Protein AF-A0A349BWM5-F1 (afdb_monomer_lite)

Foldseek 3Di:
DDDDDEDLPADDLADDQAEDDQDPVLAAYAQDDPVPASDDPPPVVVVCVQVVQWQVVQLVVCVVVVHDNVVSSVRRQVPGPPHPVVVVVCVVSDPPDARHYDYDLSYAEQEACSCALPQDDLEAEAELNHQYYYANSCQNQQHQAYAYDPNRPFWGGDQRFIDGNQLQETRAAHQHNPPPVGGQKDKDFAPDFPDDPDDDPDDPGDTDIEIENERDANHQEYEASHAEANDDPRLPFYEYDDYQNYAEYEHCSHQLGQHQYYDDHLRHAEFYANVQANYAHQEDDDHLNHAYYDHNRNEAHQNAQEAEDHQNYAELDACSPAYDDDPDPPDDRREYAEYEAHLRHQYYDQHSHPHHQYNAYHYDPNHQQWDGDPRFIAGNVLQEGPADRLNDAEEDERDPNHQEQDACNNPNVQRYAEYEYDLNHQYYDLRSNPNHNHPNFHEYEDDPPGNSVVVCVVSVGHYDD

Secondary structure (DSSP, 8-state):
------B----------EEPPPPTT-PPEEE---SS-SS----HHHHHHHHS-S-HHHHHHHHHTT--HHHHHHHHHHT-TTHHHHHHHHHHTTTTS---EE--TTEEEE-TTTTTT----SEEEEPTT--EE-TTTTTT--SSEEEE-TT-SSEEEETTEEEETTS-EEEE--S-TTSSS-SSEEEEEEEEE---TT--TT--PPEEEEEEEEPPTT--EEPTTTTTT---TTSS-EEEE--TT--EE-TTTTTT--EEEEE--TT--EE-TTTTTT---S-----TT--EE-TTTTTT----SEEE--TT--EE-TTTTPPPPPSSTTS----EEEEEE-TT--EE-TTTTTT--EEEEEE-TT--SEEEETTEEEETTS-EEEE--TT-EEEEEPPTT--EE-TTTTTT-TEEEEEE--TT--EE-TTTTTT---TT--EEE--TTSHHHHHHHHHT-EEE-

pLDDT: mean 78.89, std 20.86, range [21.66, 98.81]

Radius of gyration: 27.6 Å; chains: 1; bounding box: 56×59×82 Å

Structure (mmCIF, N/CA/C/O backbone):
data_AF-A0A349BWM5-F1
#
_entry.id   AF-A0A349BWM5-F1
#
loop_
_atom_site.group_PDB
_atom_site.id
_atom_site.type_symbol
_atom_site.label_atom_id
_atom_site.label_alt_id
_atom_site.label_comp_id
_atom_site.label_asym_id
_atom_site.label_entity_id
_atom_site.label_seq_id
_atom_site.pdbx_PDB_ins_code
_atom_site.Cartn_x
_atom_site.Cartn_y
_atom_site.Cartn_z
_atom_site.occupancy
_atom_site.B_iso_or_equiv
_atom_site.auth_seq_id
_atom_site.auth_comp_id
_atom_site.auth_asym_id
_atom_site.auth_atom_id
_atom_site.pdbx_PDB_model_num
ATOM 1 N N . LEU A 1 1 ? -20.158 36.167 21.286 1.00 24.02 1 LEU A N 1
ATOM 2 C CA . LEU A 1 1 ? -20.819 35.453 20.172 1.00 24.02 1 LEU A CA 1
ATOM 3 C C . LEU A 1 1 ? -20.002 34.186 19.933 1.00 24.02 1 LEU A C 1
ATOM 5 O O . LEU A 1 1 ? -18.982 34.292 19.279 1.00 24.02 1 LEU A O 1
ATOM 9 N N . TYR A 1 2 ? -20.264 33.015 20.492 1.00 21.66 2 TYR A N 1
ATOM 10 C CA . TYR A 1 2 ? -21.303 32.482 21.372 1.00 21.66 2 TYR A CA 1
ATOM 11 C C . TYR A 1 2 ? -20.668 31.282 22.104 1.00 21.66 2 TYR A C 1
ATOM 13 O O . TYR A 1 2 ? -19.678 30.738 21.623 1.00 21.66 2 TYR A O 1
ATOM 21 N N . ASP A 1 3 ? -21.225 30.924 23.254 1.00 28.19 3 ASP A N 1
ATOM 22 C CA . ASP A 1 3 ? -20.868 29.784 24.101 1.00 28.19 3 ASP A CA 1
ATOM 23 C C . ASP A 1 3 ? -20.466 28.505 23.347 1.00 28.19 3 ASP A C 1
ATOM 25 O O . ASP A 1 3 ? -21.243 27.961 22.564 1.00 28.19 3 ASP A O 1
ATOM 29 N N . SER A 1 4 ? -19.296 27.957 23.671 1.00 26.48 4 SER A N 1
ATOM 30 C CA . SER A 1 4 ? -18.982 26.550 23.416 1.00 26.48 4 SER A CA 1
ATOM 31 C C . SER A 1 4 ? -18.067 26.039 24.524 1.00 26.48 4 SER A C 1
ATOM 33 O O . SER A 1 4 ? -16.846 26.182 24.472 1.00 26.48 4 SER A O 1
ATOM 35 N N . TYR A 1 5 ? -18.692 25.477 25.556 1.00 31.41 5 TYR A N 1
ATOM 36 C CA . TYR A 1 5 ? -18.048 24.595 26.519 1.00 31.41 5 TYR A CA 1
ATOM 37 C C . TYR A 1 5 ? -17.523 23.374 25.753 1.00 31.41 5 TYR A C 1
ATOM 39 O O . TYR A 1 5 ? -18.309 22.560 25.278 1.00 31.41 5 TYR A O 1
ATOM 47 N N . ALA A 1 6 ? -16.208 23.267 25.591 1.00 32.06 6 ALA A N 1
ATOM 48 C CA . ALA A 1 6 ? -15.556 22.091 25.035 1.00 32.06 6 ALA A CA 1
ATOM 49 C C . ALA A 1 6 ? -14.298 21.827 25.862 1.00 32.06 6 ALA A C 1
ATOM 51 O O . ALA A 1 6 ? -13.418 22.684 25.959 1.00 32.06 6 ALA A O 1
ATOM 52 N N . ALA A 1 7 ? -14.260 20.679 26.534 1.00 37.34 7 ALA A N 1
ATOM 53 C CA . ALA A 1 7 ? -13.138 20.314 27.379 1.00 37.34 7 ALA A CA 1
ATOM 54 C C . ALA A 1 7 ? -11.927 19.997 26.487 1.00 37.34 7 ALA A C 1
ATOM 56 O O . ALA A 1 7 ? -11.923 19.002 25.763 1.00 37.34 7 ALA A O 1
ATOM 57 N N . LEU A 1 8 ? -10.902 20.853 26.544 1.00 39.34 8 LEU A N 1
ATOM 58 C CA . LEU A 1 8 ? -9.531 20.437 26.269 1.00 39.34 8 LEU A CA 1
ATOM 59 C C . LEU A 1 8 ? -9.090 19.549 27.436 1.00 39.34 8 LEU A C 1
ATOM 61 O O . LEU A 1 8 ? -9.047 20.017 28.576 1.00 39.34 8 LEU A O 1
ATOM 65 N N . LEU A 1 9 ? -8.719 18.299 27.166 1.00 42.56 9 LEU A N 1
ATOM 66 C CA . LEU A 1 9 ? -7.903 17.531 28.103 1.00 42.56 9 LEU A CA 1
ATOM 67 C C . LEU A 1 9 ? -6.488 18.127 28.071 1.00 42.56 9 LEU A C 1
ATOM 69 O O . LEU A 1 9 ? -5.722 17.924 27.132 1.00 42.56 9 LEU A O 1
ATOM 73 N N . LEU A 1 10 ? -6.183 18.959 29.068 1.00 34.50 10 LEU A N 1
ATOM 74 C CA . LEU A 1 10 ? -4.867 19.558 29.261 1.00 34.50 10 LEU A CA 1
ATOM 75 C C . LEU A 1 10 ? -3.970 18.605 30.052 1.00 34.50 10 LEU A C 1
ATOM 77 O O . LEU A 1 10 ? -4.272 18.189 31.166 1.00 34.50 10 LEU A O 1
ATOM 81 N N . TYR A 1 11 ? -2.829 18.336 29.447 1.00 29.12 11 TYR A N 1
ATOM 82 C CA . TYR A 1 11 ? -1.702 17.571 29.944 1.00 29.12 11 TYR A CA 1
ATOM 83 C C . TYR A 1 11 ? -0.788 18.343 30.884 1.00 29.12 11 TYR A C 1
ATOM 85 O O . TYR A 1 11 ? -0.508 19.524 30.666 1.00 29.12 11 TYR A O 1
ATOM 93 N N . LYS A 1 12 ? -0.218 17.608 31.842 1.00 27.41 12 LYS A N 1
ATOM 94 C CA . LYS A 1 12 ? 1.184 17.668 32.288 1.00 27.41 12 LYS A CA 1
ATOM 95 C C . LYS A 1 12 ? 1.406 16.529 33.274 1.00 27.41 12 LYS A C 1
ATOM 97 O O . LYS A 1 12 ? 0.575 16.352 34.155 1.00 27.41 12 LYS A O 1
ATOM 102 N N . GLY A 1 13 ? 2.511 15.797 33.110 1.00 34.00 13 GLY A N 1
ATOM 103 C CA . GLY A 1 13 ? 2.913 14.622 33.891 1.00 34.00 13 GLY A CA 1
ATOM 104 C C . GLY A 1 13 ? 2.896 14.819 35.407 1.00 34.00 13 GLY A C 1
ATOM 105 O O . GLY A 1 13 ? 3.926 15.033 36.038 1.00 34.00 13 GLY A O 1
ATOM 106 N N . ILE A 1 14 ? 1.708 14.721 35.985 1.00 32.25 14 ILE A N 1
ATOM 107 C CA . ILE A 1 14 ? 1.458 14.635 37.410 1.00 32.25 14 ILE A CA 1
ATOM 108 C C . ILE A 1 14 ? 0.543 13.430 37.564 1.00 32.25 14 ILE A C 1
ATOM 110 O O . ILE A 1 14 ? -0.557 13.416 37.019 1.00 32.25 14 ILE A O 1
ATOM 114 N N . GLU A 1 15 ? 1.008 12.428 38.297 1.00 38.62 15 GLU A N 1
ATOM 115 C CA . GLU A 1 15 ? 0.186 11.321 38.766 1.00 38.62 15 GLU A CA 1
ATOM 116 C C . GLU A 1 15 ? -1.066 11.815 39.492 1.00 38.62 15 GLU A C 1
ATOM 118 O O . GLU A 1 15 ? -1.009 12.129 40.685 1.00 38.62 15 GLU A O 1
ATOM 123 N N . ARG A 1 16 ? -2.206 11.880 38.809 1.00 45.69 16 ARG A N 1
ATOM 124 C CA . ARG A 1 16 ? -3.521 11.992 39.446 1.00 45.69 16 ARG A CA 1
ATOM 125 C C . ARG A 1 16 ? -4.574 11.326 38.576 1.00 45.69 16 ARG A C 1
ATOM 127 O O . ARG A 1 16 ? -4.432 11.248 37.363 1.00 45.69 16 ARG A O 1
ATOM 134 N N . GLU A 1 17 ? -5.634 10.880 39.234 1.00 51.59 17 GLU A N 1
ATOM 135 C CA . GLU A 1 17 ? -6.933 10.612 38.624 1.00 51.59 17 GLU A CA 1
ATOM 136 C C . GLU A 1 17 ? -7.353 11.841 37.799 1.00 51.59 17 GLU A C 1
ATOM 138 O O . GLU A 1 17 ? -7.436 12.954 38.329 1.00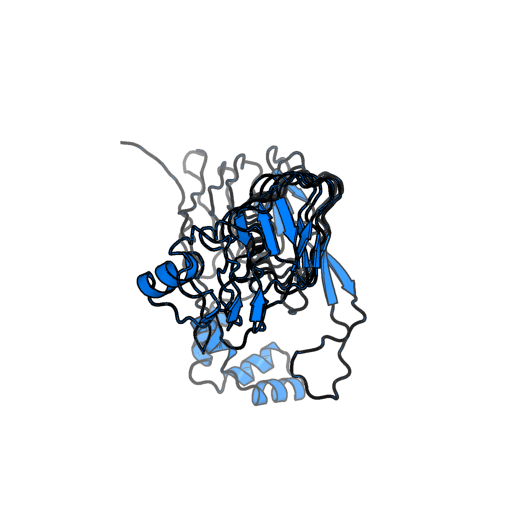 51.59 17 GLU A O 1
ATOM 143 N N . VAL A 1 18 ? -7.529 11.661 36.487 1.00 54.94 18 VAL A N 1
ATOM 144 C CA . VAL A 1 18 ? -7.964 12.728 35.579 1.00 54.94 18 VAL A CA 1
ATOM 145 C C . VAL A 1 18 ? -9.456 12.545 35.359 1.00 54.94 18 VAL A C 1
ATOM 147 O O . VAL A 1 18 ? -9.893 11.624 34.672 1.00 54.94 18 VAL A O 1
ATOM 150 N N . THR A 1 19 ? -10.251 13.429 35.950 1.00 60.72 19 THR A N 1
ATOM 151 C CA . THR A 1 19 ? -11.700 13.470 35.739 1.00 60.72 19 THR A CA 1
ATOM 152 C C . THR A 1 19 ? -12.022 14.596 34.769 1.00 60.72 19 THR A C 1
ATOM 154 O O . THR A 1 19 ? -11.674 15.753 35.022 1.00 60.72 19 THR A O 1
ATOM 157 N N . VAL A 1 20 ? -12.706 14.286 33.666 1.00 65.06 20 VAL A N 1
ATOM 158 C CA . VAL A 1 20 ? -13.337 15.330 32.851 1.00 65.06 20 VAL A CA 1
ATOM 159 C C . VAL A 1 20 ? -14.545 15.839 33.644 1.00 65.06 20 VAL A C 1
ATOM 161 O O . VAL A 1 20 ? -15.424 15.040 33.963 1.00 65.06 20 VAL A O 1
ATOM 164 N N . PRO A 1 21 ? -14.594 17.125 34.032 1.00 58.22 21 PRO A N 1
ATOM 165 C CA . PRO A 1 21 ? -15.672 17.620 34.873 1.00 58.22 21 PRO A CA 1
ATOM 166 C C . PRO A 1 21 ? -17.001 17.570 34.121 1.00 58.22 21 PRO A C 1
ATOM 168 O O . PRO A 1 21 ? -17.082 17.976 32.958 1.00 58.22 21 PRO A O 1
ATOM 171 N N . ASP A 1 22 ? -18.048 17.136 34.819 1.00 62.31 22 ASP A N 1
ATOM 172 C CA . ASP A 1 22 ? -19.414 17.308 34.346 1.00 62.31 22 ASP A CA 1
ATOM 173 C C . ASP A 1 22 ? -19.722 18.786 34.112 1.00 62.31 22 ASP A C 1
ATOM 175 O O . ASP A 1 22 ? -19.270 19.679 34.841 1.00 62.31 22 ASP A O 1
ATOM 179 N N . THR A 1 23 ? -20.540 19.063 33.099 1.00 58.91 23 THR A N 1
ATOM 180 C CA . THR A 1 23 ? -21.093 20.407 32.968 1.00 58.91 23 THR A CA 1
ATOM 181 C C . THR A 1 23 ? -22.071 20.652 34.113 1.00 58.91 23 THR A C 1
ATOM 183 O O . THR A 1 23 ? -22.885 19.800 34.459 1.00 58.91 23 THR A O 1
ATOM 186 N N . VAL A 1 24 ? -22.031 21.863 34.673 1.00 55.31 24 VAL A N 1
ATOM 187 C CA . VAL A 1 24 ? -22.863 22.289 35.818 1.00 55.31 24 VAL A CA 1
ATOM 188 C C . VAL A 1 24 ? -24.376 22.139 35.552 1.00 55.31 24 VAL A C 1
ATOM 190 O O . VAL A 1 24 ? -25.173 22.160 36.484 1.00 55.31 24 VAL A O 1
ATOM 193 N N . GLU A 1 25 ? -24.783 21.947 34.293 1.00 60.97 25 GLU A N 1
ATOM 194 C CA . GLU A 1 25 ? -26.180 21.828 33.862 1.00 60.97 25 GLU A CA 1
ATOM 195 C C . GLU A 1 25 ? -26.516 20.501 33.147 1.00 60.97 25 GLU A C 1
ATOM 197 O O . GLU A 1 25 ? -27.585 20.397 32.548 1.00 60.97 25 GLU A O 1
ATOM 202 N N . GLY A 1 26 ? -25.629 19.496 33.148 1.00 61.50 26 GLY A N 1
ATOM 203 C CA . GLY A 1 26 ? -25.879 18.219 32.453 1.00 61.50 26 GLY A CA 1
ATOM 204 C C . GLY A 1 26 ? -25.958 18.337 30.923 1.00 61.50 26 GLY A C 1
ATOM 205 O O . GLY A 1 26 ? -26.559 17.501 30.251 1.00 61.50 26 GLY A O 1
ATOM 206 N N . ARG A 1 27 ? -25.377 19.398 30.353 1.00 67.06 27 ARG A N 1
ATOM 207 C CA . ARG A 1 27 ? -25.259 19.590 28.904 1.00 67.06 27 ARG A CA 1
ATOM 208 C C . ARG A 1 27 ? -24.248 18.599 28.309 1.00 67.06 27 ARG A C 1
ATOM 210 O O . ARG A 1 27 ? -23.228 18.336 28.952 1.00 67.06 27 ARG A O 1
ATOM 217 N N . PRO A 1 28 ? -24.476 18.135 27.067 1.00 66.44 28 PRO A N 1
ATOM 218 C CA . PRO A 1 28 ? -23.540 17.270 26.362 1.00 66.44 28 PRO A CA 1
ATOM 219 C C . PRO A 1 28 ? -22.129 17.862 26.279 1.00 66.44 28 PRO A C 1
ATOM 221 O O . PRO A 1 28 ? -21.954 19.023 25.903 1.00 66.44 28 PRO A O 1
ATOM 224 N N . VAL A 1 29 ? -21.124 17.042 26.577 1.00 70.56 29 VAL A N 1
ATOM 225 C CA . VAL A 1 29 ? -19.699 17.346 26.429 1.00 70.56 29 VAL A CA 1
ATOM 226 C C . VAL A 1 29 ? -19.184 16.712 25.141 1.00 70.56 29 VAL A C 1
ATOM 228 O O . VAL A 1 29 ? -19.505 15.573 24.804 1.00 70.56 29 VAL A O 1
ATOM 231 N N . THR A 1 30 ? -18.364 17.459 24.410 1.00 65.06 30 THR A N 1
ATOM 232 C CA . THR A 1 30 ? -17.579 16.951 23.282 1.00 65.06 30 THR A CA 1
ATOM 233 C C . THR A 1 30 ? -16.104 17.052 23.638 1.00 65.06 30 THR A C 1
ATOM 235 O O . THR A 1 30 ? -15.649 18.117 24.063 1.00 65.06 30 THR A O 1
ATOM 238 N N . ILE A 1 31 ? -15.361 15.964 23.437 1.00 67.69 31 ILE A N 1
ATOM 239 C CA . ILE A 1 31 ? -13.909 15.937 23.623 1.00 67.69 31 ILE A CA 1
ATOM 240 C C . ILE A 1 31 ? -13.261 16.297 22.293 1.00 67.69 31 ILE A C 1
ATOM 242 O O . ILE A 1 31 ? -13.422 15.582 21.305 1.00 67.69 31 ILE A O 1
ATOM 246 N N . LEU A 1 32 ? -12.563 17.429 22.258 1.00 61.59 32 LEU A N 1
ATOM 247 C CA . LEU A 1 32 ? -11.871 17.899 21.061 1.00 61.59 32 LEU A CA 1
ATOM 248 C C . LEU A 1 32 ? -10.475 17.274 20.968 1.00 61.59 32 LEU A C 1
ATOM 250 O O . LEU A 1 32 ? -9.792 17.143 21.979 1.00 61.59 32 LEU A O 1
ATOM 254 N N . GLY A 1 33 ? -10.036 16.964 19.748 1.00 58.00 33 GLY A N 1
ATOM 255 C CA . GLY A 1 33 ? -8.624 16.770 19.428 1.00 58.00 33 GLY A CA 1
ATOM 256 C C . GLY A 1 33 ? -8.152 17.894 18.507 1.00 58.00 33 GLY A C 1
ATOM 257 O O . GLY A 1 33 ? -8.884 18.336 17.622 1.00 58.00 33 GLY A O 1
ATOM 258 N N . ASP A 1 34 ? -6.943 18.402 18.722 1.00 54.16 34 ASP A N 1
ATOM 259 C CA . ASP A 1 34 ? -6.398 19.564 18.002 1.00 54.16 34 ASP A CA 1
ATOM 260 C C . ASP A 1 34 ? -5.629 19.194 16.718 1.00 54.16 34 ASP A C 1
ATOM 262 O O . ASP A 1 34 ? -4.993 20.036 16.080 1.00 54.16 34 ASP A O 1
ATOM 266 N N . GLY A 1 35 ? -5.675 17.922 16.313 1.00 44.41 35 GLY A N 1
ATOM 267 C CA . GLY A 1 35 ? -4.981 17.416 15.129 1.00 44.41 35 GLY A CA 1
ATOM 268 C C . GLY A 1 35 ? -3.449 17.400 15.238 1.00 44.41 35 GLY A C 1
ATOM 269 O O . GLY A 1 35 ? -2.804 16.855 14.335 1.00 44.41 35 GLY A O 1
ATOM 270 N N . ARG A 1 36 ? -2.876 17.934 16.325 1.00 41.97 36 ARG A N 1
ATOM 271 C CA . ARG A 1 36 ? -1.448 17.973 16.645 1.00 41.97 36 ARG A CA 1
ATOM 272 C C . ARG A 1 36 ? -1.260 17.457 18.064 1.00 41.97 36 ARG A C 1
ATOM 274 O O . ARG A 1 36 ? -0.986 18.263 18.931 1.00 41.97 36 ARG A O 1
ATOM 281 N N . ASN A 1 37 ? -1.361 16.140 18.257 1.00 39.59 37 ASN A N 1
ATOM 282 C CA . ASN A 1 37 ? -1.054 15.457 19.514 1.00 39.59 37 ASN A CA 1
ATOM 283 C C . ASN A 1 37 ? -1.571 16.238 20.732 1.00 39.59 37 ASN A C 1
ATOM 285 O O . ASN A 1 37 ? -0.847 17.085 21.258 1.00 39.59 37 ASN A O 1
ATOM 289 N N . CYS A 1 38 ? -2.771 15.918 21.231 1.00 38.22 38 CYS A N 1
ATOM 290 C CA . CYS A 1 38 ? -3.197 16.338 22.569 1.00 38.22 38 CYS A CA 1
ATOM 291 C C . CYS A 1 38 ? -2.343 15.602 23.623 1.00 38.22 38 CYS A C 1
ATOM 293 O O . CYS A 1 38 ? -2.801 14.755 24.369 1.00 38.22 38 CYS A O 1
ATOM 295 N N . PHE A 1 39 ? -1.067 15.971 23.615 1.00 34.22 39 PHE A N 1
ATOM 296 C CA . PHE A 1 39 ? 0.040 15.726 24.500 1.00 34.22 39 PHE A CA 1
ATOM 297 C C . PHE A 1 39 ? 0.413 14.271 24.865 1.00 34.22 39 PHE A C 1
ATOM 299 O O . PHE A 1 39 ? -0.237 13.618 25.670 1.00 34.22 39 PHE A O 1
ATOM 306 N N . LEU A 1 40 ? 1.583 13.848 24.379 1.00 33.84 40 LEU A N 1
ATOM 307 C CA . LEU A 1 40 ? 2.631 13.048 25.047 1.00 33.84 40 LEU A CA 1
ATOM 308 C C . LEU A 1 40 ? 3.722 12.850 23.985 1.00 33.84 40 LEU A C 1
ATOM 310 O O . LEU A 1 40 ? 3.858 11.786 23.397 1.00 33.84 40 LEU A O 1
ATOM 314 N N . GLN A 1 41 ? 4.512 13.896 23.704 1.00 31.67 41 GLN A N 1
ATOM 315 C CA . GLN A 1 41 ? 5.873 13.618 23.255 1.00 31.67 41 GLN A CA 1
ATOM 316 C C . GLN A 1 41 ? 6.587 13.146 24.515 1.00 31.67 41 GLN A C 1
ATOM 318 O O . GLN A 1 41 ? 7.033 13.953 25.332 1.00 31.67 41 GLN A O 1
ATOM 323 N N . TYR A 1 42 ? 6.568 11.826 24.709 1.00 39.06 42 TYR A N 1
ATOM 324 C CA . TYR A 1 42 ? 7.607 11.153 25.465 1.00 39.06 42 TYR A CA 1
ATOM 325 C C . TYR A 1 42 ? 8.920 11.755 24.976 1.00 39.06 42 TYR A C 1
ATOM 327 O O . TYR A 1 42 ? 9.183 11.793 23.769 1.00 39.06 42 TYR A O 1
ATOM 335 N N . ASP A 1 43 ? 9.677 12.330 25.899 1.00 33.94 43 ASP A N 1
ATOM 336 C CA . ASP A 1 43 ? 11.010 12.818 25.613 1.00 33.94 43 ASP A CA 1
ATOM 337 C C . ASP A 1 43 ? 11.868 11.568 25.383 1.00 33.94 43 ASP A C 1
ATOM 339 O O . ASP A 1 43 ? 12.466 11.015 26.301 1.00 33.94 43 ASP A O 1
ATOM 343 N N . MET A 1 44 ? 11.797 11.025 24.165 1.00 33.56 44 MET A N 1
ATOM 344 C CA . MET A 1 44 ? 12.578 9.872 23.714 1.00 33.56 44 MET A CA 1
ATOM 345 C C . MET A 1 44 ? 14.076 10.133 23.888 1.00 33.56 44 MET A C 1
ATOM 347 O O . MET A 1 44 ? 14.846 9.183 24.015 1.00 33.56 44 MET A O 1
ATOM 351 N N . ASP A 1 45 ? 14.487 11.403 23.930 1.00 36.16 45 ASP A N 1
ATOM 352 C CA . ASP A 1 45 ? 15.858 11.794 24.233 1.00 36.16 45 ASP A CA 1
ATOM 353 C C . ASP A 1 45 ? 16.155 11.614 25.733 1.00 36.16 45 ASP A C 1
ATOM 355 O O . ASP A 1 45 ? 17.211 11.089 26.081 1.00 36.16 45 ASP A O 1
ATOM 359 N N . LEU A 1 46 ? 15.187 11.889 26.616 1.00 35.69 46 LEU A N 1
ATOM 360 C CA . LEU A 1 46 ? 15.286 11.598 28.051 1.00 35.69 46 LEU A CA 1
ATOM 361 C C . LEU A 1 46 ? 15.236 10.087 28.349 1.00 35.69 46 LEU A C 1
ATOM 363 O O . LEU A 1 46 ? 15.964 9.615 29.215 1.00 35.69 46 LEU A O 1
ATOM 367 N N . GLU A 1 47 ? 14.423 9.295 27.641 1.00 35.44 47 GLU A N 1
ATOM 368 C CA . GLU A 1 47 ? 14.440 7.828 27.786 1.00 35.44 47 GLU A CA 1
ATOM 369 C C . GLU A 1 47 ? 15.738 7.205 27.262 1.00 35.44 47 GLU A C 1
ATOM 371 O O . GLU A 1 47 ? 16.287 6.320 27.917 1.00 35.44 47 GLU A O 1
ATOM 376 N N . LYS A 1 48 ? 16.282 7.699 26.143 1.00 36.66 48 LYS A N 1
ATOM 377 C CA . LYS A 1 48 ? 17.607 7.284 25.656 1.00 36.66 48 LYS A CA 1
ATOM 378 C C . LYS A 1 48 ? 18.727 7.679 26.622 1.00 36.66 48 LYS A C 1
ATOM 380 O O . LYS A 1 48 ? 19.644 6.883 26.818 1.00 36.66 48 LYS A O 1
ATOM 385 N N . GLU A 1 49 ? 18.642 8.841 27.273 1.00 37.91 49 GLU A N 1
ATOM 386 C CA . GLU A 1 49 ? 19.584 9.238 28.331 1.00 37.91 49 GLU A CA 1
ATOM 387 C C . GLU A 1 49 ? 19.426 8.410 29.622 1.00 37.91 49 GLU A C 1
ATOM 389 O O . GLU A 1 49 ? 20.424 8.097 30.271 1.00 37.91 49 GLU A O 1
ATOM 394 N N . ILE A 1 50 ? 18.205 8.005 29.997 1.00 39.75 50 ILE A N 1
ATOM 395 C CA . ILE A 1 50 ? 17.922 7.269 31.247 1.00 39.75 50 ILE A CA 1
ATOM 396 C C . ILE A 1 50 ? 18.182 5.757 31.119 1.00 39.75 50 ILE A C 1
ATOM 398 O O . ILE A 1 50 ? 18.679 5.137 32.065 1.00 39.75 50 ILE A O 1
ATOM 402 N N . PHE A 1 51 ? 17.855 5.146 29.977 1.00 41.44 51 PHE A N 1
ATOM 403 C CA . PHE A 1 51 ? 18.094 3.718 29.728 1.00 41.44 51 PHE A CA 1
ATOM 404 C C . PHE A 1 51 ? 19.503 3.428 29.197 1.00 41.44 51 PHE A C 1
ATOM 406 O O . PHE A 1 51 ? 19.956 2.289 29.279 1.00 41.44 51 PHE A O 1
ATOM 413 N N . GLY A 1 52 ? 20.229 4.445 28.722 1.00 45.06 52 GLY A N 1
ATOM 414 C CA . GLY A 1 52 ? 21.621 4.316 28.283 1.00 45.06 52 GLY A CA 1
ATOM 415 C C . GLY A 1 52 ? 22.674 4.388 29.397 1.00 45.06 52 GLY A C 1
ATOM 416 O O . GLY A 1 52 ? 23.846 4.137 29.126 1.00 45.06 52 GLY A O 1
ATOM 417 N N . ALA A 1 53 ? 22.299 4.737 30.634 1.00 48.66 53 ALA A N 1
ATOM 418 C CA . ALA A 1 53 ? 23.258 5.038 31.701 1.00 48.66 53 ALA A CA 1
ATOM 419 C C . ALA A 1 53 ? 22.831 4.498 33.080 1.00 48.66 53 ALA A C 1
ATOM 421 O O . ALA A 1 53 ? 22.754 5.250 34.053 1.00 48.66 53 ALA A O 1
ATOM 422 N N . TYR A 1 54 ? 22.563 3.196 33.193 1.00 53.25 54 TYR A N 1
ATOM 423 C CA . TYR A 1 54 ? 22.558 2.517 34.494 1.00 53.25 54 TYR A CA 1
ATOM 424 C C . TYR A 1 54 ? 23.749 1.569 34.597 1.00 53.25 54 TYR A C 1
ATOM 426 O O . TYR A 1 54 ? 24.236 1.049 33.598 1.00 53.25 54 TYR A O 1
ATOM 434 N N . ASP A 1 55 ? 24.257 1.388 35.811 1.00 63.19 55 ASP A N 1
ATOM 435 C CA . ASP A 1 55 ? 25.399 0.522 36.078 1.00 63.19 55 ASP A CA 1
ATOM 436 C C . ASP A 1 55 ? 24.963 -0.949 35.957 1.00 63.19 55 ASP A C 1
ATOM 438 O O . ASP A 1 55 ? 24.446 -1.553 36.901 1.00 63.19 55 ASP A O 1
ATOM 442 N N . THR A 1 56 ? 25.105 -1.515 34.755 1.00 62.81 56 THR A N 1
ATOM 443 C CA . THR A 1 56 ? 24.700 -2.892 34.433 1.00 62.81 56 THR A CA 1
ATOM 444 C C . THR A 1 56 ? 25.449 -3.923 35.277 1.00 62.81 56 THR A C 1
ATOM 446 O O . THR A 1 56 ? 24.917 -4.994 35.566 1.00 62.81 56 THR A O 1
ATOM 449 N N . GLU A 1 57 ? 26.672 -3.605 35.706 1.00 71.25 57 GLU A N 1
ATOM 450 C CA . GLU A 1 57 ? 27.473 -4.458 36.582 1.00 71.25 57 GLU A CA 1
ATOM 451 C C . GLU A 1 57 ? 26.859 -4.502 37.986 1.00 71.25 57 GLU A C 1
ATOM 453 O O . GLU A 1 57 ? 26.633 -5.586 38.528 1.00 71.25 57 GLU A O 1
ATOM 458 N N . ALA A 1 58 ? 26.470 -3.346 38.531 1.00 67.88 58 ALA A N 1
ATOM 459 C CA . ALA A 1 58 ? 25.748 -3.266 39.799 1.00 67.88 58 ALA A CA 1
ATOM 460 C C . ALA A 1 58 ? 24.350 -3.909 39.736 1.00 67.88 58 ALA A C 1
ATOM 462 O O . ALA A 1 58 ? 23.939 -4.550 40.707 1.00 67.88 58 ALA A O 1
ATOM 463 N N . TYR A 1 59 ? 23.642 -3.799 38.603 1.00 69.56 59 TYR A N 1
ATOM 464 C CA . TYR A 1 59 ? 22.366 -4.494 38.385 1.00 69.56 59 TYR A CA 1
ATOM 465 C C . TYR A 1 59 ? 22.545 -6.015 38.446 1.00 69.56 59 TYR A C 1
ATOM 467 O O . TYR A 1 59 ? 21.914 -6.698 39.253 1.00 69.56 59 TYR A O 1
ATOM 475 N N . ASN A 1 60 ? 23.450 -6.549 37.624 1.00 67.31 60 ASN A N 1
ATOM 476 C CA . ASN A 1 60 ? 23.682 -7.986 37.528 1.00 67.31 60 ASN A CA 1
ATOM 477 C C . ASN A 1 60 ? 24.220 -8.564 38.843 1.00 67.31 60 ASN A C 1
ATOM 479 O O . ASN A 1 60 ? 23.814 -9.656 39.237 1.00 67.31 60 ASN A O 1
ATOM 483 N N . GLN A 1 61 ? 25.074 -7.823 39.556 1.00 70.81 61 GLN A N 1
ATOM 484 C CA . GLN A 1 61 ? 25.563 -8.229 40.871 1.00 70.81 61 GLN A CA 1
ATOM 485 C C . GLN A 1 61 ? 24.434 -8.266 41.909 1.00 70.81 61 GLN A C 1
ATOM 487 O O . GLN A 1 61 ? 24.348 -9.211 42.684 1.00 70.81 61 GLN A O 1
ATOM 492 N N . ALA A 1 62 ? 23.526 -7.288 41.905 1.00 71.06 62 ALA A N 1
ATOM 493 C CA . ALA A 1 62 ? 22.385 -7.280 42.814 1.00 71.06 62 ALA A CA 1
ATOM 494 C C . ALA A 1 62 ? 21.414 -8.446 42.553 1.00 71.06 62 ALA A C 1
ATOM 496 O O . ALA A 1 62 ? 20.945 -9.066 43.509 1.00 71.06 62 ALA A O 1
ATOM 497 N N . ILE A 1 63 ? 21.165 -8.790 41.285 1.00 70.62 63 ILE A N 1
ATOM 498 C CA . ILE A 1 63 ? 20.405 -9.996 40.917 1.00 70.62 63 ILE A CA 1
ATOM 499 C C . ILE A 1 63 ? 21.134 -11.264 41.384 1.00 70.62 63 ILE A C 1
ATOM 501 O O . ILE A 1 63 ? 20.510 -12.154 41.963 1.00 70.62 63 ILE A O 1
ATOM 505 N N . ALA A 1 64 ? 22.454 -11.343 41.186 1.00 70.12 64 ALA A N 1
ATOM 506 C CA . ALA A 1 64 ? 23.269 -12.472 41.640 1.00 70.12 64 ALA A CA 1
ATOM 507 C C . ALA A 1 64 ? 23.269 -12.623 43.174 1.00 70.12 64 ALA A C 1
ATOM 509 O O . ALA A 1 64 ? 23.311 -13.744 43.683 1.00 70.12 64 ALA A O 1
ATOM 510 N N . ASP A 1 65 ? 23.139 -11.513 43.903 1.00 82.44 65 ASP A N 1
ATOM 511 C CA . ASP A 1 65 ? 23.004 -11.473 45.362 1.00 82.44 65 ASP A CA 1
ATOM 512 C C . ASP A 1 65 ? 21.578 -11.827 45.849 1.00 82.44 65 ASP A C 1
ATOM 514 O O . ASP A 1 65 ? 21.295 -11.772 47.049 1.00 82.44 65 ASP A O 1
ATOM 518 N N . GLY A 1 66 ? 20.67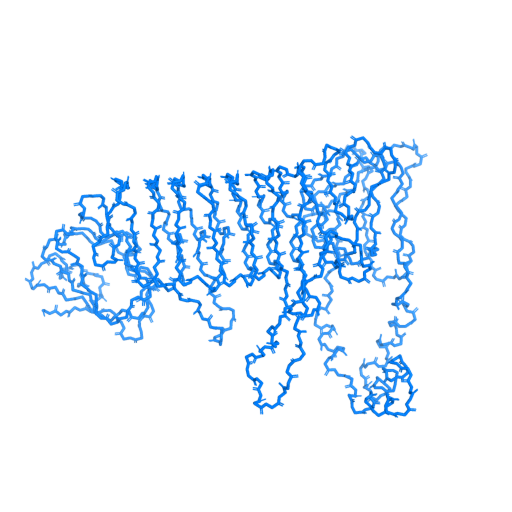1 -12.203 44.940 1.00 71.69 66 GLY A N 1
ATOM 519 C CA . GLY A 1 66 ? 19.310 -12.647 45.249 1.00 71.69 66 GLY A CA 1
ATOM 520 C C . GLY A 1 66 ? 18.314 -11.517 45.508 1.00 71.69 66 GLY A C 1
ATOM 521 O O . GLY A 1 66 ? 17.253 -11.766 46.083 1.00 71.69 66 GLY A O 1
ATOM 522 N N . LYS A 1 67 ? 18.642 -10.284 45.112 1.00 69.44 67 LYS A N 1
ATOM 523 C CA . LYS A 1 67 ? 17.731 -9.142 45.224 1.00 69.44 67 LYS A CA 1
ATOM 524 C C . LYS A 1 67 ? 16.670 -9.179 44.129 1.00 69.44 67 LYS A C 1
ATOM 526 O O . LYS A 1 67 ? 16.882 -9.726 43.046 1.00 69.44 67 LYS A O 1
ATOM 531 N N . SER A 1 68 ? 15.518 -8.580 44.409 1.00 63.59 68 SER A N 1
ATOM 532 C CA . SER A 1 68 ? 14.476 -8.378 43.401 1.00 63.59 68 SER A CA 1
ATOM 533 C C . SER A 1 68 ? 14.982 -7.500 42.250 1.00 63.59 68 SER A C 1
ATOM 535 O O . SER A 1 68 ? 15.912 -6.708 42.413 1.00 63.59 68 SER A O 1
ATOM 537 N N . ALA A 1 69 ? 14.342 -7.602 41.082 1.00 55.03 69 ALA A N 1
ATOM 538 C CA . ALA A 1 69 ? 14.661 -6.746 39.938 1.00 55.03 69 ALA A CA 1
ATOM 539 C C . ALA A 1 69 ? 14.594 -5.249 40.291 1.00 55.03 69 ALA A C 1
ATOM 541 O O . ALA A 1 69 ? 15.400 -4.464 39.799 1.00 55.03 69 ALA A O 1
ATOM 542 N N . GLU A 1 70 ? 13.683 -4.881 41.193 1.00 54.56 70 GLU A N 1
ATOM 543 C CA . GLU A 1 70 ? 13.505 -3.520 41.699 1.00 54.56 70 GLU A CA 1
ATOM 544 C C . GLU A 1 70 ? 14.694 -3.067 42.565 1.00 54.56 70 GLU A C 1
ATOM 546 O O . GLU A 1 70 ? 15.287 -2.020 42.324 1.00 54.56 70 GLU A O 1
ATOM 551 N N . GLU A 1 71 ? 15.133 -3.899 43.510 1.00 64.19 71 GLU A N 1
ATOM 552 C CA . GLU A 1 71 ? 16.311 -3.626 44.346 1.00 64.19 71 GLU A CA 1
ATOM 553 C C . GLU A 1 71 ? 17.627 -3.625 43.547 1.00 64.19 71 GLU A C 1
ATOM 555 O O . GLU A 1 71 ? 18.594 -2.954 43.922 1.00 64.19 71 GLU A O 1
ATOM 560 N N . ALA A 1 72 ? 17.682 -4.380 42.449 1.00 64.31 72 ALA A N 1
ATOM 561 C CA . ALA A 1 72 ? 18.812 -4.384 41.532 1.00 64.31 72 ALA A CA 1
ATOM 562 C C . ALA A 1 72 ? 18.875 -3.115 40.673 1.00 64.31 72 ALA A C 1
ATOM 564 O O . ALA A 1 72 ? 19.958 -2.560 40.484 1.00 64.31 72 ALA A O 1
ATOM 565 N N . LEU A 1 73 ? 17.727 -2.610 40.213 1.00 61.78 73 LEU A N 1
ATOM 566 C CA . LEU A 1 73 ? 17.616 -1.305 39.551 1.00 61.78 73 LEU A CA 1
ATOM 567 C C . LEU A 1 73 ? 18.016 -0.168 40.501 1.00 61.78 73 LEU A C 1
ATOM 569 O O . LEU A 1 73 ? 18.799 0.701 40.118 1.00 61.78 73 LEU A O 1
ATOM 573 N N . ASP A 1 74 ? 17.572 -0.217 41.760 1.00 63.81 74 ASP A N 1
ATOM 574 C CA . ASP A 1 74 ? 17.973 0.744 42.796 1.00 63.81 74 ASP A CA 1
ATOM 575 C C . ASP A 1 74 ? 19.499 0.785 42.980 1.00 63.81 74 ASP A C 1
ATOM 577 O O . ASP A 1 74 ? 20.091 1.865 43.078 1.00 63.81 74 ASP A O 1
ATOM 581 N N . ALA A 1 75 ? 20.150 -0.383 43.004 1.00 66.50 75 ALA A N 1
ATOM 582 C CA . ALA A 1 75 ? 21.603 -0.488 43.103 1.00 66.50 75 ALA A CA 1
ATOM 583 C C . ALA A 1 75 ? 22.310 0.069 41.856 1.00 66.50 75 ALA A C 1
ATOM 585 O O . ALA A 1 75 ? 23.295 0.796 41.982 1.00 66.50 75 ALA A O 1
ATOM 586 N N . ALA A 1 76 ? 21.774 -0.214 40.669 1.00 65.25 76 ALA A N 1
ATOM 587 C CA . ALA A 1 76 ? 22.333 0.223 39.394 1.00 65.25 76 ALA A CA 1
ATOM 588 C C . ALA A 1 76 ? 22.244 1.740 39.171 1.00 65.25 76 ALA A C 1
ATOM 590 O O . ALA A 1 76 ? 23.150 2.353 38.603 1.00 65.25 76 ALA A O 1
ATOM 591 N N . TYR A 1 77 ? 21.172 2.372 39.650 1.00 63.62 77 TYR A N 1
ATOM 592 C CA . TYR A 1 77 ? 20.981 3.819 39.541 1.00 63.62 77 TYR A CA 1
ATOM 593 C C . TYR A 1 77 ? 21.609 4.610 40.695 1.00 63.62 77 TYR A C 1
ATOM 595 O O . TYR A 1 77 ? 21.822 5.818 40.559 1.00 63.62 77 TYR A O 1
ATOM 603 N N . ALA A 1 78 ? 21.964 3.964 41.814 1.00 64.81 78 ALA A N 1
ATOM 604 C CA . ALA A 1 78 ? 22.629 4.620 42.942 1.00 64.81 78 ALA A CA 1
ATOM 605 C C . ALA A 1 78 ? 23.999 5.223 42.579 1.00 64.81 78 ALA A C 1
ATOM 607 O O . ALA A 1 78 ? 24.408 6.198 43.214 1.00 64.81 78 ALA A O 1
ATOM 608 N N . ASN A 1 79 ? 24.664 4.676 41.556 1.00 60.34 79 ASN A N 1
ATOM 609 C CA . ASN A 1 79 ? 25.988 5.095 41.094 1.00 60.34 79 ASN A CA 1
ATOM 610 C C . ASN A 1 79 ? 25.951 6.122 39.941 1.00 60.34 79 ASN A C 1
ATOM 612 O O . ASN A 1 79 ? 27.002 6.628 39.548 1.00 60.34 79 ASN A O 1
ATOM 616 N N . CYS A 1 80 ? 24.772 6.462 39.401 1.00 55.62 80 CYS A N 1
ATOM 617 C CA . CYS A 1 80 ? 24.647 7.343 38.238 1.00 55.62 80 CYS A CA 1
ATOM 618 C C . CYS A 1 80 ? 24.411 8.822 38.644 1.00 55.62 80 CYS A C 1
ATOM 620 O O . CYS A 1 80 ? 23.405 9.111 39.303 1.00 55.62 80 CYS A O 1
ATOM 622 N N . PRO A 1 81 ? 25.271 9.785 38.231 1.00 50.28 81 PRO A N 1
ATOM 623 C CA . PRO A 1 81 ? 25.150 11.204 38.599 1.00 50.28 81 PRO A CA 1
ATOM 624 C C . PRO A 1 81 ? 23.847 11.879 38.143 1.00 50.28 81 PRO A C 1
ATOM 626 O O . PRO A 1 81 ? 23.365 12.778 38.825 1.00 50.28 81 PRO A O 1
ATOM 629 N N . TYR A 1 82 ? 23.272 11.438 37.016 1.00 45.00 82 TYR A N 1
ATOM 630 C CA . TYR A 1 82 ? 22.033 11.983 36.432 1.00 45.00 82 TYR A CA 1
ATOM 631 C C . TYR A 1 82 ? 20.797 11.095 36.681 1.00 45.00 82 TYR A C 1
ATOM 633 O O . TYR A 1 82 ? 19.659 11.546 36.540 1.00 45.00 82 TYR A O 1
ATOM 641 N N . GLY A 1 83 ? 21.005 9.836 37.086 1.00 51.44 83 GLY A N 1
ATOM 642 C CA . GLY A 1 83 ? 19.941 8.844 37.255 1.00 51.44 83 GLY A CA 1
ATOM 643 C C . GLY A 1 83 ? 19.199 8.947 38.587 1.00 51.44 83 GLY A C 1
ATOM 644 O O . GLY A 1 83 ? 17.996 8.717 38.629 1.00 51.44 83 GLY A O 1
ATOM 645 N N . ARG A 1 84 ? 19.874 9.334 39.679 1.00 53.12 84 ARG A N 1
ATOM 646 C CA . ARG A 1 84 ? 19.312 9.217 41.037 1.00 53.12 84 ARG A CA 1
ATOM 647 C C . ARG A 1 84 ? 18.121 10.144 41.306 1.00 53.12 84 ARG A C 1
ATOM 649 O O . ARG A 1 84 ? 17.110 9.669 41.807 1.00 53.12 84 ARG A O 1
ATOM 656 N N . GLU A 1 85 ? 18.205 11.429 40.949 1.00 50.78 85 GLU A N 1
ATOM 657 C CA . GLU A 1 85 ? 17.095 12.386 41.136 1.00 50.78 85 GLU A CA 1
ATOM 658 C C . GLU A 1 85 ? 15.919 12.107 40.193 1.00 50.78 85 GLU A C 1
ATOM 660 O O . GLU A 1 85 ? 14.764 12.244 40.589 1.00 50.78 85 GLU A O 1
ATOM 665 N N . THR A 1 86 ? 16.197 11.687 38.958 1.00 49.03 86 THR A N 1
ATOM 666 C CA . THR A 1 86 ? 15.178 11.397 37.940 1.00 49.03 86 THR A CA 1
ATOM 667 C C . THR A 1 86 ? 14.454 10.083 38.233 1.00 49.03 86 THR A C 1
ATOM 669 O O . THR A 1 86 ? 13.231 10.029 38.147 1.00 49.03 86 THR A O 1
ATOM 672 N N . TYR A 1 87 ? 15.178 9.048 38.668 1.00 49.34 87 TYR A N 1
ATOM 673 C CA . TYR A 1 87 ? 14.623 7.770 39.122 1.00 49.34 87 TYR A CA 1
ATOM 674 C C . TYR A 1 87 ? 13.866 7.911 40.454 1.00 49.34 87 TYR A C 1
ATOM 676 O O . TYR A 1 87 ? 12.757 7.397 40.583 1.00 49.34 87 TYR A O 1
ATOM 684 N N . GLN A 1 88 ? 14.385 8.688 41.416 1.00 51.28 88 GLN A N 1
ATOM 685 C CA . GLN A 1 88 ? 13.646 9.023 42.642 1.00 51.28 88 GLN A CA 1
ATOM 686 C C . GLN A 1 88 ? 12.386 9.839 42.340 1.00 51.28 88 GLN A C 1
ATOM 688 O O . GLN A 1 88 ? 11.333 9.491 42.859 1.00 51.28 88 GLN A O 1
ATOM 693 N N . LYS A 1 89 ? 12.431 10.824 41.427 1.00 47.59 89 LYS A N 1
ATOM 694 C CA . LYS A 1 89 ? 11.223 11.508 40.932 1.00 47.59 89 LYS A CA 1
ATOM 695 C C . LYS A 1 89 ? 10.258 10.555 40.240 1.00 47.59 89 LYS A C 1
ATOM 697 O O . LYS A 1 89 ? 9.070 10.685 40.463 1.00 47.59 89 LYS A O 1
ATOM 702 N N . LYS A 1 90 ? 10.727 9.596 39.437 1.00 48.62 90 LYS A N 1
ATOM 703 C CA . LYS A 1 90 ? 9.893 8.574 38.770 1.00 48.62 90 LYS A CA 1
ATOM 704 C C . LYS A 1 90 ? 9.198 7.644 39.783 1.00 48.62 90 LYS A C 1
ATOM 706 O O . LYS A 1 90 ? 8.076 7.209 39.545 1.00 48.62 90 LYS A O 1
ATOM 711 N N . ARG A 1 91 ? 9.842 7.392 40.931 1.00 47.69 91 ARG A N 1
ATOM 712 C CA . ARG A 1 91 ? 9.319 6.611 42.066 1.00 47.69 91 ARG A CA 1
ATOM 713 C C . ARG A 1 91 ? 8.386 7.420 42.981 1.00 47.69 91 ARG A C 1
ATOM 715 O O . ARG A 1 91 ? 7.393 6.889 43.464 1.00 47.69 91 ARG A O 1
ATOM 722 N N . GLU A 1 92 ? 8.681 8.702 43.200 1.00 46.28 92 GLU A N 1
ATOM 723 C CA . GLU A 1 92 ? 7.822 9.663 43.914 1.00 46.28 92 GLU A CA 1
ATOM 724 C C . GLU A 1 92 ? 6.584 10.056 43.094 1.00 46.28 92 GLU A C 1
ATOM 726 O O . GLU A 1 92 ? 5.530 10.290 43.676 1.00 46.28 92 GLU A O 1
ATOM 731 N N . LEU A 1 93 ? 6.727 10.075 41.761 1.00 43.56 93 LEU A N 1
ATOM 732 C CA . LEU A 1 93 ? 5.688 10.162 40.731 1.00 43.56 93 LEU A CA 1
ATOM 733 C C . LEU A 1 93 ? 5.204 8.759 40.296 1.00 43.56 93 LEU A C 1
ATOM 735 O O . LEU A 1 93 ? 4.766 8.607 39.157 1.00 43.56 93 LEU A O 1
ATOM 739 N N . GLY A 1 94 ? 5.301 7.755 41.179 1.00 41.31 94 GLY A N 1
ATOM 740 C CA . GLY A 1 94 ? 4.647 6.436 41.116 1.00 41.31 94 GLY A CA 1
ATOM 741 C C . GLY A 1 94 ? 4.295 5.878 39.730 1.00 41.31 94 GLY A C 1
ATOM 742 O O . GLY A 1 94 ? 3.151 5.527 39.423 1.00 41.31 94 GLY A O 1
ATOM 743 N N . VAL A 1 95 ? 5.326 5.646 38.921 1.00 41.50 95 VAL A N 1
ATOM 744 C CA . VAL A 1 95 ? 5.226 4.688 37.815 1.00 41.50 95 VAL A CA 1
ATOM 745 C C . VAL A 1 95 ? 4.785 3.335 38.390 1.00 41.50 95 VAL A C 1
ATOM 747 O O . VAL A 1 95 ? 5.518 2.713 39.152 1.00 41.50 95 VAL A O 1
ATOM 750 N N . GLY A 1 96 ? 3.551 2.926 38.073 1.00 41.19 96 GLY A N 1
ATOM 751 C CA . GLY A 1 96 ? 2.928 1.690 38.564 1.00 41.19 96 GLY A CA 1
ATOM 752 C C . GLY A 1 96 ? 1.572 1.858 39.263 1.00 41.19 96 GLY A C 1
ATOM 753 O O . GLY A 1 96 ? 0.922 0.853 39.547 1.00 41.19 96 GLY A O 1
ATOM 754 N N . LYS A 1 97 ? 1.092 3.084 39.524 1.00 39.50 97 LYS A N 1
ATOM 755 C CA . LYS A 1 97 ? -0.314 3.286 39.922 1.00 39.50 97 LYS A CA 1
ATOM 756 C C . LYS A 1 97 ? -1.206 3.422 38.682 1.00 39.50 97 LYS A C 1
ATOM 758 O O . LYS A 1 97 ? -0.833 4.165 37.774 1.00 39.50 97 LYS A O 1
ATOM 763 N N . PRO A 1 98 ? -2.378 2.757 38.629 1.00 48.16 98 PRO A N 1
ATOM 764 C CA . PRO A 1 98 ? -3.310 2.936 37.523 1.00 48.16 98 PRO A CA 1
ATOM 765 C C . PRO A 1 98 ? -3.736 4.404 37.477 1.00 48.16 98 PRO A C 1
ATOM 767 O O . PRO A 1 98 ? -4.392 4.900 38.394 1.00 48.16 98 PRO A O 1
ATOM 770 N N . GLN A 1 99 ? -3.337 5.117 36.425 1.00 56.53 99 GLN A N 1
ATOM 771 C CA . GLN A 1 99 ? -3.947 6.404 36.125 1.00 56.53 99 GLN A CA 1
ATOM 772 C C . GLN A 1 99 ? -5.327 6.099 35.568 1.00 56.53 99 GLN A C 1
ATOM 774 O O . GLN A 1 99 ? -5.436 5.402 34.565 1.00 56.53 99 GLN A O 1
ATOM 779 N N . VAL A 1 100 ? -6.374 6.571 36.235 1.00 59.34 100 VAL A N 1
ATOM 780 C CA . VAL A 1 100 ? -7.748 6.376 35.775 1.00 59.34 100 VAL A CA 1
ATOM 781 C C . VAL A 1 100 ? -8.206 7.658 35.092 1.00 59.34 100 VAL A C 1
ATOM 783 O O . VAL A 1 100 ? -8.132 8.742 35.676 1.00 59.34 100 VAL A O 1
ATOM 786 N N . LEU A 1 101 ? -8.641 7.529 33.839 1.00 72.88 101 LEU A N 1
ATOM 787 C CA . LEU A 1 101 ? -9.339 8.581 33.113 1.00 72.88 101 LEU A CA 1
ATOM 788 C C . LEU A 1 101 ? -10.837 8.315 33.238 1.00 72.88 101 LEU A C 1
ATOM 790 O O . LEU A 1 101 ? -11.346 7.350 32.671 1.00 72.88 101 LEU A O 1
ATOM 794 N N . HIS A 1 102 ? -11.536 9.177 33.970 1.00 70.81 102 HIS A N 1
ATOM 795 C CA . HIS A 1 102 ? -12.989 9.119 34.076 1.00 70.81 102 HIS A CA 1
ATOM 796 C C . HIS A 1 102 ? -13.613 10.092 33.077 1.00 70.81 102 HIS A C 1
ATOM 798 O O . HIS A 1 102 ? -13.443 11.313 33.187 1.00 70.81 102 HIS A O 1
ATOM 804 N N . LEU A 1 103 ? -14.332 9.538 32.101 1.00 78.38 103 LEU A N 1
ATOM 805 C CA . LEU A 1 103 ? -15.208 10.298 31.221 1.00 78.38 103 LEU A CA 1
ATOM 806 C C . LEU A 1 103 ? -16.623 10.301 31.814 1.00 78.38 103 LEU A C 1
ATOM 808 O O . LEU A 1 103 ? -17.130 9.221 32.105 1.00 78.38 103 LEU A O 1
ATOM 812 N N . PRO A 1 104 ? -17.260 11.467 32.004 1.00 74.69 104 PRO A N 1
ATOM 813 C CA . PRO A 1 104 ? -18.620 11.513 32.511 1.00 74.69 104 PRO A CA 1
ATOM 814 C C . PRO A 1 104 ? -19.637 11.061 31.457 1.00 74.69 104 PRO A C 1
ATOM 816 O O . PRO A 1 104 ? -19.422 11.246 30.256 1.00 74.69 104 PRO A O 1
ATOM 819 N N . ASP A 1 105 ? -20.806 10.612 31.912 1.00 81.38 105 ASP A N 1
ATOM 820 C CA . ASP A 1 105 ? -21.951 10.211 31.071 1.00 81.38 105 ASP A CA 1
ATOM 821 C C . ASP A 1 105 ? -22.534 11.377 30.249 1.00 81.38 105 ASP A C 1
ATOM 823 O O . ASP A 1 105 ? -23.413 11.208 29.403 1.00 81.38 105 ASP A O 1
ATOM 827 N N . THR A 1 106 ? -22.065 12.603 30.490 1.00 81.38 106 THR A N 1
ATOM 828 C CA . THR A 1 106 ? -22.389 13.763 29.658 1.00 81.38 106 THR A CA 1
ATOM 829 C C . THR A 1 106 ? -21.582 13.796 28.357 1.00 81.38 106 THR A C 1
ATOM 831 O O . THR A 1 106 ? -21.949 14.536 27.442 1.00 81.38 106 THR A O 1
ATOM 834 N N . VAL A 1 107 ? -20.508 13.008 28.210 1.00 83.88 107 VAL A N 1
ATOM 835 C CA . VAL A 1 107 ? -19.714 12.956 26.972 1.00 83.88 107 VAL A CA 1
ATOM 836 C C . VAL A 1 107 ? -20.503 12.267 25.866 1.00 83.88 107 VAL A C 1
ATOM 838 O O . VAL A 1 107 ? -20.895 11.115 25.989 1.00 83.88 107 VAL A O 1
ATOM 841 N N . THR A 1 108 ? -20.692 12.960 24.745 1.00 86.56 108 THR A N 1
ATOM 842 C CA . THR A 1 108 ? -21.482 12.459 23.604 1.00 86.56 108 THR A CA 1
ATOM 843 C C . THR A 1 108 ? -20.667 12.245 22.337 1.00 86.56 108 THR A C 1
ATOM 845 O O . THR A 1 108 ? -21.107 11.508 21.454 1.00 86.56 108 THR A O 1
ATOM 848 N N . ALA A 1 109 ? -19.480 12.849 22.243 1.00 84.38 109 ALA A N 1
ATOM 849 C CA . ALA A 1 109 ? -18.622 12.748 21.069 1.00 84.38 109 ALA A CA 1
ATOM 850 C C . ALA A 1 109 ? -17.130 12.840 21.421 1.00 84.38 109 ALA A C 1
ATOM 852 O O . ALA A 1 109 ? -16.724 13.672 22.240 1.00 84.38 109 ALA A O 1
ATOM 853 N N . ILE A 1 110 ? -16.323 12.027 20.738 1.00 86.62 110 ILE A N 1
ATOM 854 C CA . ILE A 1 110 ? -14.858 12.011 20.794 1.00 86.62 110 ILE A CA 1
ATOM 855 C C . ILE A 1 110 ? -14.328 12.384 19.406 1.00 86.62 110 ILE A C 1
ATOM 857 O O . ILE A 1 110 ? -14.506 11.650 18.433 1.00 86.62 110 ILE A O 1
ATOM 861 N N . ARG A 1 111 ? -13.692 13.550 19.297 1.00 82.50 111 ARG A N 1
ATOM 862 C CA . ARG A 1 111 ? -13.217 14.085 18.016 1.00 82.50 111 ARG A CA 1
ATOM 863 C C . ARG A 1 111 ? -11.879 13.488 17.594 1.00 82.50 111 ARG A C 1
ATOM 865 O O . ARG A 1 111 ? -11.195 12.788 18.345 1.00 82.50 111 ARG A O 1
ATOM 872 N N . ARG A 1 112 ? -11.504 13.794 16.355 1.00 80.50 112 ARG A N 1
ATOM 873 C CA . ARG A 1 112 ? -10.307 13.299 15.686 1.00 80.50 112 ARG A CA 1
ATOM 874 C C . ARG A 1 112 ? -9.075 13.501 16.556 1.00 80.50 112 ARG A C 1
ATOM 876 O O . ARG A 1 112 ? -8.752 14.629 16.918 1.00 80.50 112 ARG A O 1
ATOM 883 N N . ARG A 1 113 ? -8.345 12.411 16.810 1.00 75.88 113 ARG A N 1
ATOM 884 C CA . ARG A 1 113 ? -7.091 12.389 17.588 1.00 75.88 113 ARG A 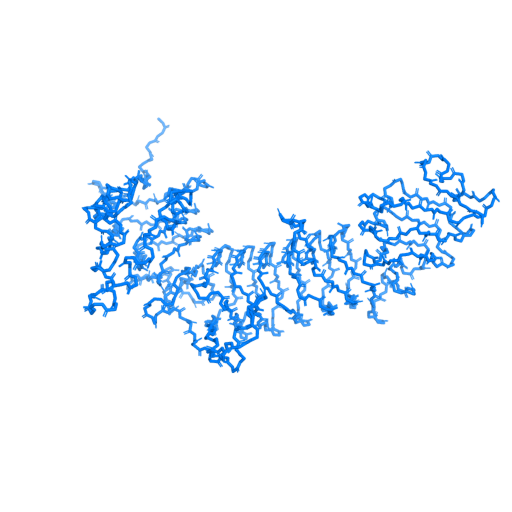CA 1
ATOM 885 C C . ARG A 1 113 ? -7.201 12.884 19.035 1.00 75.88 113 ARG A C 1
ATOM 887 O O . ARG A 1 113 ? -6.180 13.249 19.609 1.00 75.88 113 ARG A O 1
ATOM 894 N N . ALA A 1 114 ? -8.396 12.874 19.630 1.00 75.88 114 ALA A N 1
ATOM 895 C CA . ALA A 1 114 ? -8.608 13.289 21.020 1.00 75.88 114 ALA A CA 1
ATOM 896 C C . ALA A 1 114 ? -7.726 12.535 22.036 1.00 75.88 114 ALA A C 1
ATOM 898 O O . ALA A 1 114 ? -7.257 13.136 22.996 1.00 75.88 114 ALA A O 1
ATOM 899 N N . PHE A 1 115 ? -7.465 11.248 21.796 1.00 79.50 115 PHE A N 1
ATOM 900 C CA . PHE A 1 115 ? -6.633 10.371 22.626 1.00 79.50 115 PHE A CA 1
ATOM 901 C C . PHE A 1 115 ? -5.439 9.809 21.847 1.00 79.50 115 PHE A C 1
ATOM 903 O O . PHE A 1 115 ? -4.983 8.695 22.107 1.00 79.50 115 PHE A O 1
ATOM 910 N N . SER A 1 116 ? -4.947 10.553 20.851 1.00 75.62 116 SER A N 1
ATOM 911 C CA . SER A 1 116 ? -3.816 10.075 20.062 1.00 75.62 116 SER A CA 1
ATOM 912 C C . SER A 1 116 ? -2.527 10.084 20.885 1.00 75.62 116 SER A C 1
ATOM 914 O O . SER A 1 116 ? -2.206 11.106 21.490 1.00 75.62 116 SER A O 1
ATOM 916 N N . GLY A 1 117 ? -1.787 8.974 20.884 1.00 70.75 117 GLY A N 1
ATOM 917 C CA . GLY A 1 117 ? -0.549 8.828 21.654 1.00 70.75 117 GLY A CA 1
ATOM 918 C C . GLY A 1 117 ? -0.788 8.747 23.160 1.00 70.75 117 GLY A C 1
ATOM 919 O O . GLY A 1 117 ? 0.088 9.104 23.941 1.00 70.75 117 GLY A O 1
ATOM 920 N N . LEU A 1 118 ? -1.989 8.355 23.595 1.00 75.31 118 LEU A N 1
ATOM 921 C CA . LEU A 1 118 ? -2.304 8.215 25.012 1.00 75.31 118 LEU A CA 1
ATOM 922 C C . LEU A 1 118 ? -1.642 6.938 25.565 1.00 75.31 118 LEU A C 1
ATOM 924 O O . LEU A 1 118 ? -1.897 5.847 25.070 1.00 75.31 118 LEU A O 1
ATOM 928 N N . TYR A 1 119 ? -0.802 7.060 26.598 1.00 70.75 119 TYR A N 1
ATOM 929 C CA . TYR A 1 119 ? -0.060 5.922 27.181 1.00 70.75 119 TYR A CA 1
ATOM 930 C C . TYR A 1 119 ? -0.737 5.286 28.394 1.00 70.75 119 TYR A C 1
ATOM 932 O O . TYR A 1 119 ? -0.408 4.169 28.784 1.00 70.75 119 TYR A O 1
ATOM 940 N N . GLN A 1 120 ? -1.639 6.025 29.029 1.00 68.69 120 GLN A N 1
ATOM 941 C CA . GLN A 1 120 ? -2.412 5.586 30.180 1.00 68.69 120 GLN A CA 1
ATOM 942 C C . GLN A 1 120 ? -3.812 6.206 30.109 1.00 68.69 120 GLN A C 1
ATOM 944 O O . GLN A 1 120 ? -3.938 7.321 29.603 1.00 68.69 120 GLN A O 1
ATOM 949 N N . PRO A 1 121 ? -4.862 5.547 30.621 1.00 72.81 121 PRO A N 1
ATOM 950 C CA . PRO A 1 121 ? -4.860 4.254 31.320 1.00 72.81 121 PRO A CA 1
ATOM 951 C C . PRO A 1 121 ? -4.436 3.080 30.426 1.00 72.81 121 PRO A C 1
ATOM 953 O O . PRO A 1 121 ? -4.513 3.197 29.206 1.00 72.81 121 PRO A O 1
ATOM 956 N N . SER A 1 122 ? -4.061 1.935 31.008 1.00 78.56 122 SER A N 1
ATOM 957 C CA . SER A 1 122 ? -3.857 0.688 30.244 1.00 78.56 122 SER A CA 1
ATOM 958 C C . SER A 1 122 ? -5.150 0.160 29.610 1.00 78.56 122 SER A C 1
ATOM 960 O O . SER A 1 122 ? -5.099 -0.450 28.553 1.00 78.56 122 SER A O 1
ATOM 962 N N . ARG A 1 123 ? -6.318 0.408 30.212 1.00 83.62 123 ARG A N 1
ATOM 963 C CA . ARG A 1 123 ? -7.624 0.102 29.607 1.00 83.62 123 ARG A CA 1
ATOM 964 C C . ARG A 1 123 ? -8.464 1.364 29.544 1.00 83.62 123 ARG A C 1
ATOM 966 O O . ARG A 1 123 ? -8.614 2.043 30.558 1.00 83.62 123 ARG A O 1
ATOM 973 N N . PHE A 1 124 ? -9.028 1.664 28.385 1.00 87.31 124 PHE A N 1
ATOM 974 C CA . PHE A 1 124 ? -9.872 2.835 28.181 1.00 87.31 124 PHE A CA 1
ATOM 975 C C . PHE A 1 124 ? -11.331 2.405 28.068 1.00 87.31 124 PHE A C 1
ATOM 977 O O . PHE A 1 124 ? -11.639 1.610 27.193 1.00 87.31 124 PHE A O 1
ATOM 984 N N . THR A 1 125 ? -12.237 2.954 28.877 1.00 91.00 125 THR A N 1
ATOM 985 C CA . THR A 1 125 ? -13.679 2.685 28.736 1.00 91.00 125 THR A CA 1
ATOM 986 C C . THR A 1 125 ? -14.377 3.863 28.068 1.00 91.00 125 THR A C 1
ATOM 988 O O . THR A 1 125 ? -14.354 4.980 28.581 1.00 91.00 125 THR A O 1
ATOM 991 N N . VAL A 1 126 ? -15.018 3.614 26.927 1.00 92.81 126 VAL A N 1
ATOM 992 C CA . VAL A 1 126 ? -15.901 4.564 26.243 1.00 92.81 126 VAL A CA 1
ATOM 993 C C . VAL A 1 126 ? -17.278 4.549 26.927 1.00 92.81 126 VAL A C 1
ATOM 995 O O . VAL A 1 126 ? -17.904 3.486 26.943 1.00 92.81 126 VAL A O 1
ATOM 998 N N . PRO A 1 127 ? -17.779 5.686 27.455 1.00 92.62 127 PRO A N 1
ATOM 999 C CA . PRO A 1 127 ? -19.108 5.754 28.066 1.00 92.62 127 PRO A CA 1
ATOM 1000 C C . PRO A 1 127 ? -20.240 5.417 27.094 1.00 92.62 127 PRO A C 1
ATOM 1002 O O . PRO A 1 127 ? -20.160 5.725 25.899 1.00 92.62 127 PRO A O 1
ATOM 1005 N N . ALA A 1 128 ? -21.343 4.870 27.608 1.00 94.62 128 ALA A N 1
ATOM 1006 C CA . ALA A 1 128 ? -22.505 4.495 26.796 1.00 94.62 128 ALA A CA 1
ATOM 1007 C C . ALA A 1 128 ? -23.186 5.702 26.119 1.00 94.62 128 ALA A C 1
ATOM 1009 O O . ALA A 1 128 ? -23.859 5.551 25.097 1.00 94.62 128 ALA A O 1
ATOM 1010 N N . SER A 1 129 ? -22.978 6.904 26.663 1.00 92.38 129 SER A N 1
ATOM 1011 C CA . SER A 1 129 ? -23.458 8.183 26.132 1.00 92.38 129 SER A CA 1
ATOM 1012 C C . SER A 1 129 ? -22.742 8.645 24.859 1.00 92.38 129 SER A C 1
ATOM 1014 O O . SER A 1 129 ? -23.253 9.521 24.154 1.00 92.38 129 SER A O 1
ATOM 1016 N N . VAL A 1 130 ? -21.570 8.083 24.540 1.00 94.62 130 VAL A N 1
ATOM 1017 C CA . VAL A 1 130 ? -20.802 8.454 23.349 1.00 94.62 130 VAL A CA 1
ATOM 1018 C C . VAL A 1 130 ? -21.481 7.900 22.102 1.00 94.62 130 VAL A C 1
ATOM 1020 O O . VAL A 1 130 ? -21.619 6.693 21.921 1.00 94.62 130 VAL A O 1
ATOM 1023 N N . THR A 1 131 ? -21.864 8.803 21.204 1.00 95.44 131 THR A N 1
ATOM 1024 C CA . THR A 1 131 ? -22.566 8.478 19.955 1.00 95.44 131 THR A CA 1
ATOM 1025 C C . THR A 1 131 ? -21.719 8.697 18.705 1.00 95.44 131 THR A C 1
ATOM 1027 O O . THR A 1 131 ? -22.060 8.180 17.643 1.00 95.44 131 THR A O 1
ATOM 1030 N N . GLU A 1 132 ? -20.600 9.415 18.830 1.00 93.38 132 GLU A N 1
ATOM 1031 C CA . GLU A 1 132 ? -19.718 9.779 17.722 1.00 93.38 132 GLU A CA 1
ATOM 1032 C C . GLU A 1 132 ? -18.242 9.637 18.128 1.00 93.38 132 GLU A C 1
ATOM 1034 O O . GLU A 1 132 ? -17.810 10.196 19.136 1.00 93.38 132 GLU A O 1
ATOM 1039 N N . ILE A 1 133 ? -17.465 8.906 17.324 1.00 93.94 133 ILE A N 1
ATOM 1040 C CA . ILE A 1 133 ? -16.007 8.779 17.445 1.00 93.94 133 ILE A CA 1
ATOM 1041 C C . ILE A 1 133 ? -15.419 9.031 16.058 1.00 93.94 133 ILE A C 1
ATOM 1043 O O . ILE A 1 133 ? -15.719 8.308 15.108 1.00 93.94 133 ILE A O 1
ATOM 1047 N N . GLU A 1 134 ? -14.614 10.079 15.926 1.00 89.06 134 GLU A N 1
ATOM 1048 C CA . GLU A 1 134 ? -13.994 10.450 14.652 1.00 89.06 134 GLU A CA 1
ATOM 1049 C C . GLU A 1 134 ? -12.695 9.668 14.369 1.00 89.06 134 GLU A C 1
ATOM 1051 O O . GLU A 1 134 ? -12.078 9.079 15.259 1.00 89.06 134 GLU A O 1
ATOM 1056 N N . GLU A 1 135 ? -12.257 9.700 13.103 1.00 86.31 135 GLU A N 1
ATOM 1057 C CA . GLU A 1 135 ? -11.036 9.044 12.609 1.00 86.31 135 GLU A CA 1
ATOM 1058 C C . GLU A 1 135 ? -9.827 9.291 13.523 1.00 86.31 135 GLU A C 1
ATOM 1060 O O . GLU A 1 135 ? -9.518 10.431 13.880 1.00 86.31 135 GLU A O 1
ATOM 1065 N N . GLY A 1 136 ? -9.113 8.219 13.872 1.00 83.31 136 GLY A N 1
ATOM 1066 C CA . GLY A 1 136 ? -7.873 8.305 14.638 1.00 83.31 136 GLY A CA 1
ATOM 1067 C C . GLY A 1 136 ? -8.038 8.864 16.053 1.00 83.31 136 GLY A C 1
ATOM 1068 O O . GLY A 1 136 ? -7.041 9.278 16.639 1.00 83.31 136 GLY A O 1
ATOM 1069 N N . ALA A 1 137 ? -9.254 8.904 16.619 1.00 87.69 137 ALA A N 1
ATOM 1070 C CA . ALA A 1 137 ? -9.491 9.305 18.010 1.00 87.69 137 ALA A CA 1
ATOM 1071 C C . ALA A 1 137 ? -8.543 8.605 19.000 1.00 87.69 137 ALA A C 1
ATOM 1073 O O . ALA A 1 137 ? -8.037 9.268 19.897 1.00 87.69 137 ALA A O 1
ATOM 1074 N N . PHE A 1 138 ? -8.244 7.322 18.772 1.00 89.38 138 PHE A N 1
ATOM 1075 C CA . PHE A 1 138 ? -7.357 6.476 19.586 1.00 89.38 138 PHE A CA 1
ATOM 1076 C C . PHE A 1 138 ? -6.056 6.083 18.867 1.00 89.38 138 PHE A C 1
ATOM 1078 O O . PHE A 1 138 ? -5.454 5.055 19.162 1.00 89.38 138 PHE A O 1
ATOM 1085 N N . ARG A 1 139 ? -5.624 6.871 17.879 1.00 83.25 139 ARG A N 1
ATOM 1086 C CA . ARG A 1 139 ? -4.391 6.615 17.121 1.00 83.25 139 ARG A CA 1
ATOM 1087 C C . ARG A 1 139 ? -3.183 6.530 18.061 1.00 83.25 139 ARG A C 1
ATOM 1089 O O . ARG A 1 139 ? -2.932 7.502 18.759 1.00 83.25 139 ARG A O 1
ATOM 1096 N N . GLU A 1 140 ? -2.389 5.461 18.020 1.00 79.38 140 GLU A N 1
ATOM 1097 C CA . GLU A 1 140 ? -1.232 5.268 18.925 1.00 79.38 140 GLU A CA 1
ATOM 1098 C C . GLU A 1 140 ? -1.627 5.178 20.414 1.00 79.38 140 GLU A C 1
ATOM 1100 O O . GLU A 1 140 ? -0.845 5.530 21.295 1.00 79.38 140 GLU A O 1
ATOM 1105 N N . TYR A 1 141 ? -2.861 4.766 20.728 1.00 84.44 141 TYR A N 1
ATOM 1106 C CA . TYR A 1 141 ? -3.232 4.489 22.114 1.00 84.44 141 TYR A CA 1
ATOM 1107 C C . TYR A 1 141 ? -2.445 3.274 22.627 1.00 84.44 141 TYR A C 1
ATOM 1109 O O . TYR A 1 141 ? -2.699 2.137 22.228 1.00 84.44 141 TYR A O 1
ATOM 1117 N N . ASN A 1 142 ? -1.504 3.512 23.536 1.00 78.19 142 ASN A N 1
ATOM 1118 C CA . ASN A 1 142 ? -0.565 2.525 24.064 1.00 78.19 142 ASN A CA 1
ATOM 1119 C C . ASN A 1 142 ? -1.127 1.794 25.303 1.00 78.19 142 ASN A C 1
ATOM 1121 O O . ASN A 1 142 ? -0.464 1.652 26.329 1.00 78.19 142 ASN A O 1
ATOM 1125 N N . GLY A 1 143 ? -2.392 1.373 25.213 1.00 80.50 143 GLY A N 1
ATOM 1126 C CA . GLY A 1 143 ? -3.058 0.516 26.196 1.00 80.50 143 GLY A CA 1
ATOM 1127 C C . GLY A 1 143 ? -3.183 -0.940 25.737 1.00 80.50 143 GLY A C 1
ATOM 1128 O O . GLY A 1 143 ? -2.765 -1.298 24.636 1.00 80.50 143 GLY A O 1
ATOM 1129 N N . THR A 1 144 ? -3.793 -1.765 26.586 1.00 82.12 144 THR A N 1
ATOM 1130 C CA . THR A 1 144 ? -4.099 -3.184 26.365 1.00 82.12 144 THR A CA 1
ATOM 1131 C C . THR A 1 144 ? -5.527 -3.413 25.856 1.00 82.12 144 THR A C 1
ATOM 1133 O O . THR A 1 144 ? -5.771 -4.392 25.160 1.00 82.12 144 THR A O 1
ATOM 1136 N N . ALA A 1 145 ? -6.479 -2.513 26.145 1.00 86.94 145 ALA A N 1
ATOM 1137 C CA . ALA A 1 145 ? -7.867 -2.642 25.682 1.00 86.94 145 ALA A CA 1
ATOM 1138 C C . ALA A 1 145 ? -8.601 -1.295 25.574 1.00 86.94 145 ALA A C 1
ATOM 1140 O O . ALA A 1 145 ? -8.416 -0.406 26.406 1.00 86.94 145 ALA A O 1
ATOM 1141 N N . ILE A 1 146 ? -9.500 -1.179 24.596 1.00 91.06 146 ILE A N 1
ATOM 1142 C CA . ILE A 1 146 ? -10.562 -0.170 24.566 1.00 91.06 146 ILE A CA 1
ATOM 1143 C C . ILE A 1 146 ? -11.889 -0.890 24.796 1.00 91.06 146 ILE A C 1
ATOM 1145 O O . ILE A 1 146 ? -12.373 -1.626 23.940 1.00 91.06 146 ILE A O 1
ATOM 1149 N N . GLU A 1 147 ? -12.469 -0.667 25.965 1.00 92.44 147 GLU A N 1
ATOM 1150 C CA . GLU A 1 147 ? -13.778 -1.159 26.352 1.00 92.44 147 GLU A CA 1
ATOM 1151 C C . GLU A 1 147 ? -14.879 -0.159 26.019 1.00 92.44 147 GLU A C 1
ATOM 1153 O O . GLU A 1 147 ? -14.648 1.039 25.853 1.00 92.44 147 GLU A O 1
ATOM 1158 N N . VAL A 1 148 ? -16.105 -0.662 25.953 1.00 94.69 148 VAL A N 1
ATOM 1159 C CA . VAL A 1 148 ? -17.303 0.159 25.803 1.00 94.69 148 VAL A CA 1
ATOM 1160 C C . VAL A 1 148 ? -18.254 -0.214 26.925 1.00 94.69 148 VAL A C 1
ATOM 1162 O O . VAL A 1 148 ? -18.468 -1.397 27.179 1.00 94.69 148 VAL A O 1
ATOM 1165 N N . GLU A 1 149 ? -18.781 0.793 27.610 1.00 95.00 149 GLU A N 1
ATOM 1166 C CA . GLU A 1 149 ? -19.719 0.608 28.710 1.00 95.00 149 GLU A CA 1
ATOM 1167 C C . GLU A 1 149 ? -21.009 -0.096 28.256 1.00 95.00 149 GLU A C 1
ATOM 1169 O O . GLU A 1 149 ? -21.512 0.116 27.144 1.00 95.00 149 GLU A O 1
ATOM 1174 N N . ASP A 1 150 ? -21.553 -0.931 29.145 1.00 91.81 150 ASP A N 1
ATOM 1175 C CA . ASP A 1 150 ? -22.798 -1.654 28.917 1.00 91.81 150 ASP A CA 1
ATOM 1176 C C . ASP A 1 150 ? -23.943 -0.699 28.541 1.00 91.81 150 ASP A C 1
ATOM 1178 O O . ASP A 1 150 ? -24.152 0.349 29.150 1.00 91.81 150 ASP A O 1
ATOM 1182 N N . GLY A 1 151 ? -24.728 -1.085 27.533 1.00 91.88 151 GLY A N 1
ATOM 1183 C CA . GLY A 1 151 ? -25.863 -0.290 27.056 1.00 91.88 151 GLY A CA 1
ATOM 1184 C C . GLY A 1 151 ? -25.526 0.756 25.990 1.00 91.88 151 GLY A C 1
ATOM 1185 O O . GLY A 1 151 ? -26.446 1.430 25.522 1.00 91.88 151 GLY A O 1
ATOM 1186 N N . SER A 1 152 ? -24.265 0.869 25.546 1.00 96.00 152 SER A N 1
ATOM 1187 C CA . SER A 1 152 ? -23.930 1.686 24.371 1.00 96.00 152 SER A CA 1
ATOM 1188 C C . SER A 1 152 ? -24.692 1.212 23.128 1.00 96.00 152 SER A C 1
ATOM 1190 O O . SER A 1 152 ? -24.657 0.038 22.758 1.00 96.00 152 SER A O 1
ATOM 1192 N N . ALA A 1 153 ? -25.371 2.145 22.456 1.00 96.44 153 ALA A N 1
ATOM 1193 C CA . ALA A 1 153 ? -26.077 1.882 21.200 1.00 96.44 153 ALA A CA 1
ATOM 1194 C C . ALA A 1 153 ? -25.204 2.118 19.953 1.00 96.44 153 ALA A C 1
ATOM 1196 O O . ALA A 1 153 ? -25.597 1.724 18.854 1.00 96.44 153 ALA A O 1
ATOM 1197 N N . SER A 1 154 ? -24.049 2.777 20.107 1.00 97.62 154 SER A N 1
ATOM 1198 C CA . SER A 1 154 ? -23.229 3.263 18.986 1.00 97.62 154 SER A CA 1
ATOM 1199 C C . SER A 1 154 ? -21.935 2.482 18.786 1.00 97.62 154 SER A C 1
ATOM 1201 O O . SER A 1 154 ? -21.474 2.352 17.648 1.00 97.62 154 SER A O 1
ATOM 1203 N N . PHE A 1 155 ? -21.375 1.917 19.856 1.00 97.88 155 PHE A N 1
ATOM 1204 C CA . PHE A 1 155 ? -20.093 1.221 19.819 1.00 97.88 155 PHE A CA 1
ATOM 1205 C C . PHE A 1 155 ? -20.134 -0.060 20.643 1.00 97.88 155 PHE A C 1
ATOM 1207 O O . PHE A 1 155 ? -21.026 -0.271 21.461 1.00 97.88 155 PHE A O 1
ATOM 1214 N N . ARG A 1 156 ? -19.151 -0.925 20.417 1.00 96.56 156 ARG A N 1
ATOM 1215 C CA . ARG A 1 156 ? -18.914 -2.120 21.231 1.00 96.56 156 ARG A CA 1
ATOM 1216 C C . ARG A 1 156 ? -17.426 -2.426 21.286 1.00 96.56 156 ARG A C 1
ATOM 1218 O O . ARG A 1 156 ? -16.688 -2.091 20.360 1.00 96.56 156 ARG A O 1
ATOM 1225 N N . SER A 1 157 ? -17.018 -3.111 22.343 1.00 93.75 157 SER A N 1
ATOM 1226 C CA . SER A 1 157 ? -15.704 -3.740 22.436 1.00 93.75 157 SER A CA 1
ATOM 1227 C C . SER A 1 157 ? -15.806 -5.197 22.001 1.00 93.75 157 SER A C 1
ATOM 1229 O O . SER A 1 157 ? -16.766 -5.896 22.338 1.00 93.75 157 SER A O 1
ATOM 1231 N N . VAL A 1 158 ? -14.839 -5.663 21.216 1.00 90.31 158 VAL A N 1
ATOM 1232 C CA . VAL A 1 158 ? -14.679 -7.080 20.875 1.00 90.31 158 VAL A CA 1
ATOM 1233 C C . VAL A 1 158 ? -13.232 -7.443 21.140 1.00 90.31 158 VAL A C 1
ATOM 1235 O O . VAL A 1 158 ? -12.344 -6.975 20.437 1.00 90.31 158 VAL A O 1
ATOM 1238 N N . CYS A 1 159 ? -12.993 -8.258 22.167 1.00 83.69 159 CYS A N 1
ATOM 1239 C CA . CYS A 1 159 ? -11.643 -8.647 22.582 1.00 83.69 159 CYS A CA 1
ATOM 1240 C C . CYS A 1 159 ? -10.721 -7.444 22.879 1.00 83.69 159 CYS A C 1
ATOM 1242 O O . CYS A 1 159 ? -9.534 -7.510 22.582 1.00 83.69 159 CYS A O 1
ATOM 1244 N N . GLY A 1 160 ? -11.253 -6.347 23.433 1.00 87.38 160 GLY A N 1
ATOM 1245 C CA . GLY A 1 160 ? -10.488 -5.125 23.723 1.00 87.38 160 GLY A CA 1
ATOM 1246 C C . GLY A 1 160 ? -10.245 -4.219 22.511 1.00 87.38 160 GLY A C 1
ATOM 1247 O O . GLY A 1 160 ? -9.547 -3.213 22.630 1.00 87.38 160 GLY A O 1
ATOM 1248 N N . LEU A 1 161 ? -10.811 -4.554 21.351 1.00 92.38 161 LEU A N 1
ATOM 1249 C CA . LEU A 1 161 ? -10.783 -3.735 20.143 1.00 92.38 161 LEU A CA 1
ATOM 1250 C C . LEU A 1 161 ? -12.086 -2.937 20.021 1.00 92.38 161 LEU A C 1
ATOM 1252 O O . LEU A 1 161 ? -13.172 -3.475 20.256 1.00 92.38 161 LEU A O 1
ATOM 1256 N N . LEU A 1 162 ? -11.999 -1.681 19.587 1.00 95.81 162 LEU A N 1
ATOM 1257 C CA . LEU A 1 162 ? -13.162 -0.803 19.460 1.00 95.81 162 LEU A CA 1
ATOM 1258 C C . LEU A 1 162 ? -13.840 -0.970 18.097 1.00 95.81 162 LEU A C 1
ATOM 1260 O O . LEU A 1 162 ? -13.209 -0.762 17.062 1.00 95.81 162 LEU A O 1
ATOM 1264 N N . TYR A 1 163 ? -15.143 -1.242 18.095 1.00 97.38 163 TYR A N 1
ATOM 1265 C CA . TYR A 1 163 ? -15.965 -1.406 16.895 1.00 97.38 163 TYR A CA 1
ATOM 1266 C C . TYR A 1 163 ? -17.177 -0.472 16.876 1.00 97.38 163 TYR A C 1
ATOM 1268 O O . TYR A 1 163 ? -17.654 -0.006 17.913 1.00 97.38 163 TYR A O 1
ATOM 1276 N N . THR A 1 164 ? -17.740 -0.276 15.682 1.00 97.81 164 THR A N 1
ATOM 1277 C CA . THR A 1 164 ? -19.140 0.153 15.518 1.00 97.81 164 THR A CA 1
ATOM 1278 C C . THR A 1 164 ? -20.098 -0.834 16.194 1.00 97.81 164 THR A C 1
ATOM 1280 O O . THR A 1 164 ? -19.784 -2.016 16.314 1.00 97.81 164 THR A O 1
ATOM 1283 N N . ALA A 1 165 ? -21.283 -0.382 16.621 1.00 97.00 165 ALA A N 1
ATOM 1284 C CA . ALA A 1 165 ? -22.254 -1.222 17.342 1.00 97.00 165 ALA A CA 1
ATOM 1285 C C . ALA A 1 165 ? -22.611 -2.539 16.626 1.00 97.00 165 ALA A C 1
ATOM 1287 O O . ALA A 1 165 ? -22.778 -3.577 17.267 1.00 97.00 165 ALA A O 1
ATOM 1288 N N . ASP A 1 166 ? -22.691 -2.522 15.294 1.00 96.44 166 ASP A N 1
ATOM 1289 C CA . ASP A 1 166 ? -22.964 -3.709 14.476 1.00 96.44 166 ASP A CA 1
ATOM 1290 C C . ASP A 1 166 ? -21.779 -4.696 14.399 1.00 96.44 166 ASP A C 1
ATOM 1292 O O . ASP A 1 166 ? -21.948 -5.828 13.952 1.00 96.44 166 ASP A O 1
ATOM 1296 N N . GLY A 1 167 ? -20.593 -4.297 14.868 1.00 95.44 167 GLY A N 1
ATOM 1297 C CA . GLY A 1 167 ? -19.365 -5.086 14.834 1.00 95.44 167 GLY A CA 1
ATOM 1298 C C . GLY A 1 167 ? -18.711 -5.172 13.454 1.00 95.44 167 GLY A C 1
ATOM 1299 O O . GLY A 1 167 ? -17.786 -5.958 13.288 1.00 95.44 167 GLY A O 1
ATOM 1300 N N . THR A 1 168 ? -19.169 -4.406 12.458 1.00 97.38 168 THR A N 1
ATOM 1301 C CA . THR A 1 168 ? -18.690 -4.557 11.072 1.00 97.38 168 THR A CA 1
ATOM 1302 C C . THR A 1 168 ? -17.479 -3.689 10.749 1.00 97.38 168 THR A C 1
ATOM 1304 O O . THR A 1 168 ? -16.756 -3.986 9.796 1.00 97.38 168 THR A O 1
ATOM 1307 N N . THR A 1 169 ? -17.231 -2.626 11.522 1.00 98.12 169 THR A N 1
ATOM 1308 C CA . THR A 1 169 ? -16.085 -1.734 11.324 1.00 98.12 169 THR A CA 1
ATOM 1309 C C . THR A 1 169 ? -15.211 -1.671 12.569 1.00 98.12 169 THR A C 1
ATOM 1311 O O . THR A 1 169 ? -15.654 -1.182 13.608 1.00 98.12 169 THR A O 1
ATOM 1314 N N . LEU A 1 170 ? -13.953 -2.093 12.432 1.00 97.69 170 LEU A N 1
ATOM 1315 C CA . LEU A 1 170 ? -12.913 -1.901 13.441 1.00 97.69 170 LEU A CA 1
ATOM 1316 C C . LEU A 1 170 ? -12.449 -0.442 13.426 1.00 97.69 170 LEU A C 1
ATOM 1318 O O . LEU A 1 170 ? -11.998 0.052 12.394 1.00 97.69 170 LEU A O 1
ATOM 1322 N N . LEU A 1 171 ? -12.564 0.251 14.553 1.00 97.31 171 LEU A N 1
ATOM 1323 C CA . LEU A 1 171 ? -12.249 1.675 14.683 1.00 97.31 171 LEU A CA 1
ATOM 1324 C C . LEU A 1 171 ? -10.882 1.922 15.319 1.00 97.31 171 LEU A C 1
ATOM 1326 O O . LEU A 1 171 ? -10.219 2.886 14.945 1.00 97.31 171 LEU A O 1
ATOM 1330 N N . ALA A 1 172 ? -10.471 1.082 16.272 1.00 95.25 172 ALA A N 1
ATOM 1331 C CA . ALA A 1 172 ? -9.185 1.226 16.943 1.00 95.25 172 ALA A CA 1
ATOM 1332 C C . ALA A 1 172 ? -8.669 -0.093 17.530 1.00 95.25 172 ALA A C 1
ATOM 1334 O O . ALA A 1 172 ? -9.434 -0.893 18.076 1.00 95.25 172 ALA A O 1
ATOM 1335 N N . VAL A 1 173 ? -7.353 -0.257 17.450 1.00 92.50 173 VAL A N 1
ATOM 1336 C CA . VAL A 1 173 ? -6.551 -1.329 18.028 1.00 92.50 173 VAL A CA 1
ATOM 1337 C C . VAL A 1 173 ? -5.581 -0.685 19.028 1.00 92.50 173 VAL A C 1
ATOM 1339 O O . VAL A 1 173 ? -4.788 0.172 18.632 1.00 92.50 173 VAL A O 1
ATOM 1342 N N . PRO A 1 174 ? -5.646 -1.048 20.319 1.00 89.12 174 PRO A N 1
ATOM 1343 C CA . PRO A 1 174 ? -4.624 -0.670 21.292 1.00 89.12 174 PRO A CA 1
ATOM 1344 C C . PRO A 1 174 ? -3.237 -1.171 20.864 1.00 89.12 174 PRO A C 1
ATOM 1346 O O . PRO A 1 174 ? -3.120 -2.235 20.265 1.00 89.12 174 PRO A O 1
ATOM 1349 N N . SER A 1 175 ? -2.178 -0.424 21.169 1.00 80.75 175 SER A N 1
ATOM 1350 C CA . SER A 1 175 ? -0.822 -0.732 20.682 1.00 80.75 175 SER A CA 1
ATOM 1351 C C . SER A 1 175 ? -0.017 -1.668 21.599 1.00 80.75 175 SER A C 1
ATOM 1353 O O . SER A 1 175 ? 1.048 -2.110 21.192 1.00 80.75 175 SER A O 1
ATOM 1355 N N . ASN A 1 176 ? -0.506 -2.003 22.803 1.00 76.81 176 ASN A N 1
ATOM 1356 C CA . ASN A 1 176 ? 0.211 -2.817 23.801 1.00 76.81 176 ASN A CA 1
ATOM 1357 C C . ASN A 1 176 ? -0.581 -4.061 24.227 1.00 76.81 176 ASN A C 1
ATOM 1359 O O . ASN A 1 176 ? -0.809 -4.320 25.407 1.00 76.81 176 ASN A O 1
ATOM 1363 N N . LEU A 1 177 ? -1.030 -4.846 23.256 1.00 72.75 177 LEU A N 1
ATOM 1364 C CA . LEU A 1 177 ? -1.927 -5.987 23.474 1.00 72.75 177 LEU A CA 1
ATOM 1365 C C . LEU A 1 177 ? -1.284 -7.158 24.263 1.00 72.75 177 LEU A C 1
ATOM 1367 O O . LEU A 1 177 ? -1.993 -8.041 24.741 1.00 72.75 177 LEU A O 1
ATOM 1371 N N . ASN A 1 178 ? 0.046 -7.178 24.429 1.00 62.78 178 ASN A N 1
ATOM 1372 C CA . ASN A 1 178 ? 0.786 -8.329 24.970 1.00 62.78 178 ASN A CA 1
ATOM 1373 C C . ASN A 1 178 ? 0.852 -8.381 26.513 1.00 62.78 178 ASN A C 1
ATOM 1375 O O . ASN A 1 178 ? 1.277 -9.399 27.054 1.00 62.78 178 ASN A O 1
ATOM 1379 N N . GLN A 1 179 ? 0.484 -7.318 27.243 1.00 57.00 179 GLN A N 1
ATOM 1380 C CA . GLN A 1 179 ? 0.753 -7.253 28.694 1.00 57.00 179 GLN A CA 1
ATOM 1381 C C . GLN A 1 179 ? -0.275 -7.974 29.586 1.00 57.00 179 GLN A C 1
ATOM 1383 O O . GLN A 1 179 ? 0.092 -8.390 30.680 1.00 57.00 179 GLN A O 1
ATOM 1388 N N . ASP A 1 180 ? -1.513 -8.197 29.124 1.00 51.94 180 ASP A N 1
ATOM 1389 C CA . ASP A 1 180 ? -2.608 -8.671 29.997 1.00 51.94 180 ASP A CA 1
ATOM 1390 C C . ASP A 1 180 ? -3.396 -9.888 29.461 1.00 51.94 180 ASP A C 1
ATOM 1392 O O . ASP A 1 180 ? -4.445 -10.233 30.008 1.00 51.94 180 ASP A O 1
ATOM 1396 N N . GLY A 1 181 ? -2.957 -10.535 28.372 1.00 49.06 181 GLY A N 1
ATOM 1397 C CA . GLY A 1 181 ? -3.691 -11.665 27.768 1.00 49.06 181 GLY A CA 1
ATOM 1398 C C . GLY A 1 181 ? -5.098 -11.312 27.249 1.00 49.06 181 GLY A C 1
ATOM 1399 O O . GLY A 1 181 ? -5.905 -12.197 26.967 1.00 49.06 181 GLY A O 1
ATOM 1400 N N . ALA A 1 182 ? -5.405 -10.020 27.129 1.00 43.84 182 ALA A N 1
ATOM 1401 C CA . ALA A 1 182 ? -6.649 -9.477 26.605 1.00 43.84 182 ALA A CA 1
ATOM 1402 C C . ALA A 1 182 ? -6.308 -8.650 25.361 1.00 43.84 182 ALA A C 1
ATOM 1404 O O . ALA A 1 182 ? -5.544 -7.700 25.480 1.00 43.84 182 ALA A O 1
ATOM 1405 N N . GLY A 1 183 ? -6.838 -9.000 24.181 1.00 52.59 183 GLY A N 1
ATOM 1406 C CA . GLY A 1 183 ? -6.545 -8.183 22.995 1.00 52.59 183 GLY A CA 1
ATOM 1407 C C . GLY A 1 183 ? -6.750 -8.771 21.600 1.00 52.59 183 GLY A C 1
ATOM 1408 O O . GLY A 1 183 ? -6.200 -8.219 20.656 1.00 52.59 183 GLY A O 1
ATOM 1409 N N . GLY A 1 184 ? -7.452 -9.897 21.419 1.00 58.06 184 GLY A N 1
ATOM 1410 C CA . GLY A 1 184 ? -7.583 -10.503 20.080 1.00 58.06 184 GLY A CA 1
ATOM 1411 C C . GLY A 1 184 ? -6.257 -11.024 19.504 1.00 58.06 184 GLY A C 1
ATOM 1412 O O . GLY A 1 184 ? -6.170 -11.280 18.303 1.00 58.06 184 GLY A O 1
ATOM 1413 N N . LEU A 1 185 ? -5.239 -11.174 20.361 1.00 65.56 185 LEU A N 1
ATOM 1414 C CA . LEU A 1 185 ? -3.968 -11.785 20.018 1.00 65.56 185 LEU A CA 1
ATOM 1415 C C . LEU A 1 185 ? -3.955 -13.276 20.347 1.00 65.56 185 LEU A C 1
ATOM 1417 O O . LEU A 1 185 ? -4.343 -13.674 21.446 1.00 65.56 185 LEU A O 1
ATOM 1421 N N . GLU A 1 186 ? -3.442 -14.080 19.423 1.00 66.31 186 GLU A N 1
ATOM 1422 C CA . GLU A 1 186 ? -3.103 -15.483 19.660 1.00 66.31 186 GLU A CA 1
ATOM 1423 C C . GLU A 1 186 ? -1.583 -15.659 19.663 1.00 66.31 186 GLU A C 1
ATOM 1425 O O . GLU A 1 186 ? -0.886 -15.161 18.779 1.00 66.31 186 GLU A O 1
ATOM 1430 N N . GLU A 1 187 ? -1.057 -16.377 20.654 1.00 62.84 187 GLU A N 1
ATOM 1431 C CA . GLU A 1 187 ? 0.364 -16.721 20.706 1.00 62.84 187 GLU A CA 1
ATOM 1432 C C . GLU A 1 187 ? 0.701 -17.747 19.611 1.00 62.84 187 GLU A C 1
ATOM 1434 O O . GLU A 1 187 ? 0.063 -18.797 19.500 1.00 62.84 187 GLU A O 1
ATOM 1439 N N . ILE A 1 188 ? 1.724 -17.457 18.805 1.00 59.56 188 ILE A N 1
ATOM 1440 C CA . ILE A 1 188 ? 2.283 -18.372 17.811 1.00 59.56 188 ILE A CA 1
ATOM 1441 C C . ILE A 1 188 ? 3.720 -18.710 18.216 1.00 59.56 188 ILE A C 1
ATOM 1443 O O . ILE A 1 188 ? 4.628 -17.880 18.149 1.00 59.56 188 ILE A O 1
ATOM 1447 N N . LEU A 1 189 ? 3.959 -19.973 18.559 1.00 56.16 189 LEU A N 1
ATOM 1448 C CA . LEU A 1 189 ? 5.313 -20.486 18.753 1.00 56.16 189 LEU A CA 1
ATOM 1449 C C . LEU A 1 189 ? 5.974 -20.700 17.387 1.00 56.16 189 LEU A C 1
ATOM 1451 O O . LEU A 1 189 ? 5.570 -21.594 16.639 1.00 56.16 189 LEU A O 1
ATOM 1455 N N . THR A 1 190 ? 6.996 -19.908 17.056 1.00 55.06 190 THR A N 1
ATOM 1456 C CA . THR A 1 190 ? 7.829 -20.199 15.883 1.00 55.06 190 THR A CA 1
ATOM 1457 C C . THR A 1 190 ? 8.957 -21.149 16.277 1.00 55.06 190 THR A C 1
ATOM 1459 O O . THR A 1 190 ? 9.543 -21.035 17.349 1.00 55.06 190 THR A O 1
ATOM 1462 N N . THR A 1 191 ? 9.240 -22.142 15.433 1.00 43.09 191 THR A N 1
ATOM 1463 C CA . THR A 1 191 ? 10.323 -23.117 15.670 1.00 43.09 191 THR A CA 1
ATOM 1464 C C . THR A 1 191 ? 11.678 -22.629 15.159 1.00 43.09 191 THR A C 1
ATOM 1466 O O . THR A 1 191 ? 12.679 -23.324 15.336 1.00 43.09 191 THR A O 1
ATOM 1469 N N . GLU A 1 192 ? 11.727 -21.442 14.549 1.00 43.84 192 GLU A N 1
ATOM 1470 C CA . GLU A 1 192 ? 12.970 -20.859 14.063 1.00 43.84 192 GLU A CA 1
ATOM 1471 C C . GLU A 1 192 ? 13.649 -20.049 15.177 1.00 43.84 192 GLU A C 1
ATOM 1473 O O . GLU A 1 192 ? 12.997 -19.229 15.833 1.00 43.84 192 GLU A O 1
ATOM 1478 N N . PRO A 1 193 ? 14.950 -20.275 15.434 1.00 39.16 193 PRO A N 1
ATOM 1479 C CA . PRO A 1 193 ? 15.690 -19.446 16.371 1.00 39.16 193 PRO A CA 1
ATOM 1480 C C . PRO A 1 193 ? 15.710 -18.010 15.845 1.00 39.16 193 PRO A C 1
ATOM 1482 O O . PRO A 1 193 ? 15.904 -17.791 14.649 1.00 39.16 193 PRO A O 1
ATOM 1485 N N . ALA A 1 194 ? 15.531 -17.031 16.735 1.00 41.88 194 ALA A N 1
ATOM 1486 C CA . ALA A 1 194 ? 15.684 -15.617 16.408 1.00 41.88 194 ALA A CA 1
ATOM 1487 C C . ALA A 1 194 ? 17.110 -15.350 15.890 1.00 41.88 194 ALA A C 1
ATOM 1489 O O . ALA A 1 194 ? 18.037 -15.095 16.660 1.00 41.88 194 ALA A O 1
ATOM 1490 N N . GLY A 1 195 ? 17.312 -15.445 14.578 1.00 38.12 195 GLY A N 1
ATOM 1491 C CA . GLY A 1 195 ? 18.566 -15.088 13.938 1.00 38.12 195 GLY A CA 1
ATOM 1492 C C . GLY A 1 195 ? 18.729 -13.577 13.983 1.00 38.12 195 GLY A C 1
ATOM 1493 O O . GLY A 1 195 ? 18.183 -12.870 13.140 1.00 38.12 195 GLY A O 1
ATOM 1494 N N . ARG A 1 196 ? 19.482 -13.061 14.959 1.00 37.22 196 ARG A N 1
ATOM 1495 C CA . ARG A 1 196 ? 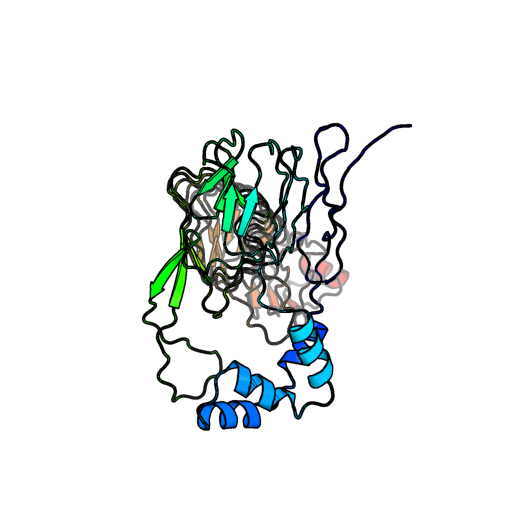19.990 -11.687 14.886 1.00 37.22 196 ARG A CA 1
ATOM 1496 C C . ARG A 1 196 ? 20.870 -11.558 13.637 1.00 37.22 196 ARG A C 1
ATOM 1498 O O . ARG A 1 196 ? 21.814 -12.343 13.504 1.00 37.22 196 ARG A O 1
ATOM 1505 N N . PRO A 1 197 ? 20.674 -10.545 12.779 1.00 35.53 197 PRO A N 1
ATOM 1506 C CA . PRO A 1 197 ? 21.703 -10.162 11.825 1.00 35.53 197 PRO A CA 1
ATOM 1507 C C . PRO A 1 197 ? 22.916 -9.667 12.634 1.00 35.53 197 PRO A C 1
ATOM 1509 O O . PRO A 1 197 ? 22.860 -8.606 13.249 1.00 35.53 197 PRO A O 1
ATOM 1512 N N . GLY A 1 198 ? 23.985 -10.469 12.706 1.00 42.72 198 GLY A N 1
ATOM 1513 C CA . GLY A 1 198 ? 25.253 -10.100 13.358 1.00 42.72 198 GLY A CA 1
ATOM 1514 C C . GLY A 1 198 ? 25.609 -10.811 14.674 1.00 42.72 198 GLY A C 1
ATOM 1515 O O . GLY A 1 198 ? 26.584 -10.419 15.311 1.00 42.72 198 GLY A O 1
ATOM 1516 N N . GLY A 1 199 ? 24.872 -11.843 15.100 1.00 37.34 199 GLY A N 1
ATOM 1517 C CA . GLY A 1 199 ? 25.252 -12.658 16.265 1.00 37.34 199 GLY A CA 1
ATOM 1518 C C . GLY A 1 199 ? 26.376 -13.653 15.948 1.00 37.34 199 GLY A C 1
ATOM 1519 O O . GLY A 1 199 ? 26.329 -14.343 14.933 1.00 37.34 199 GLY A O 1
ATOM 1520 N N . THR A 1 200 ? 27.392 -13.737 16.808 1.00 31.17 200 THR A N 1
ATOM 1521 C CA . THR A 1 200 ? 28.472 -14.733 16.714 1.00 31.17 200 THR A CA 1
ATOM 1522 C C . THR A 1 200 ? 27.923 -16.157 16.829 1.00 31.17 200 THR A C 1
ATOM 1524 O O . THR A 1 200 ? 27.128 -16.434 17.726 1.00 31.17 200 THR A O 1
ATOM 1527 N N . GLU A 1 201 ? 28.369 -17.063 15.952 1.00 35.38 201 GLU A N 1
ATOM 1528 C CA . GLU A 1 201 ? 28.020 -18.491 15.974 1.00 35.38 201 GLU A CA 1
ATOM 1529 C C . GLU A 1 201 ? 28.245 -19.096 17.374 1.00 35.38 201 GLU A C 1
ATOM 1531 O O . GLU A 1 201 ? 29.381 -19.191 17.840 1.00 35.38 201 GLU A O 1
ATOM 1536 N N . GLY A 1 202 ? 27.168 -19.504 18.059 1.00 37.34 202 GLY A N 1
ATOM 1537 C CA . GLY A 1 202 ? 27.275 -20.214 19.340 1.00 37.34 202 GLY A CA 1
ATOM 1538 C C . GLY A 1 202 ? 26.059 -20.165 20.268 1.00 37.34 202 GLY A C 1
ATOM 1539 O O . GLY A 1 202 ? 25.956 -21.016 21.150 1.00 37.34 202 GLY A O 1
ATOM 1540 N N . GLU A 1 203 ? 25.118 -19.236 20.090 1.00 42.22 203 GLU A N 1
ATOM 1541 C CA . GLU A 1 203 ? 23.909 -19.187 20.922 1.00 42.22 203 GLU A CA 1
ATOM 1542 C C . GLU A 1 203 ? 22.816 -20.091 20.335 1.00 42.22 203 GLU A C 1
ATOM 1544 O O . GLU A 1 203 ? 22.295 -19.853 19.246 1.00 42.22 203 GLU A O 1
ATOM 1549 N N . THR A 1 204 ? 22.457 -21.157 21.053 1.00 40.19 204 THR A N 1
ATOM 1550 C CA . THR A 1 204 ? 21.253 -21.948 20.769 1.00 40.19 204 THR A CA 1
ATOM 1551 C C . THR A 1 204 ? 20.031 -21.059 21.007 1.00 40.19 204 THR A C 1
ATOM 1553 O O . THR A 1 204 ? 19.564 -20.945 22.140 1.00 40.19 204 THR A O 1
ATOM 1556 N N . GLY A 1 205 ? 19.576 -20.364 19.961 1.00 45.88 205 GLY A N 1
ATOM 1557 C CA . GLY A 1 205 ? 18.489 -19.391 20.038 1.00 45.88 205 GLY A CA 1
ATOM 1558 C C . GLY A 1 205 ? 17.206 -20.020 20.570 1.00 45.88 205 GLY A C 1
ATOM 1559 O O . GLY A 1 205 ? 16.743 -21.038 20.054 1.00 45.88 205 GLY A O 1
ATOM 1560 N N . ALA A 1 206 ? 16.639 -19.418 21.616 1.00 48.59 206 ALA A N 1
ATOM 1561 C CA . ALA A 1 206 ? 15.291 -19.740 22.055 1.00 48.59 206 ALA A CA 1
ATOM 1562 C C . ALA A 1 206 ? 14.308 -19.518 20.890 1.00 48.59 206 ALA A C 1
ATOM 1564 O O . ALA A 1 206 ? 14.494 -18.607 20.079 1.00 48.59 206 ALA A O 1
ATOM 1565 N N . ALA A 1 207 ? 13.280 -20.364 20.807 1.00 53.81 207 ALA A N 1
ATOM 1566 C CA . ALA A 1 207 ? 12.157 -20.184 19.892 1.00 53.81 207 ALA A CA 1
ATOM 1567 C C . ALA A 1 207 ? 11.605 -18.754 20.021 1.00 53.81 207 ALA A C 1
ATOM 1569 O O . ALA A 1 207 ? 11.293 -18.322 21.133 1.00 53.81 207 ALA A O 1
ATOM 1570 N N . ALA A 1 208 ? 11.504 -18.016 18.913 1.00 59.72 208 ALA A N 1
ATOM 1571 C CA . ALA A 1 208 ? 10.887 -16.696 18.938 1.00 59.72 208 ALA A CA 1
ATOM 1572 C C . ALA A 1 208 ? 9.365 -16.856 19.064 1.00 59.72 208 ALA A C 1
ATOM 1574 O O . ALA A 1 208 ? 8.730 -17.542 18.256 1.00 59.72 208 ALA A O 1
ATOM 1575 N N . VAL A 1 209 ? 8.762 -16.236 20.073 1.00 65.56 209 VAL A N 1
ATOM 1576 C CA . VAL A 1 209 ? 7.303 -16.131 20.161 1.00 65.56 209 VAL A CA 1
ATOM 1577 C C . VAL A 1 209 ? 6.873 -15.000 19.231 1.00 65.56 209 VAL A C 1
ATOM 1579 O O . VAL A 1 209 ? 7.390 -13.892 19.334 1.00 65.56 209 VAL A O 1
ATOM 1582 N N . ARG A 1 210 ? 5.966 -15.281 18.293 1.00 73.88 210 ARG A N 1
ATOM 1583 C CA . ARG A 1 210 ? 5.271 -14.260 17.496 1.00 73.88 210 ARG A CA 1
ATOM 1584 C C . ARG A 1 210 ? 3.825 -14.187 17.954 1.00 73.88 210 ARG A C 1
ATOM 1586 O O . ARG A 1 210 ? 3.273 -15.178 18.423 1.00 73.88 210 ARG A O 1
ATOM 1593 N N . TYR A 1 211 ? 3.185 -13.045 17.758 1.00 80.00 211 TYR A N 1
ATOM 1594 C CA . TYR A 1 211 ? 1.763 -12.893 18.059 1.00 80.00 211 TYR A CA 1
ATOM 1595 C C . TYR A 1 211 ? 0.963 -12.736 16.777 1.00 80.00 211 TYR A C 1
ATOM 1597 O O . TYR A 1 211 ? 1.364 -12.032 15.851 1.00 80.00 211 TYR A O 1
ATOM 1605 N N . ARG A 1 212 ? -0.199 -13.377 16.729 1.00 85.00 212 ARG A N 1
ATOM 1606 C CA . ARG A 1 212 ? -1.179 -13.181 15.671 1.00 85.00 212 ARG A CA 1
ATOM 1607 C C . ARG A 1 212 ? -2.199 -12.151 16.104 1.00 85.00 212 ARG A C 1
ATOM 1609 O O . ARG A 1 212 ? -2.846 -12.368 17.117 1.00 85.00 212 ARG A O 1
ATOM 1616 N N . LEU A 1 213 ? -2.407 -11.097 15.325 1.00 87.62 213 LEU A N 1
ATOM 1617 C CA . LEU A 1 213 ? -3.581 -10.241 15.457 1.00 87.62 213 LEU A CA 1
ATOM 1618 C C . LEU A 1 213 ? -4.728 -10.828 14.636 1.00 87.62 213 LEU A C 1
ATOM 1620 O O . LEU A 1 213 ? -4.774 -10.671 13.415 1.00 87.62 213 LEU A O 1
ATOM 1624 N N . CYS A 1 214 ? -5.647 -11.507 15.323 1.00 86.31 214 CYS A N 1
ATOM 1625 C CA . CYS A 1 214 ? -6.839 -12.092 14.723 1.00 86.31 214 CYS A CA 1
ATOM 1626 C C . CYS A 1 214 ? -7.962 -11.058 14.715 1.00 86.31 214 CYS A C 1
ATOM 1628 O O . CYS A 1 214 ? -8.531 -10.731 15.759 1.00 86.31 214 CYS A O 1
ATOM 1630 N N . ILE A 1 215 ? -8.313 -10.552 13.533 1.00 91.50 215 ILE A N 1
ATOM 1631 C CA . ILE A 1 215 ? -9.445 -9.636 13.395 1.00 91.50 215 ILE A CA 1
ATOM 1632 C C . ILE A 1 215 ? -10.751 -10.465 13.363 1.00 91.50 215 ILE A C 1
ATOM 1634 O O . ILE A 1 215 ? -10.896 -11.323 12.492 1.00 91.50 215 ILE A O 1
ATOM 1638 N N . PRO A 1 216 ? -11.710 -10.243 14.287 1.00 91.19 216 PRO A N 1
ATOM 1639 C CA . PRO A 1 216 ? -12.950 -11.015 14.387 1.00 91.19 216 PRO A CA 1
ATOM 1640 C C . PRO A 1 216 ? -13.746 -11.167 13.083 1.00 91.19 216 PRO A C 1
ATOM 1642 O O . PRO A 1 216 ? -13.945 -10.204 12.336 1.00 91.19 216 PRO A O 1
ATOM 1645 N N . GLU A 1 217 ? -14.301 -12.362 12.859 1.00 93.44 217 GLU A N 1
ATOM 1646 C CA . GLU A 1 217 ? -15.234 -12.626 11.757 1.00 93.44 217 GLU A CA 1
ATOM 1647 C C . GLU A 1 217 ? -16.482 -11.730 11.849 1.00 93.44 217 GLU A C 1
ATOM 1649 O O . GLU A 1 217 ? -16.973 -11.417 12.935 1.00 93.44 217 GLU A O 1
ATOM 1654 N N . GLY A 1 218 ? -16.999 -11.304 10.695 1.00 95.25 218 GLY A N 1
ATOM 1655 C CA . GLY A 1 218 ? -18.043 -10.282 10.596 1.00 95.25 218 GLY A CA 1
ATOM 1656 C C . GLY A 1 218 ? -17.488 -8.867 10.404 1.00 95.25 218 GLY A C 1
ATOM 1657 O O . GLY A 1 218 ? -18.225 -7.991 9.947 1.00 95.25 218 GLY A O 1
ATOM 1658 N N . THR A 1 219 ? -16.188 -8.649 10.645 1.00 97.44 219 THR A N 1
ATOM 1659 C CA . THR A 1 219 ? -15.515 -7.394 10.289 1.00 97.44 219 THR A CA 1
ATOM 1660 C C . THR A 1 219 ? -15.491 -7.241 8.771 1.00 97.44 219 THR A C 1
ATOM 1662 O O . THR A 1 219 ? -14.844 -8.013 8.063 1.00 97.44 219 THR A O 1
ATOM 1665 N N . ALA A 1 220 ? -16.208 -6.244 8.262 1.00 98.44 220 ALA A N 1
ATOM 1666 C CA . ALA A 1 220 ? -16.257 -5.892 6.848 1.00 98.44 220 ALA A CA 1
ATOM 1667 C C . ALA A 1 220 ? -15.232 -4.805 6.493 1.00 98.44 220 ALA A C 1
ATOM 1669 O O . ALA A 1 220 ? -14.740 -4.773 5.361 1.00 98.44 220 ALA A O 1
ATOM 1670 N N . ARG A 1 221 ? -14.885 -3.935 7.453 1.00 98.69 221 ARG A N 1
ATOM 1671 C CA . ARG A 1 221 ? -13.947 -2.826 7.255 1.00 98.69 221 ARG A CA 1
ATOM 1672 C C . ARG A 1 221 ? -12.992 -2.654 8.432 1.00 98.69 221 ARG A C 1
ATOM 1674 O O . ARG A 1 221 ? -13.418 -2.617 9.583 1.00 98.69 221 ARG A O 1
ATOM 1681 N N . ILE A 1 222 ? -11.718 -2.428 8.129 1.00 98.50 222 ILE A N 1
ATOM 1682 C CA . ILE A 1 222 ? -10.756 -1.865 9.082 1.00 98.50 222 ILE A CA 1
ATOM 1683 C C . ILE A 1 222 ? -10.684 -0.359 8.832 1.00 98.50 222 ILE A C 1
ATOM 1685 O O . ILE A 1 222 ? -10.410 0.077 7.717 1.00 98.50 222 ILE A O 1
ATOM 1689 N N . GLY A 1 223 ? -11.005 0.438 9.847 1.00 97.75 223 GLY A N 1
ATOM 1690 C CA . GLY A 1 223 ? -11.091 1.891 9.764 1.00 97.75 223 GLY A CA 1
ATOM 1691 C C . GLY A 1 223 ? -9.749 2.574 9.502 1.00 97.75 223 GLY A C 1
ATOM 1692 O O . GLY A 1 223 ? -8.672 1.994 9.646 1.00 97.75 223 GLY A O 1
ATOM 1693 N N . ALA A 1 224 ? -9.816 3.843 9.103 1.00 96.25 224 ALA A N 1
ATOM 1694 C CA . ALA A 1 224 ? -8.623 4.656 8.918 1.00 96.25 224 ALA A CA 1
ATOM 1695 C C . ALA A 1 224 ? -7.915 4.916 10.257 1.00 96.25 224 ALA A C 1
ATOM 1697 O O . ALA A 1 224 ? -8.562 5.192 11.266 1.00 96.25 224 ALA A O 1
ATOM 1698 N N . GLU A 1 225 ? -6.583 4.857 10.239 1.00 93.38 225 GLU A N 1
ATOM 1699 C CA . GLU A 1 225 ? -5.721 5.044 11.416 1.00 93.38 225 GLU A CA 1
ATOM 1700 C C . GLU A 1 225 ? -6.034 4.076 12.594 1.00 93.38 225 GLU A C 1
ATOM 1702 O O . GLU A 1 225 ? -5.739 4.405 13.741 1.00 93.38 225 GLU A O 1
ATOM 1707 N N . ALA A 1 226 ? -6.608 2.889 12.332 1.00 94.94 226 ALA A N 1
ATOM 1708 C CA . ALA A 1 226 ? -7.075 1.966 13.377 1.00 94.94 226 ALA A CA 1
ATOM 1709 C C . ALA A 1 226 ? -5.956 1.339 14.235 1.00 94.94 226 ALA A C 1
ATOM 1711 O O . ALA A 1 226 ? -6.154 1.159 15.428 1.00 94.94 226 ALA A O 1
ATOM 1712 N N . ALA A 1 227 ? -4.799 1.016 13.657 1.00 93.44 227 ALA A N 1
ATOM 1713 C CA . ALA A 1 227 ? -3.682 0.306 14.293 1.00 93.44 227 ALA A CA 1
ATOM 1714 C C . ALA A 1 227 ? -2.322 0.943 13.926 1.00 93.44 227 ALA A C 1
ATOM 1716 O O . ALA A 1 227 ? -1.353 0.265 13.584 1.00 93.44 227 ALA A O 1
ATOM 1717 N N . VAL A 1 228 ? -2.267 2.278 13.928 1.00 87.12 228 VAL A N 1
ATOM 1718 C CA . VAL A 1 228 ? -1.041 3.048 13.645 1.00 87.12 228 VAL A CA 1
ATOM 1719 C C . VAL A 1 228 ? -0.035 2.849 14.783 1.00 87.12 228 VAL A C 1
ATOM 1721 O O . VAL A 1 228 ? -0.411 3.039 15.936 1.00 87.12 228 VAL A O 1
ATOM 1724 N N . PHE A 1 229 ? 1.229 2.557 14.452 1.00 82.25 229 PHE A N 1
ATOM 1725 C CA . PHE A 1 229 ? 2.306 2.276 15.419 1.00 82.25 229 PHE A CA 1
ATOM 1726 C C . PHE A 1 229 ? 1.988 1.136 16.395 1.00 82.25 229 PHE A C 1
ATOM 1728 O O . PHE A 1 229 ? 2.293 1.208 17.583 1.00 82.25 229 PHE A O 1
ATOM 1735 N N . LEU A 1 230 ? 1.378 0.065 15.887 1.00 83.75 230 LEU A N 1
ATOM 1736 C CA . LEU A 1 230 ? 1.265 -1.185 16.630 1.00 83.75 230 LEU A CA 1
ATOM 1737 C C . LEU A 1 230 ? 2.668 -1.793 16.816 1.00 83.75 230 LEU A C 1
ATOM 1739 O O . LEU A 1 230 ? 3.212 -2.357 15.867 1.00 83.75 230 LEU A O 1
ATOM 1743 N N . TRP A 1 231 ? 3.242 -1.653 18.013 1.00 77.81 231 TRP A N 1
ATOM 1744 C CA . TRP A 1 231 ? 4.612 -2.071 18.333 1.00 77.81 231 TRP A CA 1
ATOM 1745 C C . TRP A 1 231 ? 4.666 -3.415 19.059 1.00 77.81 231 TRP A C 1
ATOM 1747 O O . TRP A 1 231 ? 3.885 -3.664 19.975 1.00 77.81 231 TRP A O 1
ATOM 1757 N N . SER A 1 232 ? 5.621 -4.267 18.685 1.00 70.31 232 SER A N 1
ATOM 1758 C CA . SER A 1 232 ? 5.895 -5.537 19.371 1.00 70.31 232 SER A CA 1
ATOM 1759 C C . SER A 1 232 ? 7.023 -5.344 20.386 1.00 70.31 232 SER A C 1
ATOM 1761 O O . SER A 1 232 ? 8.151 -5.024 20.016 1.00 70.31 232 SER A O 1
ATOM 1763 N N . ASN A 1 233 ? 6.754 -5.595 21.671 1.00 62.94 233 ASN A N 1
ATOM 1764 C CA . ASN A 1 233 ? 7.729 -5.390 22.759 1.00 62.94 233 ASN A CA 1
ATOM 1765 C C . ASN A 1 233 ? 8.992 -6.274 22.662 1.00 62.94 233 ASN A C 1
ATOM 1767 O O . ASN A 1 233 ? 10.014 -5.980 23.274 1.00 62.94 233 ASN A O 1
ATOM 1771 N N . ASP A 1 234 ? 8.919 -7.370 21.918 1.00 64.38 234 ASP A N 1
ATOM 1772 C CA . ASP A 1 234 ? 9.899 -8.452 21.829 1.00 64.38 234 ASP A CA 1
ATOM 1773 C C . ASP A 1 234 ? 10.519 -8.600 20.428 1.00 64.38 234 ASP A C 1
ATOM 1775 O O . ASP A 1 234 ? 11.205 -9.584 20.146 1.00 64.38 234 ASP A O 1
ATOM 1779 N N . SER A 1 235 ? 10.354 -7.597 19.554 1.00 60.72 235 SER A N 1
ATOM 1780 C CA . SER A 1 235 ? 10.991 -7.479 18.225 1.00 60.72 235 SER A CA 1
ATOM 1781 C C . SER A 1 235 ? 10.660 -8.566 17.184 1.00 60.72 235 SER A C 1
ATOM 1783 O O . SER A 1 235 ? 11.162 -8.506 16.065 1.00 60.72 235 SER A O 1
ATOM 1785 N N . ALA A 1 236 ? 9.804 -9.542 17.508 1.00 71.88 236 ALA A N 1
ATOM 1786 C CA . ALA A 1 236 ? 9.401 -10.606 16.582 1.00 71.88 236 ALA A CA 1
ATOM 1787 C C . ALA A 1 236 ? 8.276 -10.189 15.608 1.00 71.88 236 ALA A C 1
ATOM 1789 O O . ALA A 1 236 ? 8.059 -10.861 14.594 1.00 71.88 236 ALA A O 1
ATOM 1790 N N . GLY A 1 237 ? 7.588 -9.083 15.913 1.00 82.00 237 GLY A N 1
ATOM 1791 C CA . GLY A 1 237 ? 6.482 -8.534 15.135 1.00 82.00 237 GLY A CA 1
ATOM 1792 C C . GLY A 1 237 ? 5.196 -9.362 15.206 1.00 82.00 237 GLY A C 1
ATOM 1793 O O . GLY A 1 237 ? 5.139 -10.451 15.785 1.00 82.00 237 GLY A O 1
ATOM 1794 N N . TYR A 1 238 ? 4.149 -8.836 14.580 1.00 85.00 238 TYR A N 1
ATOM 1795 C CA . TYR A 1 238 ? 2.827 -9.441 14.505 1.00 85.00 238 TYR A CA 1
ATOM 1796 C C . TYR A 1 238 ? 2.563 -10.077 13.137 1.00 85.00 238 TYR A C 1
ATOM 1798 O O . TYR A 1 238 ? 2.991 -9.575 12.094 1.00 85.00 238 TYR A O 1
ATOM 1806 N N . VAL A 1 239 ? 1.781 -11.155 13.146 1.00 89.50 239 VAL A N 1
ATOM 1807 C CA . VAL A 1 239 ? 1.110 -11.697 11.958 1.00 89.50 239 VAL A CA 1
ATOM 1808 C C . VAL A 1 239 ? -0.326 -11.187 11.956 1.00 89.50 239 VAL A C 1
ATOM 1810 O O . VAL A 1 239 ? -1.064 -11.437 12.906 1.00 89.50 239 VAL A O 1
ATOM 1813 N N . LEU A 1 240 ? -0.753 -10.487 10.909 1.00 92.94 240 LEU A N 1
ATOM 1814 C CA . LEU A 1 240 ? -2.149 -10.061 10.770 1.00 92.94 240 LEU A CA 1
ATOM 1815 C C . LEU A 1 240 ? -2.965 -11.141 10.049 1.00 92.94 240 LEU A C 1
ATOM 1817 O O . LEU A 1 240 ? -2.689 -11.436 8.886 1.00 92.94 240 LEU A O 1
ATOM 1821 N N . GLU A 1 241 ? -4.011 -11.662 10.693 1.00 92.94 241 GLU A N 1
ATOM 1822 C CA . GLU A 1 241 ? -4.995 -12.549 10.058 1.00 92.94 241 GLU A CA 1
ATOM 1823 C C . GLU A 1 241 ? -6.314 -11.802 9.821 1.00 92.94 241 GLU A C 1
ATOM 1825 O O . GLU A 1 241 ? -6.988 -11.363 10.759 1.00 92.94 241 GLU A O 1
ATOM 1830 N N . CYS A 1 242 ? -6.672 -11.624 8.544 1.00 95.12 242 CYS A N 1
ATOM 1831 C CA . CYS A 1 242 ? -7.905 -10.953 8.139 1.00 95.12 242 CYS A CA 1
ATOM 1832 C C . CYS A 1 242 ? -9.073 -11.947 7.972 1.00 95.12 242 CYS A C 1
ATOM 1834 O O . CYS A 1 242 ? -8.897 -12.991 7.342 1.00 95.12 242 CYS A O 1
ATOM 1836 N N . PRO A 1 243 ? -10.292 -11.614 8.443 1.00 95.62 243 PRO A N 1
ATOM 1837 C CA . PRO A 1 243 ? -11.447 -12.500 8.379 1.00 95.62 243 PRO A CA 1
ATOM 1838 C C . PRO A 1 243 ? -12.002 -12.616 6.963 1.00 95.62 243 PRO A C 1
ATOM 1840 O O . PRO A 1 243 ? -11.812 -11.744 6.108 1.00 95.62 243 PRO A O 1
ATOM 1843 N N . SER A 1 244 ? -12.793 -13.662 6.725 1.00 97.19 244 SER A N 1
ATOM 1844 C CA . SER A 1 244 ? -13.366 -13.930 5.401 1.00 97.19 244 SER A CA 1
ATOM 1845 C C . SER A 1 244 ? -14.353 -12.839 4.958 1.00 97.19 244 SER A C 1
ATOM 1847 O O . SER A 1 244 ? -14.510 -12.562 3.760 1.00 97.19 244 SER A O 1
ATOM 1849 N N . SER A 1 245 ? -14.975 -12.161 5.925 1.00 97.69 245 SER A N 1
ATOM 1850 C CA . SER A 1 245 ? -15.892 -11.038 5.739 1.00 97.69 245 SER A CA 1
ATOM 1851 C C . SER A 1 245 ? -15.229 -9.721 5.323 1.00 97.69 245 SER A C 1
ATOM 1853 O O . SER A 1 245 ? -15.944 -8.835 4.853 1.00 97.69 245 SER A O 1
ATOM 1855 N N . LEU A 1 246 ? -13.903 -9.571 5.447 1.00 98.62 246 LEU A N 1
ATOM 1856 C CA . LEU A 1 246 ? -13.229 -8.291 5.212 1.00 98.62 246 LEU A CA 1
ATOM 1857 C C . LEU A 1 246 ? -13.317 -7.866 3.737 1.00 98.62 246 LEU A C 1
ATOM 1859 O O . LEU A 1 246 ? -13.155 -8.684 2.827 1.00 98.62 246 LEU A O 1
ATOM 1863 N N . ARG A 1 247 ? -13.618 -6.587 3.487 1.00 98.62 247 ARG A N 1
ATOM 1864 C CA . ARG A 1 247 ? -13.755 -6.000 2.140 1.00 98.62 247 ARG A CA 1
ATOM 1865 C C . ARG A 1 247 ? -12.892 -4.764 1.923 1.00 98.62 247 ARG A C 1
ATOM 1867 O O . ARG A 1 247 ? -12.495 -4.526 0.781 1.00 98.62 247 ARG A O 1
ATOM 1874 N N . GLU A 1 248 ? -12.581 -4.022 2.982 1.00 98.75 248 GLU A N 1
ATOM 1875 C CA . GLU A 1 248 ? -11.862 -2.748 2.905 1.00 98.75 248 GLU A CA 1
ATOM 1876 C C . GLU A 1 248 ? -10.875 -2.579 4.068 1.00 98.75 248 GLU A C 1
ATOM 1878 O O . GLU A 1 248 ? -11.222 -2.796 5.234 1.00 98.75 248 GLU A O 1
ATOM 1883 N N . ILE A 1 249 ? -9.664 -2.119 3.746 1.00 98.81 249 ILE A N 1
ATOM 1884 C CA . ILE A 1 249 ? -8.669 -1.646 4.715 1.00 98.81 249 ILE A CA 1
ATOM 1885 C C . ILE A 1 249 ? -8.473 -0.146 4.516 1.00 98.81 249 ILE A C 1
ATOM 1887 O O . ILE A 1 249 ? -8.097 0.308 3.436 1.00 98.81 249 ILE A O 1
ATOM 1891 N N . GLY A 1 250 ? -8.735 0.629 5.563 1.00 98.62 250 GLY A N 1
ATOM 1892 C CA . GLY A 1 250 ? -8.725 2.082 5.527 1.00 98.62 250 GLY A CA 1
ATOM 1893 C C . GLY A 1 250 ? -7.334 2.702 5.397 1.00 98.62 250 GLY A C 1
ATOM 1894 O O . GLY A 1 250 ? -6.290 2.083 5.608 1.00 98.62 250 GLY A O 1
ATOM 1895 N N . LYS A 1 251 ? -7.330 3.998 5.080 1.00 97.75 251 LYS A N 1
ATOM 1896 C CA . LYS A 1 251 ? -6.120 4.823 5.016 1.00 97.75 251 LYS A CA 1
ATOM 1897 C C . LYS A 1 251 ? -5.321 4.722 6.319 1.00 97.75 251 LYS A C 1
ATOM 1899 O O . LYS A 1 251 ? -5.864 4.963 7.394 1.00 97.75 251 LYS A O 1
ATOM 1904 N N . LYS A 1 252 ? -4.017 4.455 6.212 1.00 95.94 252 LYS A N 1
ATOM 1905 C CA . LYS A 1 252 ? -3.095 4.329 7.353 1.00 95.94 252 LYS A CA 1
ATOM 1906 C C . LYS A 1 252 ? -3.537 3.316 8.416 1.00 95.94 252 LYS A C 1
ATOM 1908 O O . LYS A 1 252 ? -3.117 3.452 9.558 1.00 95.94 252 LYS A O 1
ATOM 1913 N N . ALA A 1 253 ? -4.383 2.338 8.082 1.00 97.25 253 ALA A N 1
ATOM 1914 C CA . ALA A 1 253 ? -4.902 1.380 9.058 1.00 97.25 253 ALA A CA 1
ATOM 1915 C C . ALA A 1 253 ? -3.791 0.710 9.884 1.00 97.25 253 ALA A C 1
ATOM 1917 O O . ALA A 1 253 ? -3.942 0.614 11.089 1.00 97.25 253 ALA A O 1
ATOM 1918 N N . PHE A 1 254 ? -2.667 0.352 9.262 1.00 96.38 254 PHE A N 1
ATOM 1919 C CA . PHE A 1 254 ? -1.496 -0.282 9.879 1.00 96.38 254 PHE A CA 1
ATOM 1920 C C . PHE A 1 254 ? -0.206 0.504 9.592 1.00 96.38 254 PHE A C 1
ATOM 1922 O O . PHE A 1 254 ? 0.866 -0.067 9.397 1.00 96.38 254 PHE A O 1
ATOM 1929 N N . TYR A 1 255 ? -0.301 1.836 9.516 1.00 91.38 255 TYR A N 1
ATOM 1930 C CA . TYR A 1 255 ? 0.867 2.682 9.265 1.00 91.38 255 TYR A CA 1
ATOM 1931 C C . TYR A 1 255 ? 1.913 2.494 10.372 1.00 91.38 255 TYR A C 1
ATOM 1933 O O . TYR A 1 255 ? 1.614 2.726 11.545 1.00 91.38 255 TYR A O 1
ATOM 1941 N N . ASN A 1 256 ? 3.139 2.144 9.982 1.00 87.62 256 ASN A N 1
ATOM 1942 C CA . ASN A 1 256 ? 4.266 1.876 10.874 1.00 87.62 256 ASN A CA 1
ATOM 1943 C C . ASN A 1 256 ? 3.950 0.844 11.972 1.00 87.62 256 ASN A C 1
ATOM 1945 O O . ASN A 1 256 ? 4.375 1.011 13.111 1.00 87.62 256 ASN A O 1
ATOM 1949 N N . ALA A 1 257 ? 3.147 -0.168 11.648 1.00 88.75 257 ALA A N 1
ATOM 1950 C CA . ALA A 1 257 ? 2.936 -1.320 12.512 1.00 88.75 257 ALA A CA 1
ATOM 1951 C C . ALA A 1 257 ? 4.060 -2.348 12.311 1.00 88.75 257 ALA A C 1
ATOM 1953 O O . ALA A 1 257 ? 4.473 -2.584 11.173 1.00 88.75 257 ALA A O 1
ATOM 1954 N N . ASP A 1 258 ? 4.482 -3.013 13.385 1.00 87.88 258 ASP A N 1
ATOM 1955 C CA . ASP A 1 258 ? 5.500 -4.072 13.373 1.00 87.88 258 ASP A CA 1
ATOM 1956 C C . ASP A 1 258 ? 4.908 -5.382 12.812 1.00 87.88 258 ASP A C 1
ATOM 1958 O O . ASP A 1 258 ? 4.909 -6.425 13.464 1.00 87.88 258 ASP A O 1
ATOM 1962 N N . LEU A 1 259 ? 4.313 -5.332 11.617 1.00 89.81 259 LEU A N 1
ATOM 1963 C CA . LEU A 1 259 ? 3.762 -6.493 10.920 1.00 89.81 259 LEU A CA 1
ATOM 1964 C C . LEU A 1 259 ? 4.857 -7.167 10.093 1.00 89.81 259 LEU A C 1
ATOM 1966 O O . LEU A 1 259 ? 5.420 -6.537 9.200 1.00 89.81 259 LEU A O 1
ATOM 1970 N N . THR A 1 260 ? 5.100 -8.454 10.336 1.00 89.12 260 THR A N 1
ATOM 1971 C CA . THR A 1 260 ? 6.068 -9.258 9.564 1.00 89.12 260 THR A CA 1
ATOM 1972 C C . THR A 1 260 ? 5.404 -10.105 8.480 1.00 89.12 260 THR A C 1
ATOM 1974 O O . THR A 1 260 ? 6.034 -10.426 7.467 1.00 89.12 260 THR A O 1
ATOM 1977 N N . GLU A 1 261 ? 4.114 -10.406 8.657 1.00 91.12 261 GLU A N 1
ATOM 1978 C CA . GLU A 1 261 ? 3.274 -11.151 7.721 1.00 91.12 261 GLU A CA 1
ATOM 1979 C C . GLU A 1 261 ? 1.825 -10.642 7.767 1.00 91.12 261 GLU A C 1
ATOM 1981 O O . GLU A 1 261 ? 1.297 -10.292 8.826 1.00 91.12 261 GLU A O 1
ATOM 1986 N N . VAL A 1 262 ? 1.166 -10.617 6.607 1.00 94.31 262 VAL A N 1
ATOM 1987 C CA . VAL A 1 262 ? -0.253 -10.267 6.471 1.00 94.31 262 VAL A CA 1
ATOM 1988 C C . VAL A 1 262 ? -0.945 -11.313 5.605 1.00 94.31 262 VAL A C 1
ATOM 1990 O O . VAL A 1 262 ? -0.590 -11.510 4.443 1.00 94.31 262 VAL A O 1
ATOM 1993 N N . LEU A 1 263 ? -1.982 -11.933 6.163 1.00 94.44 263 LEU A N 1
ATOM 1994 C CA . LEU A 1 263 ? -2.847 -12.894 5.490 1.00 94.44 263 LEU A CA 1
ATOM 1995 C C . LEU A 1 263 ? -4.126 -12.179 5.036 1.00 94.44 263 LEU A C 1
ATOM 1997 O O . LEU A 1 263 ? -5.094 -12.066 5.790 1.00 94.44 263 LEU A O 1
ATOM 2001 N N . LEU A 1 264 ? -4.106 -11.645 3.811 1.00 96.50 264 LEU A N 1
ATOM 2002 C CA . LEU A 1 264 ? -5.273 -11.007 3.190 1.00 96.50 264 LEU A CA 1
ATOM 2003 C C . LEU A 1 264 ? -6.301 -12.064 2.758 1.00 96.50 264 LEU A C 1
ATOM 2005 O O . LEU A 1 264 ? -5.933 -13.142 2.297 1.00 96.50 264 LEU A O 1
ATOM 2009 N N . ASN A 1 265 ? -7.593 -11.745 2.854 1.00 96.88 265 ASN A N 1
ATOM 2010 C CA . ASN A 1 265 ? -8.665 -12.653 2.445 1.00 96.88 265 ASN A CA 1
ATOM 2011 C C . ASN A 1 265 ? -9.043 -12.488 0.958 1.00 96.88 265 ASN A C 1
ATOM 2013 O O . ASN A 1 265 ? -8.998 -11.389 0.404 1.00 96.88 265 ASN A O 1
ATOM 2017 N N . ASP A 1 266 ? -9.559 -13.559 0.348 1.00 96.00 266 ASP A N 1
ATOM 2018 C CA . ASP A 1 266 ? -10.005 -13.609 -1.062 1.00 96.00 266 ASP A CA 1
ATOM 2019 C C . ASP A 1 266 ? -11.188 -12.683 -1.405 1.00 96.00 266 ASP A C 1
ATOM 2021 O O . ASP A 1 266 ? -11.603 -12.593 -2.560 1.00 96.00 266 ASP A O 1
ATOM 2025 N N . GLY A 1 267 ? -11.795 -12.041 -0.404 1.00 97.25 267 GLY A N 1
ATOM 2026 C CA . GLY A 1 267 ? -12.893 -11.095 -0.580 1.00 97.25 267 GLY A CA 1
ATOM 2027 C C . GLY A 1 267 ? -12.463 -9.630 -0.551 1.00 97.25 267 GLY A C 1
ATOM 2028 O O . GLY A 1 267 ? -13.308 -8.767 -0.787 1.00 97.25 267 GLY A O 1
ATOM 2029 N N . LEU A 1 268 ? -11.199 -9.324 -0.243 1.00 98.62 268 LEU A N 1
ATOM 2030 C CA . LEU A 1 268 ? -10.731 -7.949 -0.082 1.00 98.62 268 LEU A CA 1
ATOM 2031 C C . LEU A 1 268 ? -10.796 -7.186 -1.408 1.00 98.62 268 LEU A C 1
ATOM 2033 O O . LEU A 1 268 ? -10.282 -7.646 -2.426 1.00 98.62 268 LEU A O 1
ATOM 2037 N N . THR A 1 269 ? -11.406 -6.002 -1.402 1.00 98.44 269 THR A N 1
ATOM 2038 C CA . THR A 1 269 ? -11.641 -5.215 -2.624 1.00 98.44 269 THR A CA 1
ATOM 2039 C C . THR A 1 269 ? -10.847 -3.917 -2.683 1.00 98.44 269 THR A C 1
ATOM 2041 O O . THR A 1 269 ? -10.535 -3.467 -3.788 1.00 98.44 269 THR A O 1
ATOM 2044 N N . SER A 1 270 ? -10.482 -3.334 -1.537 1.00 98.62 270 SER A N 1
ATOM 2045 C CA . SER A 1 270 ? -9.773 -2.054 -1.481 1.00 98.62 270 SER A CA 1
ATOM 2046 C C . SER A 1 270 ? -8.786 -1.945 -0.316 1.00 98.62 270 SER A C 1
ATOM 2048 O O . SER A 1 270 ? -9.045 -2.411 0.798 1.00 98.62 270 SER A O 1
ATOM 2050 N N . ILE A 1 271 ? -7.654 -1.286 -0.584 1.00 98.75 271 ILE A N 1
ATOM 2051 C CA . ILE A 1 271 ? -6.633 -0.920 0.406 1.00 98.75 271 ILE A CA 1
ATOM 2052 C C . ILE A 1 271 ? -6.317 0.573 0.267 1.00 98.75 271 ILE A C 1
ATOM 2054 O O . ILE A 1 271 ? -5.889 1.041 -0.790 1.00 98.75 271 ILE A O 1
ATOM 2058 N N . GLY A 1 272 ? -6.543 1.318 1.346 1.00 98.69 272 GLY A N 1
ATOM 2059 C CA . GLY A 1 272 ? -6.419 2.769 1.393 1.00 98.69 272 GLY A CA 1
ATOM 2060 C C . GLY A 1 272 ? -4.981 3.282 1.462 1.00 98.69 272 GLY A C 1
ATOM 2061 O O . GLY A 1 272 ? -4.017 2.544 1.676 1.00 98.69 272 GLY A O 1
ATOM 2062 N N . ALA A 1 273 ? -4.840 4.599 1.291 1.00 97.50 273 ALA A N 1
ATOM 2063 C CA . ALA A 1 273 ? -3.529 5.235 1.197 1.00 97.50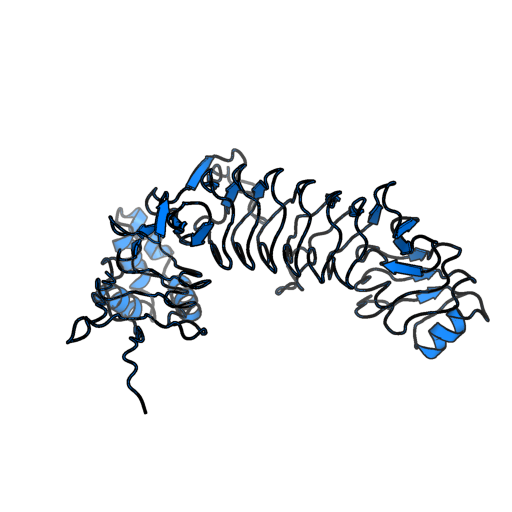 273 ALA A CA 1
ATOM 2064 C C . ALA A 1 273 ? -2.669 4.965 2.441 1.00 97.50 273 ALA A C 1
ATOM 2066 O O . ALA A 1 273 ? -3.139 5.127 3.572 1.00 97.50 273 ALA A O 1
ATOM 2067 N N . SER A 1 274 ? -1.402 4.608 2.231 1.00 95.81 274 SER A N 1
ATOM 2068 C CA . SER A 1 274 ? -0.439 4.323 3.304 1.00 95.81 274 SER A CA 1
ATOM 2069 C C . SER A 1 274 ? -0.870 3.233 4.305 1.00 95.81 274 SER A C 1
ATOM 2071 O O . SER A 1 274 ? -0.403 3.252 5.443 1.00 95.81 274 SER A O 1
ATOM 2073 N N . ALA A 1 275 ? -1.800 2.336 3.949 1.00 97.69 275 ALA A N 1
ATOM 2074 C CA . ALA A 1 275 ? -2.368 1.360 4.886 1.00 97.69 275 ALA A CA 1
ATOM 2075 C C . ALA A 1 275 ? -1.313 0.481 5.573 1.00 97.69 275 ALA A C 1
ATOM 2077 O O . ALA A 1 275 ? -1.416 0.297 6.776 1.00 97.69 275 ALA A O 1
ATOM 2078 N N . PHE A 1 276 ? -0.304 0.020 4.838 1.00 96.31 276 PHE A N 1
ATOM 2079 C CA . PHE A 1 276 ? 0.828 -0.792 5.295 1.00 96.31 276 PHE A CA 1
ATOM 2080 C C . PHE A 1 276 ? 2.161 -0.083 5.010 1.00 96.31 276 PHE A C 1
ATOM 2082 O O . PHE A 1 276 ? 3.173 -0.702 4.691 1.00 96.31 276 PHE A O 1
ATOM 2089 N N . GLU A 1 277 ? 2.168 1.250 5.049 1.00 90.94 277 GLU A N 1
ATOM 2090 C CA . GLU A 1 277 ? 3.410 2.003 4.888 1.00 90.94 277 GLU A CA 1
ATOM 2091 C C . GLU A 1 277 ? 4.293 1.819 6.130 1.00 90.94 277 GLU A C 1
ATOM 2093 O O . GLU A 1 277 ? 3.794 1.935 7.250 1.00 90.94 277 GLU A O 1
ATOM 2098 N N . ARG A 1 278 ? 5.603 1.613 5.938 1.00 84.88 278 ARG A N 1
ATOM 2099 C CA . ARG A 1 278 ? 6.598 1.423 7.019 1.00 84.88 278 ARG A CA 1
ATOM 2100 C C . ARG A 1 278 ? 6.370 0.184 7.905 1.00 84.88 278 ARG A C 1
ATOM 2102 O O . ARG A 1 278 ? 6.670 0.232 9.090 1.00 84.88 278 ARG A O 1
ATOM 2109 N N . THR A 1 279 ? 5.836 -0.896 7.349 1.00 88.25 279 THR A N 1
ATOM 2110 C CA . THR A 1 279 ? 5.762 -2.203 8.028 1.00 88.25 279 THR A CA 1
ATOM 2111 C C . THR A 1 279 ? 6.973 -3.074 7.692 1.00 88.25 279 THR A C 1
ATOM 2113 O O . THR A 1 279 ? 7.492 -2.971 6.579 1.00 88.25 279 THR A O 1
ATOM 2116 N N . ASP A 1 280 ? 7.324 -4.019 8.560 1.00 85.00 280 ASP A N 1
ATOM 2117 C CA . ASP A 1 280 ? 8.441 -4.964 8.371 1.00 85.00 280 ASP A CA 1
ATOM 2118 C C . ASP A 1 280 ? 8.057 -6.223 7.570 1.00 85.00 280 ASP A C 1
ATOM 2120 O O . ASP A 1 280 ? 8.569 -7.324 7.794 1.00 85.00 280 ASP A O 1
ATOM 2124 N N . LEU A 1 281 ? 7.129 -6.076 6.620 1.00 88.31 281 LEU A N 1
ATOM 2125 C CA . LEU A 1 281 ? 6.636 -7.189 5.819 1.00 88.31 281 LEU A CA 1
ATOM 2126 C C . LEU A 1 281 ? 7.769 -7.793 4.984 1.00 88.31 281 LEU A C 1
ATOM 2128 O O . LEU A 1 281 ? 8.476 -7.107 4.239 1.00 88.31 281 LEU A O 1
ATOM 2132 N N . THR A 1 282 ? 7.903 -9.114 5.081 1.00 82.56 282 THR A N 1
ATOM 2133 C CA . THR A 1 282 ? 8.925 -9.887 4.354 1.00 82.56 282 THR A CA 1
ATOM 2134 C C . THR A 1 282 ? 8.381 -10.577 3.106 1.00 82.56 282 THR A C 1
ATOM 2136 O O . THR A 1 282 ? 9.142 -11.131 2.324 1.00 82.56 282 THR A O 1
ATOM 2139 N N . GLY A 1 283 ? 7.068 -10.517 2.892 1.00 84.12 283 GLY A N 1
ATOM 2140 C CA . GLY A 1 283 ? 6.387 -11.060 1.728 1.00 84.12 283 GLY A CA 1
ATOM 2141 C C . GLY A 1 283 ? 4.986 -10.471 1.610 1.00 84.12 283 GLY A C 1
ATOM 2142 O O . GLY A 1 283 ? 4.441 -9.928 2.572 1.00 84.12 283 GLY A O 1
ATOM 2143 N N . LEU A 1 284 ? 4.408 -10.552 0.413 1.00 91.44 284 LEU A N 1
ATOM 2144 C CA . LEU A 1 284 ? 3.077 -10.022 0.143 1.00 91.44 284 LEU A CA 1
ATOM 2145 C C . LEU A 1 284 ? 2.369 -10.868 -0.912 1.00 91.44 284 LEU A C 1
ATOM 2147 O O . LEU A 1 284 ? 2.823 -10.967 -2.052 1.00 91.44 284 LEU A O 1
ATOM 2151 N N . VAL A 1 285 ? 1.223 -11.432 -0.537 1.00 93.19 285 VAL A N 1
ATOM 2152 C CA . VAL A 1 285 ? 0.308 -12.108 -1.459 1.00 93.19 285 VAL A CA 1
ATOM 2153 C C . VAL A 1 285 ? -0.966 -11.279 -1.547 1.00 93.19 285 VAL A C 1
ATOM 2155 O O . VAL A 1 285 ? -1.660 -11.080 -0.554 1.00 93.19 285 VAL A O 1
ATOM 2158 N N . LEU A 1 286 ? -1.256 -10.762 -2.741 1.00 96.62 286 LEU A N 1
ATOM 2159 C CA . LEU A 1 286 ? -2.442 -9.949 -2.992 1.00 96.62 286 LEU A CA 1
ATOM 2160 C C . LEU A 1 286 ? -3.586 -10.830 -3.517 1.00 96.62 286 LEU A C 1
ATOM 2162 O O . LEU A 1 286 ? -3.353 -11.618 -4.436 1.00 96.62 286 LEU A O 1
ATOM 2166 N N . PRO A 1 287 ? -4.817 -10.688 -2.997 1.00 96.81 287 PRO A N 1
ATOM 2167 C CA . PRO A 1 287 ? -5.946 -11.483 -3.458 1.00 96.81 287 PRO A CA 1
ATOM 2168 C C . PRO A 1 287 ? -6.432 -11.014 -4.835 1.00 96.81 287 PRO A C 1
ATOM 2170 O O . PRO A 1 287 ? -6.453 -9.820 -5.140 1.00 96.81 287 PRO A O 1
ATOM 2173 N N . ASP A 1 288 ? -6.898 -11.958 -5.654 1.00 95.38 288 ASP A N 1
ATOM 2174 C CA . ASP A 1 288 ? -7.384 -11.707 -7.021 1.00 95.38 288 ASP A CA 1
ATOM 2175 C C . ASP A 1 288 ? -8.650 -10.832 -7.092 1.00 95.38 288 ASP A C 1
ATOM 2177 O O . ASP A 1 288 ? -9.029 -10.393 -8.179 1.00 95.38 288 ASP A O 1
ATOM 2181 N N . SER A 1 289 ? -9.316 -10.601 -5.957 1.00 96.81 289 SER A N 1
ATOM 2182 C CA . SER A 1 289 ? -10.476 -9.715 -5.804 1.00 96.81 289 SER A CA 1
ATOM 2183 C C . SER A 1 289 ? -10.111 -8.237 -5.647 1.00 96.81 289 SER A C 1
ATOM 2185 O O . SER A 1 289 ? -10.987 -7.378 -5.784 1.00 96.81 289 SER A O 1
ATOM 2187 N N . LEU A 1 290 ? -8.848 -7.929 -5.332 1.00 98.31 290 LEU A N 1
ATOM 2188 C CA . LEU A 1 290 ? -8.406 -6.586 -4.973 1.00 98.31 290 LEU A CA 1
ATOM 2189 C C . LEU A 1 290 ? -8.488 -5.651 -6.184 1.00 98.31 290 LEU A C 1
ATOM 2191 O O . LEU A 1 290 ? -7.724 -5.752 -7.147 1.00 98.31 290 LEU A O 1
ATOM 2195 N N . ALA A 1 291 ? -9.466 -4.752 -6.160 1.00 97.50 291 ALA A N 1
ATOM 2196 C CA . ALA A 1 291 ? -9.796 -3.878 -7.279 1.00 97.50 291 ALA A CA 1
ATOM 2197 C C . ALA A 1 291 ? -9.126 -2.503 -7.171 1.00 97.50 291 ALA A C 1
ATOM 2199 O O . ALA A 1 291 ? -8.911 -1.858 -8.199 1.00 97.50 291 ALA A O 1
ATOM 2200 N N . GLN A 1 292 ? -8.791 -2.070 -5.952 1.00 98.12 292 GLN A N 1
ATOM 2201 C CA . GLN A 1 292 ? -8.210 -0.758 -5.682 1.00 98.12 292 GLN A CA 1
ATOM 2202 C C . GLN A 1 292 ? -7.086 -0.828 -4.643 1.00 98.12 292 GLN A C 1
ATOM 2204 O O . GLN A 1 292 ? -7.236 -1.421 -3.575 1.00 98.12 292 GLN A O 1
ATOM 2209 N N . ILE A 1 293 ? -5.982 -0.150 -4.947 1.00 98.00 293 ILE A N 1
ATOM 2210 C CA . ILE A 1 293 ? -4.884 0.140 -4.025 1.00 98.00 293 ILE A CA 1
ATOM 2211 C C . ILE A 1 293 ? -4.573 1.621 -4.179 1.00 98.00 293 ILE A C 1
ATOM 2213 O O . ILE A 1 293 ? -4.425 2.095 -5.301 1.00 98.00 293 ILE A O 1
ATOM 2217 N N . ASP A 1 294 ? -4.460 2.342 -3.073 1.00 98.00 294 ASP A N 1
ATOM 2218 C CA . ASP A 1 294 ? -4.145 3.767 -3.089 1.00 98.00 294 ASP A CA 1
ATOM 2219 C C . ASP A 1 294 ? -2.633 4.045 -2.979 1.00 98.00 294 ASP A C 1
ATOM 2221 O O . ASP A 1 294 ? -1.800 3.176 -2.704 1.00 98.00 294 ASP A O 1
ATOM 2225 N N . ARG A 1 295 ? -2.265 5.320 -3.160 1.00 96.19 295 ARG A N 1
ATOM 2226 C CA . ARG A 1 295 ? -0.884 5.805 -3.023 1.00 96.19 295 ARG A CA 1
ATOM 2227 C C . ARG A 1 295 ? -0.228 5.342 -1.718 1.00 96.19 295 ARG A C 1
ATOM 2229 O O . ARG A 1 295 ? -0.838 5.403 -0.648 1.00 96.19 295 ARG A O 1
ATOM 2236 N N . TYR A 1 296 ? 1.038 4.951 -1.812 1.00 94.44 296 TYR A N 1
ATOM 2237 C CA . TYR A 1 296 ? 1.869 4.518 -0.681 1.00 94.44 296 TYR A CA 1
ATOM 2238 C C . TYR A 1 296 ? 1.361 3.312 0.124 1.00 94.44 296 TYR A C 1
ATOM 2240 O O . TYR A 1 296 ? 1.938 3.029 1.168 1.00 94.44 296 TYR A O 1
ATOM 2248 N N . ALA A 1 297 ? 0.307 2.609 -0.314 1.00 96.50 297 ALA A N 1
ATOM 2249 C CA . ALA A 1 297 ? -0.331 1.554 0.477 1.00 96.50 297 ALA A CA 1
ATOM 2250 C C . ALA A 1 297 ? 0.650 0.514 1.037 1.00 96.50 297 ALA A C 1
ATOM 2252 O O . ALA A 1 297 ? 0.501 0.143 2.192 1.00 96.50 297 ALA A O 1
ATOM 2253 N N . PHE A 1 298 ? 1.653 0.110 0.258 1.00 94.88 298 PHE A N 1
ATOM 2254 C CA . PHE A 1 298 ? 2.693 -0.851 0.629 1.00 94.88 298 PHE A CA 1
ATOM 2255 C C . PHE A 1 298 ? 4.101 -0.245 0.492 1.00 94.88 298 PHE A C 1
ATOM 2257 O O . PHE A 1 298 ? 5.056 -0.921 0.109 1.00 94.88 298 PHE A O 1
ATOM 2264 N N . ASN A 1 299 ? 4.241 1.063 0.728 1.00 90.31 299 ASN A N 1
ATOM 2265 C CA . ASN A 1 299 ? 5.531 1.724 0.574 1.00 90.31 299 ASN A CA 1
ATOM 2266 C C . ASN A 1 299 ? 6.484 1.392 1.738 1.00 90.31 299 ASN A C 1
ATOM 2268 O O . ASN A 1 299 ? 6.140 1.562 2.910 1.00 90.31 299 ASN A O 1
ATOM 2272 N N . GLY A 1 300 ? 7.695 0.947 1.398 1.00 85.00 300 GLY A N 1
ATOM 2273 C CA . GLY A 1 300 ? 8.732 0.561 2.356 1.00 85.00 300 GLY A CA 1
ATOM 2274 C C . GLY A 1 300 ? 8.813 -0.935 2.672 1.00 85.00 300 GLY A C 1
ATOM 2275 O O . GLY A 1 300 ? 9.554 -1.291 3.577 1.00 85.00 300 GLY A O 1
ATOM 2276 N N . ILE A 1 301 ? 8.104 -1.805 1.944 1.00 86.00 301 ILE A N 1
ATOM 2277 C CA . ILE A 1 301 ? 8.219 -3.264 2.120 1.00 86.00 301 ILE A CA 1
ATOM 2278 C C . ILE A 1 301 ? 9.510 -3.781 1.484 1.00 86.00 301 ILE A C 1
ATOM 2280 O O . ILE A 1 301 ? 9.644 -3.765 0.263 1.00 86.00 301 ILE A O 1
ATOM 2284 N N . LEU A 1 302 ? 10.433 -4.295 2.299 1.00 79.06 302 LEU A N 1
ATOM 2285 C CA . LEU A 1 302 ? 11.773 -4.697 1.852 1.00 79.06 302 LEU A CA 1
ATOM 2286 C C . LEU A 1 302 ? 11.857 -6.137 1.303 1.00 79.06 302 LEU A C 1
ATOM 2288 O O . LEU A 1 302 ? 12.802 -6.450 0.585 1.00 79.06 302 LEU A O 1
ATOM 2292 N N . GLY A 1 303 ? 10.888 -7.013 1.595 1.00 76.31 303 GLY A N 1
ATOM 2293 C CA . GLY A 1 303 ? 10.951 -8.448 1.257 1.00 76.31 303 GLY A CA 1
ATOM 2294 C C . GLY A 1 303 ? 10.298 -8.892 -0.062 1.00 76.31 303 GLY A C 1
ATOM 2295 O O . GLY A 1 303 ? 9.975 -10.065 -0.227 1.00 76.31 303 GLY A O 1
ATOM 2296 N N . LEU A 1 304 ? 10.040 -7.990 -1.010 1.00 85.56 304 LEU A N 1
ATOM 2297 C CA . LEU A 1 304 ? 9.341 -8.351 -2.252 1.00 85.56 304 LEU A CA 1
ATOM 2298 C C . LEU A 1 304 ? 10.277 -9.013 -3.279 1.00 85.56 304 LEU A C 1
ATOM 2300 O O . LEU A 1 304 ? 10.726 -8.332 -4.190 1.00 85.56 304 LEU A O 1
ATOM 2304 N N . ASP A 1 305 ? 10.523 -10.328 -3.205 1.00 89.50 305 ASP A N 1
ATOM 2305 C CA . ASP A 1 305 ? 11.271 -11.047 -4.264 1.00 89.50 305 ASP A CA 1
ATOM 2306 C C . ASP A 1 305 ? 10.494 -11.067 -5.593 1.00 89.50 305 ASP A C 1
ATOM 2308 O O . ASP A 1 305 ? 10.999 -10.663 -6.640 1.00 89.50 305 ASP A O 1
ATOM 2312 N N . ARG A 1 306 ? 9.216 -11.458 -5.545 1.00 93.56 306 ARG A N 1
ATOM 2313 C CA . ARG A 1 306 ? 8.321 -11.486 -6.706 1.00 93.56 306 ARG A CA 1
ATOM 2314 C C . ARG A 1 306 ? 6.934 -10.989 -6.336 1.00 93.56 306 ARG A C 1
ATOM 2316 O O . ARG A 1 306 ? 6.323 -11.499 -5.400 1.00 93.56 306 ARG A O 1
ATOM 2323 N N . LEU A 1 307 ? 6.405 -10.044 -7.111 1.00 94.94 307 LEU A N 1
ATOM 2324 C CA . LEU A 1 307 ? 5.087 -9.455 -6.878 1.00 94.94 307 LEU A CA 1
ATOM 2325 C C . LEU A 1 307 ? 4.136 -9.758 -8.039 1.00 94.94 307 LEU A C 1
ATOM 2327 O O . LEU A 1 307 ? 4.279 -9.237 -9.146 1.00 94.94 307 LEU A O 1
ATOM 2331 N N . GLN A 1 308 ? 3.120 -10.577 -7.769 1.00 96.62 308 GLN A N 1
ATOM 2332 C CA . GLN A 1 308 ? 2.025 -10.829 -8.701 1.00 96.62 308 GLN A CA 1
ATOM 2333 C C . GLN A 1 308 ? 0.887 -9.846 -8.422 1.00 96.62 308 GLN A C 1
ATOM 2335 O O . GLN A 1 308 ? 0.256 -9.906 -7.368 1.00 96.62 308 GLN A O 1
ATOM 2340 N N . LEU A 1 309 ? 0.605 -8.949 -9.369 1.00 97.44 309 LEU A N 1
ATOM 2341 C CA . LEU A 1 309 ? -0.496 -8.005 -9.206 1.00 97.44 309 LEU A CA 1
ATOM 2342 C C . LEU A 1 309 ? -1.848 -8.652 -9.566 1.00 97.44 309 LEU A C 1
ATOM 2344 O O . LEU A 1 309 ? -1.915 -9.387 -10.563 1.00 97.44 309 LEU A O 1
ATOM 2348 N N . PRO A 1 310 ? -2.924 -8.359 -8.806 1.00 96.38 310 PRO A N 1
ATOM 2349 C CA . PRO A 1 310 ? -4.246 -8.957 -8.988 1.00 96.38 310 PRO A CA 1
ATOM 2350 C C . PRO A 1 310 ? -4.829 -8.763 -10.385 1.00 96.38 310 PRO A C 1
ATOM 2352 O O . PRO A 1 310 ? -4.674 -7.713 -11.016 1.00 96.38 310 PRO A O 1
ATOM 2355 N N . ALA A 1 311 ? -5.597 -9.747 -10.856 1.00 94.56 311 ALA A N 1
ATOM 2356 C CA . ALA A 1 311 ? -6.267 -9.654 -12.153 1.00 94.56 311 ALA A CA 1
ATOM 2357 C C . ALA A 1 311 ? -7.380 -8.587 -12.205 1.00 94.56 311 ALA A C 1
ATOM 2359 O O . ALA A 1 311 ? -7.745 -8.151 -13.302 1.00 94.56 311 ALA A O 1
ATOM 2360 N N . SER A 1 312 ? -7.933 -8.185 -11.057 1.00 96.56 312 SER A N 1
ATOM 2361 C CA . SER A 1 312 ? -8.976 -7.158 -10.924 1.00 96.56 312 SER A CA 1
ATOM 2362 C C . SER A 1 312 ? -8.456 -5.725 -10.855 1.00 96.56 312 SER A C 1
ATOM 2364 O O . SER A 1 312 ? -9.239 -4.811 -11.121 1.00 96.56 312 SER A O 1
ATOM 2366 N N . LEU A 1 313 ? -7.184 -5.529 -10.499 1.00 97.62 313 LEU A N 1
ATOM 2367 C CA . LEU A 1 313 ? -6.603 -4.212 -10.255 1.00 97.62 313 LEU A CA 1
ATOM 2368 C C . LEU A 1 313 ? -6.520 -3.410 -11.560 1.00 97.62 313 LEU A C 1
ATOM 2370 O O . LEU A 1 313 ? -6.071 -3.926 -12.585 1.00 97.62 313 LEU A O 1
ATOM 2374 N N . ARG A 1 314 ? -6.981 -2.156 -11.518 1.00 96.12 314 ARG A N 1
ATOM 2375 C CA . ARG A 1 314 ? -7.064 -1.275 -12.697 1.00 96.12 314 ARG A CA 1
ATOM 2376 C C . ARG A 1 314 ? -5.955 -0.242 -12.773 1.00 96.12 314 ARG A C 1
ATOM 2378 O O . ARG A 1 314 ? -5.497 0.088 -13.863 1.00 96.12 314 ARG A O 1
ATOM 2385 N N . GLU A 1 315 ? -5.535 0.264 -11.624 1.00 96.50 315 GLU A N 1
ATOM 2386 C CA . GLU A 1 315 ? -4.628 1.401 -11.533 1.00 96.50 315 GLU A CA 1
ATOM 2387 C C . GLU A 1 315 ? -3.522 1.104 -10.524 1.00 96.50 315 GLU A C 1
ATOM 2389 O O . GLU A 1 315 ? -3.750 0.430 -9.516 1.00 96.50 315 GLU A O 1
ATOM 2394 N N . LEU A 1 316 ? -2.325 1.617 -10.808 1.00 96.69 316 LEU A N 1
ATOM 2395 C CA . LEU A 1 316 ? -1.180 1.600 -9.903 1.00 96.69 316 LEU A CA 1
ATOM 2396 C C . LEU A 1 316 ? -0.789 3.033 -9.548 1.00 96.69 316 LEU A C 1
ATOM 2398 O O . LEU A 1 316 ? -0.036 3.657 -10.299 1.00 96.69 316 LEU A O 1
ATOM 2402 N N . PRO A 1 317 ? -1.285 3.571 -8.422 1.00 96.19 317 PRO A N 1
ATOM 2403 C CA . PRO A 1 317 ? -0.983 4.938 -8.029 1.00 96.19 317 PRO A CA 1
ATOM 2404 C C . PRO A 1 317 ? 0.459 5.119 -7.568 1.00 96.19 317 PRO A C 1
ATOM 2406 O O . PRO A 1 317 ? 1.170 4.161 -7.238 1.00 96.19 317 PRO A O 1
ATOM 2409 N N . ARG A 1 318 ? 0.865 6.387 -7.465 1.00 91.56 318 ARG A N 1
ATOM 2410 C CA . ARG A 1 318 ? 2.203 6.785 -7.026 1.00 91.56 318 ARG A CA 1
ATOM 2411 C C . ARG A 1 318 ? 2.661 6.016 -5.783 1.00 91.56 318 ARG A C 1
ATOM 2413 O O . ARG A 1 318 ? 2.044 6.077 -4.717 1.00 91.56 318 ARG A O 1
ATOM 2420 N N . SER A 1 319 ? 3.802 5.350 -5.936 1.00 91.94 319 SER A N 1
ATOM 2421 C CA . SER A 1 319 ? 4.562 4.672 -4.885 1.00 91.94 319 SER A CA 1
ATOM 2422 C C . SER A 1 319 ? 3.774 3.647 -4.072 1.00 91.94 319 SER A C 1
ATOM 2424 O O . SER A 1 319 ? 4.167 3.371 -2.941 1.00 91.94 319 SER A O 1
ATOM 2426 N N . CYS A 1 320 ? 2.694 3.077 -4.622 1.00 95.25 320 CYS A N 1
ATOM 2427 C CA . CYS A 1 320 ? 1.916 2.033 -3.953 1.00 95.25 320 CYS A CA 1
ATOM 2428 C C . CYS A 1 320 ? 2.771 0.823 -3.542 1.00 95.25 320 CYS A C 1
ATOM 2430 O O . CYS A 1 320 ? 2.508 0.284 -2.475 1.00 95.25 320 CYS A O 1
ATOM 2432 N N . PHE A 1 321 ? 3.824 0.489 -4.299 1.00 93.81 321 PHE A N 1
ATOM 2433 C CA . PHE A 1 321 ? 4.823 -0.549 -3.990 1.00 93.81 321 PHE A CA 1
ATOM 2434 C C . PHE A 1 321 ? 6.258 0.000 -4.057 1.00 93.81 321 PHE A C 1
ATOM 2436 O O . PHE A 1 321 ? 7.183 -0.669 -4.510 1.00 93.81 321 PHE A O 1
ATOM 2443 N N . GLY A 1 322 ? 6.445 1.271 -3.697 1.00 89.50 322 GLY A N 1
ATOM 2444 C CA . GLY A 1 322 ? 7.779 1.874 -3.667 1.00 89.50 322 GLY A CA 1
ATOM 2445 C C . GLY A 1 322 ? 8.569 1.499 -2.413 1.00 89.50 322 GLY A C 1
ATOM 2446 O O . GLY A 1 322 ? 8.005 1.039 -1.425 1.00 89.50 322 GLY A O 1
ATOM 2447 N N . LEU A 1 323 ? 9.861 1.794 -2.412 1.00 86.12 323 LEU A N 1
ATOM 2448 C CA . LEU A 1 323 ? 10.681 1.842 -1.210 1.00 86.12 323 LEU A CA 1
ATOM 2449 C C . LEU A 1 323 ? 10.892 3.288 -0.776 1.00 86.12 323 LEU A C 1
ATOM 2451 O O . LEU A 1 323 ? 10.861 4.228 -1.577 1.00 86.12 323 LEU A O 1
ATOM 2455 N N . ARG A 1 324 ? 11.096 3.469 0.524 1.00 75.88 324 ARG A N 1
ATOM 2456 C CA . ARG A 1 324 ? 11.542 4.750 1.062 1.00 75.88 324 ARG A CA 1
ATOM 2457 C C . ARG A 1 324 ? 13.011 4.937 0.703 1.00 75.88 324 ARG A C 1
ATOM 2459 O O . ARG A 1 324 ? 13.718 3.970 0.430 1.00 75.88 324 ARG A O 1
ATOM 2466 N N . GLU A 1 325 ? 13.454 6.184 0.642 1.00 70.94 325 GLU A N 1
ATOM 2467 C CA . GLU A 1 325 ? 14.892 6.430 0.691 1.00 70.94 325 GLU A CA 1
ATOM 2468 C C . GLU A 1 325 ? 15.353 6.036 2.100 1.00 70.94 325 GLU A C 1
ATOM 2470 O O . GLU A 1 325 ? 14.659 6.393 3.061 1.00 70.94 325 GLU A O 1
ATOM 2475 N N . PRO A 1 326 ? 16.417 5.231 2.229 1.00 61.91 326 PRO A N 1
ATOM 2476 C CA . PRO A 1 326 ? 16.861 4.772 3.532 1.00 61.91 326 PRO A CA 1
ATOM 2477 C C . PRO A 1 326 ? 17.264 5.976 4.391 1.00 61.91 326 PRO A C 1
ATOM 2479 O O . PRO A 1 326 ? 17.950 6.885 3.923 1.00 61.91 326 PRO A O 1
ATOM 2482 N N . ASP A 1 327 ? 16.804 5.988 5.644 1.00 58.06 327 ASP A N 1
ATOM 2483 C CA . ASP A 1 327 ? 17.180 7.019 6.622 1.00 58.06 327 ASP A CA 1
ATOM 2484 C C . ASP A 1 327 ? 18.642 6.808 7.110 1.00 58.06 327 ASP A C 1
ATOM 2486 O O . ASP A 1 327 ? 19.238 7.716 7.687 1.00 58.06 327 ASP A O 1
ATOM 2490 N N . ASP A 1 328 ? 19.218 5.622 6.856 1.00 54.50 328 ASP A N 1
ATOM 2491 C CA . ASP A 1 328 ? 20.575 5.181 7.217 1.00 54.50 328 ASP A CA 1
ATOM 2492 C C . ASP A 1 328 ? 21.241 4.483 6.014 1.00 54.50 328 ASP A C 1
ATOM 2494 O O . ASP A 1 328 ? 20.660 3.571 5.424 1.00 54.50 328 ASP A O 1
ATOM 2498 N N . GLU A 1 329 ? 22.471 4.877 5.668 1.00 56.94 329 GLU A N 1
ATOM 2499 C CA . GLU A 1 329 ? 23.264 4.308 4.564 1.00 56.94 329 GLU A CA 1
ATOM 2500 C C . GLU A 1 329 ? 23.501 2.790 4.693 1.00 56.94 329 GLU A C 1
ATOM 2502 O O . GLU A 1 329 ? 23.790 2.131 3.695 1.00 56.94 329 GLU A O 1
ATOM 2507 N N . ASN A 1 330 ? 23.344 2.219 5.893 1.00 52.47 330 ASN A N 1
ATOM 2508 C CA . ASN A 1 330 ? 23.523 0.788 6.152 1.00 52.47 330 ASN A CA 1
ATOM 2509 C C . ASN A 1 330 ? 22.247 -0.059 6.000 1.00 52.47 330 ASN A C 1
ATOM 2511 O O . ASN A 1 330 ? 22.298 -1.271 6.228 1.00 52.47 330 ASN A O 1
ATOM 2515 N N . GLN A 1 331 ? 21.095 0.526 5.643 1.00 61.22 331 GLN A N 1
ATOM 2516 C CA . GLN A 1 331 ? 19.888 -0.272 5.410 1.00 61.22 331 GLN A CA 1
ATOM 2517 C C . GLN A 1 331 ? 20.013 -1.113 4.137 1.00 61.22 331 GLN A C 1
ATOM 2519 O O . GLN A 1 331 ? 20.301 -0.613 3.050 1.00 61.22 331 GLN A O 1
ATOM 2524 N N . VAL A 1 332 ? 19.738 -2.413 4.273 1.00 61.31 332 VAL A N 1
ATOM 2525 C CA . VAL A 1 332 ? 19.627 -3.329 3.137 1.00 61.31 332 VAL A CA 1
ATOM 2526 C C . VAL A 1 332 ? 18.433 -2.893 2.292 1.00 61.31 332 VAL A C 1
ATOM 2528 O O . VAL A 1 332 ? 17.281 -3.054 2.694 1.00 61.31 332 VAL A O 1
ATOM 2531 N N . GLN A 1 333 ? 18.707 -2.339 1.113 1.00 71.31 333 GLN A N 1
ATOM 2532 C CA . GLN A 1 333 ? 17.669 -2.047 0.135 1.00 71.31 333 GLN A CA 1
ATOM 2533 C C . GLN A 1 333 ? 17.068 -3.374 -0.348 1.00 71.31 333 GLN A C 1
ATOM 2535 O O . GLN A 1 333 ? 17.778 -4.216 -0.902 1.00 71.31 333 GLN A O 1
ATOM 2540 N N . GLY A 1 334 ? 15.762 -3.562 -0.145 1.00 77.94 334 GLY A N 1
ATOM 2541 C CA . GLY A 1 334 ? 15.037 -4.700 -0.714 1.00 77.94 334 GLY A CA 1
ATOM 2542 C C . GLY A 1 334 ? 15.176 -4.725 -2.235 1.00 77.94 334 GLY A C 1
ATOM 2543 O O . GLY A 1 334 ? 15.187 -3.663 -2.848 1.00 77.94 334 GLY A O 1
ATOM 2544 N N . ARG A 1 335 ? 15.287 -5.903 -2.857 1.00 87.75 335 ARG A N 1
ATOM 2545 C CA . ARG A 1 335 ? 15.347 -6.079 -4.321 1.00 87.75 335 ARG A CA 1
ATOM 2546 C C . ARG A 1 335 ? 14.189 -6.960 -4.772 1.00 87.75 335 ARG A C 1
ATOM 2548 O O . ARG A 1 335 ? 13.895 -7.948 -4.109 1.00 87.75 335 ARG A O 1
ATOM 2555 N N . CYS A 1 336 ? 13.584 -6.619 -5.907 1.00 92.94 336 CYS A N 1
ATOM 2556 C CA . CYS A 1 336 ? 12.514 -7.387 -6.529 1.00 92.94 336 CYS A CA 1
ATOM 2557 C C . CYS A 1 336 ? 12.964 -7.952 -7.876 1.00 92.94 336 CYS A C 1
ATOM 2559 O O . CYS A 1 336 ? 13.292 -7.206 -8.799 1.00 92.94 336 CYS A O 1
ATOM 2561 N N . ALA A 1 337 ? 12.963 -9.276 -8.003 1.00 95.25 337 ALA A N 1
ATOM 2562 C CA . ALA A 1 337 ? 13.343 -9.970 -9.225 1.00 95.25 337 ALA A CA 1
ATOM 2563 C C . ALA A 1 337 ? 12.308 -9.766 -10.345 1.00 95.25 337 ALA A C 1
ATOM 2565 O O . ALA A 1 337 ? 12.671 -9.598 -11.514 1.00 95.25 337 ALA A O 1
ATOM 2566 N N . GLU A 1 338 ? 11.014 -9.776 -10.009 1.00 96.69 338 GLU A N 1
ATOM 2567 C CA . GLU A 1 338 ? 9.950 -9.612 -11.001 1.00 96.69 338 GLU A CA 1
ATOM 2568 C C . GLU A 1 338 ? 8.658 -9.020 -10.419 1.00 96.69 338 GLU A C 1
ATOM 2570 O O . GLU A 1 338 ? 8.118 -9.503 -9.422 1.00 96.69 338 GLU A O 1
ATOM 2575 N N . VAL A 1 339 ? 8.092 -8.041 -11.129 1.00 97.12 339 VAL A N 1
ATOM 2576 C CA . VAL A 1 339 ? 6.715 -7.567 -10.927 1.00 97.12 339 VAL A CA 1
ATOM 2577 C C . VAL A 1 339 ? 5.875 -7.952 -12.136 1.00 97.12 339 VAL A C 1
ATOM 2579 O O . VAL A 1 339 ? 6.135 -7.493 -13.248 1.00 97.12 339 VAL A O 1
ATOM 2582 N N . VAL A 1 340 ? 4.822 -8.743 -11.925 1.00 97.81 340 VAL A N 1
ATOM 2583 C CA . VAL A 1 340 ? 3.918 -9.181 -12.995 1.00 97.81 340 VAL A CA 1
ATOM 2584 C C . VAL A 1 340 ? 2.636 -8.355 -12.990 1.00 97.81 340 VAL A C 1
ATOM 2586 O O . VAL A 1 340 ? 1.806 -8.481 -12.088 1.00 97.81 340 VAL A O 1
ATOM 2589 N N . LEU A 1 341 ? 2.436 -7.553 -14.039 1.00 97.81 341 LEU A N 1
ATOM 2590 C CA . LEU A 1 341 ? 1.233 -6.740 -14.212 1.00 97.81 341 LEU A CA 1
ATOM 2591 C C . LEU A 1 341 ? -0.017 -7.602 -14.475 1.00 97.81 341 LEU A C 1
ATOM 2593 O O . LEU A 1 341 ? -0.026 -8.501 -15.325 1.00 97.81 341 LEU A O 1
ATOM 2597 N N . GLY A 1 342 ? -1.096 -7.291 -13.753 1.00 96.81 342 GLY A N 1
ATOM 2598 C CA . GLY A 1 342 ? -2.397 -7.951 -13.844 1.00 96.81 342 GLY A CA 1
ATOM 2599 C C . GLY A 1 342 ? -3.130 -7.694 -15.166 1.00 96.81 342 GLY A C 1
ATOM 2600 O O . GLY A 1 342 ? -2.814 -6.785 -15.933 1.00 96.81 342 GLY A O 1
ATOM 2601 N N . ALA A 1 343 ? -4.151 -8.509 -15.446 1.00 96.94 343 ALA A N 1
ATOM 2602 C CA . ALA A 1 343 ? -4.872 -8.484 -16.724 1.00 96.94 343 ALA A CA 1
ATOM 2603 C C . ALA A 1 343 ? -5.628 -7.170 -17.005 1.00 96.94 343 ALA A C 1
ATOM 2605 O O . ALA A 1 343 ? -5.799 -6.821 -18.168 1.00 96.94 343 ALA A O 1
ATOM 2606 N N . LYS A 1 344 ? -6.100 -6.472 -15.964 1.00 97.44 344 LYS A N 1
ATOM 2607 C CA . LYS A 1 344 ? -6.934 -5.264 -16.086 1.00 97.44 344 LYS A CA 1
ATOM 2608 C C . LYS A 1 344 ? -6.204 -3.960 -15.777 1.00 97.44 344 LYS A C 1
ATOM 2610 O O . LYS A 1 344 ? -6.859 -2.923 -15.746 1.00 97.44 344 LYS A O 1
ATOM 2615 N N . ILE A 1 345 ? -4.889 -3.997 -15.556 1.00 97.19 345 ILE A N 1
ATOM 2616 C CA . ILE A 1 345 ? -4.127 -2.774 -15.300 1.00 97.19 345 ILE A CA 1
ATOM 2617 C C . ILE A 1 345 ? -4.161 -1.922 -16.569 1.00 97.19 345 ILE A C 1
ATOM 2619 O O . ILE A 1 345 ? -3.680 -2.345 -17.621 1.00 97.19 345 ILE A O 1
ATOM 2623 N N . GLU A 1 346 ? -4.760 -0.744 -16.444 1.00 95.06 346 GLU A N 1
ATOM 2624 C CA . GLU A 1 346 ? -4.990 0.234 -17.505 1.00 95.06 346 GLU A CA 1
ATOM 2625 C C . GLU A 1 346 ? -4.104 1.469 -17.333 1.00 95.06 346 GLU A C 1
ATOM 2627 O O . GLU A 1 346 ? -3.733 2.095 -18.323 1.00 95.06 346 GLU A O 1
ATOM 2632 N N . GLN A 1 347 ? -3.745 1.812 -16.093 1.00 93.38 347 GLN A N 1
ATOM 2633 C CA . GLN A 1 347 ? -2.947 2.995 -15.782 1.00 93.38 347 GLN A CA 1
ATOM 2634 C C . GLN A 1 347 ? -1.897 2.691 -14.714 1.00 93.38 347 GLN A C 1
ATOM 2636 O O . GLN A 1 347 ? -2.137 1.931 -13.774 1.00 93.38 347 GLN A O 1
ATOM 2641 N N . MET A 1 348 ? -0.734 3.323 -14.854 1.00 93.69 348 MET A N 1
ATOM 2642 C CA . MET A 1 348 ? 0.353 3.259 -13.886 1.00 93.69 348 MET A CA 1
ATOM 2643 C C . MET A 1 348 ? 0.964 4.648 -13.732 1.00 93.69 348 MET A C 1
ATOM 2645 O O . MET A 1 348 ? 1.473 5.213 -14.700 1.00 93.69 348 MET A O 1
ATOM 2649 N N . ASP A 1 349 ? 0.903 5.185 -12.516 1.00 90.69 349 ASP A N 1
ATOM 2650 C CA . ASP A 1 349 ? 1.552 6.443 -12.169 1.00 90.69 349 ASP A CA 1
ATOM 2651 C C . ASP A 1 349 ? 3.074 6.297 -12.233 1.00 90.69 349 ASP A C 1
ATOM 2653 O O . ASP A 1 349 ? 3.655 5.262 -11.882 1.00 90.69 349 ASP A O 1
ATOM 2657 N N . GLU A 1 350 ? 3.734 7.396 -12.590 1.00 77.50 350 GLU A N 1
ATOM 2658 C CA . GLU A 1 350 ? 5.182 7.508 -12.488 1.00 77.50 350 GLU A CA 1
ATOM 2659 C C . GLU A 1 350 ? 5.630 7.229 -11.043 1.00 77.50 350 GLU A C 1
ATOM 2661 O O . GLU A 1 350 ? 5.222 7.891 -10.082 1.00 77.50 350 GLU A O 1
ATOM 2666 N N . GLY A 1 351 ? 6.478 6.214 -10.882 1.00 85.31 351 GLY A N 1
ATOM 2667 C CA . GLY A 1 351 ? 6.982 5.812 -9.576 1.00 85.31 351 GLY A CA 1
ATOM 2668 C C . GLY A 1 351 ? 6.000 4.989 -8.743 1.00 85.31 351 GLY A C 1
ATOM 2669 O O . GLY A 1 351 ? 6.118 5.009 -7.518 1.00 85.31 351 GLY A O 1
ATOM 2670 N N . ALA A 1 352 ? 5.064 4.246 -9.347 1.00 92.19 352 ALA A N 1
ATOM 2671 C CA . ALA A 1 352 ? 4.337 3.163 -8.662 1.00 92.19 352 ALA A CA 1
ATOM 2672 C C . ALA A 1 352 ? 5.286 2.235 -7.865 1.00 92.19 352 ALA A C 1
ATOM 2674 O O . ALA A 1 352 ? 4.996 1.893 -6.718 1.00 92.19 352 ALA A O 1
ATOM 2675 N N . PHE A 1 353 ? 6.469 1.967 -8.432 1.00 92.44 353 PHE A N 1
ATOM 2676 C CA . PHE A 1 353 ? 7.590 1.214 -7.848 1.00 92.44 353 PHE A CA 1
ATOM 2677 C C . PHE A 1 353 ? 8.782 2.121 -7.487 1.00 92.44 353 PHE A C 1
ATOM 2679 O O . PHE A 1 353 ? 9.940 1.771 -7.690 1.00 92.44 353 PHE A O 1
ATOM 2686 N N . TYR A 1 354 ? 8.513 3.346 -7.020 1.00 88.25 354 TYR A N 1
ATOM 2687 C CA . TYR A 1 354 ? 9.548 4.332 -6.681 1.00 88.25 354 TYR A CA 1
ATOM 2688 C C . TYR A 1 354 ? 10.642 3.728 -5.789 1.00 88.25 354 TYR A C 1
ATOM 2690 O O . TYR A 1 354 ? 10.316 3.201 -4.734 1.00 88.25 354 TYR A O 1
ATOM 2698 N N . ASN A 1 355 ? 11.915 3.850 -6.177 1.00 85.31 355 ASN A N 1
ATOM 2699 C CA . ASN A 1 355 ? 13.079 3.365 -5.419 1.00 85.31 355 ASN A CA 1
ATOM 2700 C C . ASN A 1 355 ? 13.077 1.853 -5.107 1.00 85.31 355 ASN A C 1
ATOM 2702 O O . ASN A 1 355 ? 13.900 1.401 -4.322 1.00 85.31 355 ASN A O 1
ATOM 2706 N N . LEU A 1 356 ? 12.174 1.059 -5.692 1.00 89.44 356 LEU A N 1
ATOM 2707 C CA . LEU A 1 356 ? 12.244 -0.399 -5.632 1.00 89.44 356 LEU A CA 1
ATOM 2708 C C . LEU A 1 356 ? 13.254 -0.858 -6.694 1.00 89.44 356 LEU A C 1
ATOM 2710 O O . LEU A 1 356 ? 12.977 -0.635 -7.868 1.00 89.44 356 LEU A O 1
ATOM 2714 N N . PRO A 1 357 ? 14.403 -1.468 -6.356 1.00 90.75 357 PRO A N 1
ATOM 2715 C CA . PRO A 1 357 ? 15.294 -2.112 -7.315 1.00 90.75 357 PRO A CA 1
ATOM 2716 C C . PRO A 1 357 ? 14.575 -3.302 -7.954 1.00 90.75 357 PRO A C 1
ATOM 2718 O O . PRO A 1 357 ? 14.532 -4.396 -7.393 1.00 90.75 357 PRO A O 1
ATOM 2721 N N . LEU A 1 358 ? 13.956 -3.057 -9.106 1.00 94.12 358 LEU A N 1
ATOM 2722 C CA . LEU A 1 358 ? 13.232 -4.053 -9.883 1.00 94.12 358 LEU A CA 1
ATOM 2723 C C . LEU A 1 358 ? 14.111 -4.569 -11.018 1.00 94.12 358 LEU A C 1
ATOM 2725 O O . LEU A 1 358 ? 14.615 -3.761 -11.793 1.00 94.12 358 LEU A O 1
ATOM 2729 N N . ASP A 1 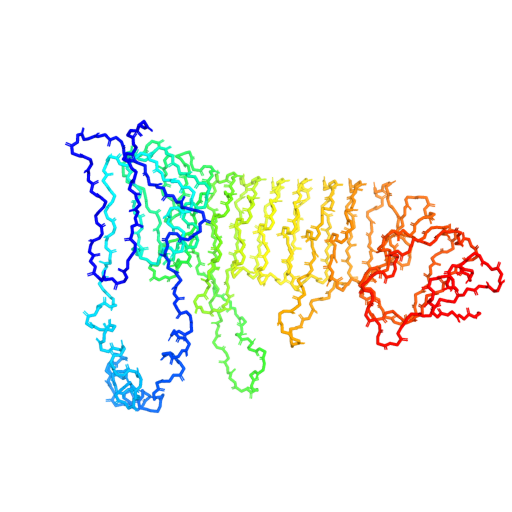359 ? 14.242 -5.881 -11.175 1.00 95.38 359 ASP A N 1
ATOM 2730 C CA . ASP A 1 359 ? 15.057 -6.451 -12.255 1.00 95.38 359 ASP A CA 1
ATOM 2731 C C . ASP A 1 359 ? 14.270 -6.591 -13.558 1.00 95.38 359 ASP A C 1
ATOM 2733 O O . ASP A 1 359 ? 14.784 -6.293 -14.645 1.00 95.38 359 ASP A O 1
ATOM 2737 N N . ASN A 1 360 ? 13.009 -7.025 -13.454 1.00 97.62 360 ASN A N 1
ATOM 2738 C CA . ASN A 1 360 ? 12.164 -7.311 -14.607 1.00 97.62 360 ASN A CA 1
ATOM 2739 C C . ASN A 1 360 ? 10.696 -6.966 -14.368 1.00 97.62 360 ASN A C 1
ATOM 2741 O O . ASN A 1 360 ? 10.120 -7.245 -13.318 1.00 97.62 360 ASN A O 1
ATOM 2745 N N . TYR A 1 361 ? 10.056 -6.448 -15.410 1.00 98.06 361 TYR A N 1
ATOM 2746 C CA . TYR A 1 361 ? 8.611 -6.536 -15.535 1.00 98.06 361 TYR A CA 1
ATOM 2747 C C . TYR A 1 361 ? 8.218 -7.876 -16.154 1.00 98.06 361 TYR A C 1
ATOM 2749 O O . TYR A 1 361 ? 8.888 -8.388 -17.047 1.00 98.06 361 TYR A O 1
ATOM 2757 N N . GLY A 1 362 ? 7.083 -8.397 -15.712 1.00 98.19 362 GLY A N 1
ATOM 2758 C CA . GLY A 1 362 ? 6.291 -9.409 -16.390 1.00 98.19 362 GLY A CA 1
ATOM 2759 C C . GLY A 1 362 ? 4.883 -8.869 -16.635 1.00 98.19 362 GLY A C 1
ATOM 2760 O O . GLY A 1 362 ? 4.469 -7.856 -16.067 1.00 98.19 362 GLY A O 1
ATOM 2761 N N . ILE A 1 363 ? 4.109 -9.538 -17.485 1.00 97.88 363 ILE A N 1
ATOM 2762 C CA . ILE A 1 363 ? 2.740 -9.107 -17.770 1.00 97.88 363 ILE A CA 1
ATOM 2763 C C . ILE A 1 363 ? 1.825 -10.279 -18.097 1.00 97.88 363 ILE A C 1
ATOM 2765 O O . ILE A 1 363 ? 2.197 -11.238 -18.775 1.00 97.88 363 ILE A O 1
ATOM 2769 N N . SER A 1 364 ? 0.586 -10.197 -17.619 1.00 97.50 364 SER A N 1
ATOM 2770 C CA . SER A 1 364 ? -0.475 -11.112 -18.019 1.00 97.50 364 SER A CA 1
ATOM 2771 C C . SER A 1 364 ? -0.719 -11.043 -19.526 1.00 97.50 364 SER A C 1
ATOM 2773 O O . SER A 1 364 ? -0.963 -9.973 -20.075 1.00 97.50 364 SER A O 1
ATOM 2775 N N . LYS A 1 365 ? -0.805 -12.205 -20.187 1.00 95.12 365 LYS A N 1
ATOM 2776 C CA . LYS A 1 365 ? -1.156 -12.317 -21.621 1.00 95.12 365 LYS A CA 1
ATOM 2777 C C . LYS A 1 365 ? -2.531 -11.735 -21.980 1.00 95.12 365 LYS A C 1
ATOM 2779 O O . LYS A 1 365 ? -2.857 -11.616 -23.155 1.00 95.12 365 LYS A O 1
ATOM 2784 N N . ARG A 1 366 ? -3.366 -11.454 -20.975 1.00 96.50 366 ARG A N 1
ATOM 2785 C CA . ARG A 1 366 ? -4.692 -10.839 -21.129 1.00 96.50 366 ARG A CA 1
ATOM 2786 C C . ARG A 1 366 ? -4.671 -9.320 -20.954 1.00 96.50 366 ARG A C 1
ATOM 2788 O O . ARG A 1 366 ? -5.720 -8.703 -21.090 1.00 96.50 366 ARG A O 1
ATOM 2795 N N . ASN A 1 367 ? -3.525 -8.734 -20.609 1.00 97.50 367 ASN A N 1
ATOM 2796 C CA . ASN A 1 367 ? -3.379 -7.288 -20.595 1.00 97.50 367 ASN A CA 1
ATOM 2797 C C . ASN A 1 367 ? -3.200 -6.796 -22.039 1.00 97.50 367 ASN A C 1
ATOM 2799 O O . ASN A 1 367 ? -2.413 -7.356 -22.800 1.00 97.50 367 ASN A O 1
ATOM 2803 N N . HIS A 1 368 ? -3.967 -5.776 -22.415 1.00 95.56 368 HIS A N 1
ATOM 2804 C CA . HIS A 1 368 ? -3.971 -5.198 -23.762 1.00 95.56 368 HIS A CA 1
ATOM 2805 C C . HIS A 1 368 ? -3.470 -3.746 -23.795 1.00 95.56 368 HIS A C 1
ATOM 2807 O O . HIS A 1 368 ? -3.548 -3.102 -24.836 1.00 95.56 368 HIS A O 1
ATOM 2813 N N . GLN A 1 369 ? -3.002 -3.223 -22.660 1.00 96.75 369 GLN A N 1
ATOM 2814 C CA . GLN A 1 369 ? -2.601 -1.824 -22.478 1.00 96.75 369 GLN A CA 1
ATOM 2815 C C . GLN A 1 369 ? -1.083 -1.649 -22.498 1.00 96.75 369 GLN A C 1
ATOM 2817 O O . GLN A 1 369 ? -0.574 -0.614 -22.930 1.00 96.75 369 GLN A O 1
ATOM 2822 N N . PHE A 1 370 ? -0.357 -2.689 -22.095 1.00 97.38 370 PHE A N 1
ATOM 2823 C CA . PHE A 1 370 ? 1.098 -2.696 -22.061 1.00 97.38 370 PHE A CA 1
ATOM 2824 C C . PHE A 1 370 ? 1.647 -3.966 -22.701 1.00 97.38 370 PHE A C 1
ATOM 2826 O O . PHE A 1 370 ? 0.949 -4.973 -22.836 1.00 97.38 370 PHE A O 1
ATOM 2833 N N . THR A 1 371 ? 2.925 -3.925 -23.055 1.00 97.88 371 THR A N 1
ATOM 2834 C CA . THR A 1 371 ? 3.701 -5.113 -23.407 1.00 97.88 371 THR A CA 1
ATOM 2835 C C . THR A 1 371 ? 5.035 -5.083 -22.676 1.00 97.88 371 THR A C 1
ATOM 2837 O O . THR A 1 371 ? 5.477 -4.036 -22.202 1.00 97.88 371 THR A O 1
ATOM 2840 N N . VAL A 1 372 ? 5.672 -6.243 -22.570 1.00 98.31 372 VAL A N 1
ATOM 2841 C CA . VAL A 1 372 ? 7.003 -6.380 -21.984 1.00 98.31 372 VAL A CA 1
ATOM 2842 C C . VAL A 1 372 ? 7.911 -7.033 -23.010 1.00 98.31 372 VAL A C 1
ATOM 2844 O O . VAL A 1 372 ? 7.586 -8.095 -23.538 1.00 98.31 372 VAL A O 1
ATOM 2847 N N . THR A 1 373 ? 9.051 -6.405 -23.279 1.00 98.12 373 THR A N 1
ATOM 2848 C CA . THR A 1 373 ? 10.114 -6.961 -24.128 1.00 98.12 373 THR A CA 1
ATOM 2849 C C . THR A 1 373 ? 11.412 -6.931 -23.345 1.00 98.12 373 THR A C 1
ATOM 2851 O O . THR A 1 373 ? 11.754 -5.897 -22.780 1.00 98.12 373 THR A O 1
ATOM 2854 N N . ASP A 1 374 ? 12.087 -8.077 -23.249 1.00 95.62 374 ASP A N 1
ATOM 2855 C CA . ASP A 1 374 ? 13.325 -8.244 -22.479 1.00 95.62 374 ASP A CA 1
ATOM 2856 C C . ASP A 1 374 ? 13.239 -7.657 -21.066 1.00 95.62 374 ASP A C 1
ATOM 2858 O O . ASP A 1 374 ? 14.163 -6.986 -20.624 1.00 95.62 374 ASP A O 1
ATOM 2862 N N . GLY A 1 375 ? 12.109 -7.854 -20.376 1.00 97.38 375 GLY A N 1
ATOM 2863 C CA . GLY A 1 375 ? 11.848 -7.353 -19.020 1.00 97.38 375 GLY A CA 1
ATOM 2864 C C . GLY A 1 375 ? 11.573 -5.846 -18.903 1.00 97.38 375 GLY A C 1
ATOM 2865 O O . GLY A 1 375 ? 11.367 -5.368 -17.791 1.00 97.38 375 GLY A O 1
ATOM 2866 N N . ILE A 1 376 ? 11.546 -5.094 -20.009 1.00 98.19 376 ILE A N 1
ATOM 2867 C CA . ILE A 1 376 ? 11.259 -3.650 -20.058 1.00 98.19 376 ILE A CA 1
ATOM 2868 C C . ILE A 1 376 ? 9.782 -3.418 -20.386 1.00 98.19 376 ILE A C 1
ATOM 2870 O O . ILE A 1 376 ? 9.237 -4.060 -21.285 1.00 98.19 376 ILE A O 1
ATOM 2874 N N . LEU A 1 377 ? 9.138 -2.479 -19.685 1.00 97.88 377 LEU A N 1
ATOM 2875 C CA . LEU A 1 377 ? 7.730 -2.145 -19.884 1.00 97.88 377 LEU A CA 1
ATOM 2876 C C . LEU A 1 377 ? 7.544 -1.108 -20.998 1.00 97.88 377 LEU A C 1
ATOM 2878 O O . LEU A 1 377 ? 8.087 0.001 -20.934 1.00 97.88 377 LEU A O 1
ATOM 2882 N N . LEU A 1 378 ? 6.710 -1.450 -21.979 1.00 98.19 378 LEU A N 1
ATOM 2883 C CA . LEU A 1 378 ? 6.397 -0.633 -23.149 1.00 98.19 378 LEU A CA 1
ATOM 2884 C C . LEU A 1 378 ? 4.880 -0.389 -23.280 1.00 98.19 378 LEU A C 1
ATOM 2886 O O . LEU A 1 378 ? 4.061 -1.098 -22.684 1.00 98.19 378 LEU A O 1
ATOM 2890 N N . SER A 1 379 ? 4.493 0.590 -24.101 1.00 97.44 379 SER A N 1
ATOM 2891 C CA . SER A 1 379 ? 3.105 0.756 -24.567 1.00 97.44 379 SER A CA 1
ATOM 2892 C C . SER A 1 379 ? 2.610 -0.480 -25.328 1.00 97.44 379 SER A C 1
ATOM 2894 O O . SER A 1 379 ? 3.415 -1.235 -25.862 1.00 97.44 379 SER A O 1
ATOM 2896 N N . ALA A 1 380 ? 1.291 -0.693 -25.419 1.00 96.75 380 ALA A N 1
ATOM 2897 C CA . ALA A 1 380 ? 0.699 -1.857 -26.100 1.00 96.75 380 ALA A CA 1
ATOM 2898 C C . ALA A 1 380 ? 1.233 -2.120 -27.524 1.00 96.75 380 ALA A C 1
ATOM 2900 O O . ALA A 1 380 ? 1.337 -3.270 -27.944 1.00 96.75 380 ALA A O 1
ATOM 2901 N N . ASP A 1 381 ? 1.563 -1.063 -28.266 1.00 97.38 381 ASP A N 1
ATOM 2902 C CA . ASP A 1 381 ? 2.109 -1.113 -29.628 1.00 97.38 381 ASP A CA 1
ATOM 2903 C C . ASP A 1 381 ? 3.645 -1.246 -29.684 1.00 97.38 381 ASP A C 1
ATOM 2905 O O . ASP A 1 381 ? 4.209 -1.347 -30.770 1.00 97.38 381 ASP A O 1
ATOM 2909 N N . GLY A 1 382 ? 4.324 -1.238 -28.533 1.00 97.75 382 GLY A N 1
ATOM 2910 C CA . GLY A 1 382 ? 5.779 -1.325 -28.407 1.00 97.75 382 GLY A CA 1
ATOM 2911 C C . GLY A 1 382 ? 6.540 -0.044 -28.764 1.00 97.75 382 GLY A C 1
ATOM 2912 O O . GLY A 1 382 ? 7.766 -0.052 -28.744 1.00 97.75 382 GLY A O 1
ATOM 2913 N N . THR A 1 383 ? 5.860 1.064 -29.082 1.00 98.31 383 THR A N 1
ATOM 2914 C CA . THR A 1 383 ? 6.520 2.268 -29.621 1.00 98.31 383 THR A CA 1
ATOM 2915 C C . THR A 1 383 ? 7.060 3.218 -28.551 1.00 98.31 383 THR A C 1
ATOM 2917 O O . THR A 1 383 ? 7.872 4.091 -28.870 1.00 98.31 383 THR A O 1
ATOM 2920 N N . ARG A 1 384 ? 6.645 3.070 -27.287 1.00 98.38 384 ARG A N 1
ATOM 2921 C CA . ARG A 1 384 ? 7.036 3.949 -26.173 1.00 98.38 384 ARG A CA 1
ATOM 2922 C C . ARG A 1 384 ? 7.610 3.123 -25.028 1.00 98.38 384 ARG A C 1
ATOM 2924 O O . ARG A 1 384 ? 6.934 2.221 -24.534 1.00 98.38 384 ARG A O 1
ATOM 2931 N N . LEU A 1 385 ? 8.820 3.454 -24.576 1.00 98.12 385 LEU A N 1
ATOM 2932 C CA . LEU A 1 385 ? 9.417 2.870 -23.374 1.00 98.12 385 LEU A CA 1
ATOM 2933 C C . LEU A 1 385 ? 8.884 3.608 -22.153 1.00 98.12 385 LEU A C 1
ATOM 2935 O O . LEU A 1 385 ? 9.214 4.774 -21.943 1.00 98.12 385 LEU A O 1
ATOM 2939 N N . LEU A 1 386 ? 8.053 2.915 -21.374 1.00 96.00 386 LEU A N 1
ATOM 2940 C CA . LEU A 1 386 ? 7.354 3.486 -20.225 1.00 96.00 386 LEU A CA 1
ATOM 2941 C C . LEU A 1 386 ? 8.183 3.371 -18.948 1.00 96.00 386 LEU A C 1
ATOM 2943 O O . LEU A 1 386 ? 8.240 4.314 -18.164 1.00 96.00 386 LEU A O 1
ATOM 2947 N N . SER A 1 387 ? 8.829 2.222 -18.735 1.00 95.44 387 SER A N 1
ATOM 2948 C CA . SER A 1 387 ? 9.705 2.012 -17.584 1.00 95.44 387 SER A CA 1
ATOM 2949 C C . SER A 1 387 ? 10.739 0.919 -17.849 1.00 95.44 387 SER A C 1
ATOM 2951 O O . SER A 1 387 ? 10.411 -0.233 -18.138 1.00 95.44 387 SER A O 1
ATOM 2953 N N . CYS A 1 388 ? 12.003 1.295 -17.705 1.00 95.75 388 CYS A N 1
ATOM 2954 C CA . CYS A 1 388 ? 13.122 0.399 -17.501 1.00 95.75 388 CYS A CA 1
ATOM 2955 C C . CYS A 1 388 ? 13.146 -0.016 -16.020 1.00 95.75 388 CYS A C 1
ATOM 2957 O O . CYS A 1 388 ? 13.024 0.855 -15.153 1.00 95.75 388 CYS A O 1
ATOM 2959 N N . PRO A 1 389 ? 13.299 -1.314 -15.712 1.00 95.19 389 PRO A N 1
ATOM 2960 C CA . PRO A 1 389 ? 13.477 -1.770 -14.341 1.00 95.19 389 PRO A CA 1
ATOM 2961 C C . PRO A 1 389 ? 14.719 -1.129 -13.695 1.00 95.19 389 PRO A C 1
ATOM 2963 O O . PRO A 1 389 ? 15.819 -1.185 -14.247 1.00 95.19 389 PRO A O 1
ATOM 2966 N N . SER A 1 390 ? 14.534 -0.508 -12.532 1.00 92.12 390 SER A N 1
ATOM 2967 C CA . SER A 1 390 ? 15.539 0.265 -11.778 1.00 92.12 390 SER A CA 1
ATOM 2968 C C . SER A 1 390 ? 16.661 -0.581 -11.166 1.00 92.12 390 SER A C 1
ATOM 2970 O O . SER A 1 390 ? 17.735 -0.062 -10.890 1.00 92.12 390 SER A O 1
ATOM 2972 N N . GLY A 1 391 ? 16.438 -1.881 -10.967 1.00 92.50 391 GLY A N 1
ATOM 2973 C CA . GLY A 1 391 ? 17.422 -2.846 -10.462 1.00 92.50 391 GLY A CA 1
ATOM 2974 C C . GLY A 1 391 ? 18.404 -3.360 -11.521 1.00 92.50 391 GLY A C 1
ATOM 2975 O O . GLY A 1 391 ? 19.315 -4.129 -11.195 1.00 92.50 391 GLY A O 1
ATOM 2976 N N . ARG A 1 392 ? 18.252 -2.943 -12.788 1.00 93.69 392 ARG A N 1
ATOM 2977 C CA . ARG A 1 392 ? 19.201 -3.286 -13.856 1.00 93.69 392 ARG A CA 1
ATOM 2978 C C . ARG A 1 392 ? 20.575 -2.693 -13.600 1.00 93.69 392 ARG A C 1
ATOM 2980 O O . ARG A 1 392 ? 20.709 -1.579 -13.104 1.00 93.69 392 ARG A O 1
ATOM 2987 N N . THR A 1 393 ? 21.592 -3.449 -13.994 1.00 92.88 393 THR A N 1
ATOM 2988 C CA . THR A 1 393 ? 22.995 -3.078 -13.832 1.00 92.88 393 THR A CA 1
ATOM 2989 C C . THR A 1 393 ? 23.724 -3.135 -15.174 1.00 92.88 393 THR A C 1
ATOM 2991 O O . THR A 1 393 ? 23.409 -3.963 -16.031 1.00 92.88 393 THR A O 1
ATOM 2994 N N . GLY A 1 394 ? 24.711 -2.259 -15.361 1.00 93.62 394 GLY A N 1
ATOM 2995 C CA . GLY A 1 394 ? 25.549 -2.225 -16.557 1.00 93.62 394 GLY A CA 1
ATOM 2996 C C . GLY A 1 394 ? 24.798 -1.767 -17.807 1.00 93.62 394 GLY A C 1
ATOM 2997 O O . GLY A 1 394 ? 24.158 -0.715 -17.810 1.00 93.62 394 GLY A O 1
ATOM 2998 N N . ALA A 1 395 ? 24.903 -2.550 -18.880 1.00 95.44 395 ALA A N 1
ATOM 2999 C CA . ALA A 1 395 ? 24.349 -2.215 -20.185 1.00 95.44 395 ALA A CA 1
ATOM 3000 C C . ALA A 1 395 ? 22.876 -2.619 -20.337 1.00 95.44 395 ALA A C 1
ATOM 3002 O O . ALA A 1 395 ? 22.498 -3.763 -20.083 1.00 95.44 395 ALA A O 1
ATOM 3003 N N . VAL A 1 396 ? 22.059 -1.698 -20.849 1.00 97.12 396 VAL A N 1
ATOM 3004 C CA . VAL A 1 396 ? 20.656 -1.927 -21.206 1.00 97.12 396 VAL A CA 1
ATOM 3005 C C . VAL A 1 396 ? 20.435 -1.600 -22.678 1.00 97.12 396 VAL A C 1
ATOM 3007 O O . VAL A 1 396 ? 20.813 -0.535 -23.157 1.00 97.12 396 VAL A O 1
ATOM 3010 N N . THR A 1 397 ? 19.774 -2.498 -23.405 1.00 98.06 397 THR A N 1
ATOM 3011 C CA . THR A 1 397 ? 19.358 -2.259 -24.791 1.00 98.06 397 THR A CA 1
ATOM 3012 C C . THR A 1 397 ? 17.886 -1.878 -24.836 1.00 98.06 397 THR A C 1
ATOM 3014 O O . THR A 1 397 ? 17.037 -2.593 -24.305 1.00 98.06 397 THR A O 1
ATOM 3017 N N . VAL A 1 398 ? 17.581 -0.745 -25.468 1.00 98.19 398 VAL A N 1
ATOM 3018 C CA . VAL A 1 398 ? 16.205 -0.346 -25.765 1.00 98.19 398 VAL A CA 1
ATOM 3019 C C . VAL A 1 398 ? 15.686 -1.198 -26.931 1.00 98.19 398 VAL A C 1
ATOM 3021 O O . VAL A 1 398 ? 16.370 -1.280 -27.952 1.00 98.19 398 VAL A O 1
ATOM 3024 N N . PRO A 1 399 ? 14.502 -1.831 -26.814 1.00 98.19 399 PRO A N 1
ATOM 3025 C CA . PRO A 1 399 ? 13.967 -2.690 -27.867 1.00 98.19 399 PRO A CA 1
ATOM 3026 C C . PRO A 1 399 ? 13.788 -1.975 -29.212 1.00 98.19 399 PRO A C 1
ATOM 3028 O O . PRO A 1 399 ? 13.361 -0.820 -29.269 1.00 98.19 399 PRO A O 1
ATOM 3031 N N . GLU A 1 400 ? 14.061 -2.692 -30.303 1.00 97.00 400 GLU A N 1
ATOM 3032 C CA . GLU A 1 400 ? 13.821 -2.211 -31.667 1.00 97.00 400 GLU A CA 1
ATOM 3033 C C . GLU A 1 400 ? 12.356 -1.804 -31.878 1.00 97.00 400 GLU A C 1
ATOM 3035 O O . GLU A 1 400 ? 11.431 -2.452 -31.387 1.00 97.00 400 GLU A O 1
ATOM 3040 N N . GLY A 1 401 ? 12.138 -0.728 -32.636 1.00 97.19 401 GLY A N 1
ATOM 3041 C CA . GLY A 1 401 ? 10.804 -0.172 -32.884 1.00 97.19 401 GLY A CA 1
ATOM 3042 C C . GLY A 1 401 ? 10.316 0.817 -31.820 1.00 97.19 401 GLY A C 1
ATOM 3043 O O . GLY A 1 401 ? 9.349 1.536 -32.077 1.00 97.19 401 GLY A O 1
ATOM 3044 N N . VAL A 1 402 ? 11.002 0.937 -30.676 1.00 98.69 402 VAL A N 1
ATOM 3045 C CA . VAL A 1 402 ? 10.761 2.031 -29.726 1.00 98.69 402 VAL A CA 1
ATOM 3046 C C . VAL A 1 402 ? 11.134 3.360 -30.382 1.00 98.69 402 VAL A C 1
ATOM 3048 O O . VAL A 1 402 ? 12.232 3.536 -30.910 1.00 98.69 402 VAL A O 1
ATOM 3051 N N . THR A 1 403 ? 10.209 4.312 -30.324 1.00 98.50 403 THR A N 1
ATOM 3052 C CA . THR A 1 403 ? 10.336 5.656 -30.903 1.00 98.50 403 THR A CA 1
ATOM 3053 C C . THR A 1 403 ? 10.425 6.759 -29.853 1.00 98.50 403 THR A C 1
ATOM 3055 O O . THR A 1 403 ? 10.992 7.818 -30.129 1.00 98.50 403 THR A O 1
ATOM 3058 N N . GLU A 1 404 ? 9.909 6.508 -28.646 1.00 98.38 404 GLU A N 1
ATOM 3059 C CA . GLU A 1 404 ? 9.865 7.472 -27.546 1.00 98.38 404 GLU A CA 1
ATOM 3060 C C . GLU A 1 404 ? 10.391 6.871 -26.236 1.00 98.38 404 GLU A C 1
ATOM 3062 O O . GLU A 1 404 ? 9.911 5.829 -25.786 1.00 98.38 404 GLU A O 1
ATOM 3067 N N . LEU A 1 405 ? 11.309 7.585 -25.580 1.00 97.75 405 LEU A N 1
ATOM 3068 C CA . LEU A 1 405 ? 11.599 7.416 -24.153 1.00 97.75 405 LEU A CA 1
ATOM 3069 C C . LEU A 1 405 ? 10.741 8.401 -23.354 1.00 97.75 405 LEU A C 1
ATOM 3071 O O . LEU A 1 405 ? 10.919 9.619 -23.477 1.00 97.75 405 LEU A O 1
ATOM 3075 N N . THR A 1 406 ? 9.788 7.895 -22.568 1.00 95.94 406 THR A N 1
ATOM 3076 C CA . THR A 1 406 ? 8.826 8.749 -21.856 1.00 95.94 406 THR A CA 1
ATOM 3077 C C . THR A 1 406 ? 9.437 9.425 -20.624 1.00 95.94 406 THR A C 1
ATOM 3079 O O . THR A 1 406 ? 10.585 9.193 -20.246 1.00 95.94 406 THR A O 1
ATOM 3082 N N . HIS A 1 407 ? 8.665 10.298 -19.968 1.00 92.12 407 HIS A N 1
ATOM 3083 C CA . HIS A 1 407 ? 9.058 10.877 -18.680 1.00 92.12 407 HIS A CA 1
ATOM 3084 C C . HIS A 1 407 ? 9.393 9.762 -17.676 1.00 92.12 407 HIS A C 1
ATOM 3086 O O . HIS A 1 407 ? 8.602 8.835 -17.527 1.00 92.12 407 HIS A O 1
ATOM 3092 N N . GLY A 1 408 ? 10.554 9.841 -17.016 1.00 89.00 408 GLY A N 1
ATOM 3093 C CA . GLY A 1 408 ? 10.962 8.873 -15.996 1.00 89.00 408 GLY A CA 1
ATOM 3094 C C . GLY A 1 408 ? 11.193 7.446 -16.507 1.00 89.00 408 GLY A C 1
ATOM 3095 O O . GLY A 1 408 ? 11.195 6.509 -15.712 1.00 89.00 408 GLY A O 1
ATOM 3096 N N . SER A 1 409 ? 11.390 7.240 -17.811 1.00 93.88 409 SER A N 1
ATOM 3097 C CA . SER A 1 409 ? 11.518 5.889 -18.363 1.00 93.88 409 SER A CA 1
ATOM 3098 C C . SER A 1 409 ? 12.760 5.128 -17.859 1.00 93.88 409 SER A C 1
ATOM 3100 O O . SER A 1 409 ? 12.757 3.907 -17.887 1.00 93.88 409 SER A O 1
ATOM 3102 N N . PHE A 1 410 ? 13.792 5.818 -17.362 1.00 93.31 410 PHE A N 1
ATOM 3103 C CA . PHE A 1 410 ? 14.989 5.277 -16.688 1.00 93.31 410 PHE A CA 1
ATOM 3104 C C . PHE A 1 410 ? 15.143 5.828 -15.257 1.00 93.31 410 PHE A C 1
ATOM 3106 O O . PHE A 1 410 ? 16.249 6.044 -14.754 1.00 93.31 410 PHE A O 1
ATOM 3113 N N . PHE A 1 411 ? 14.021 6.110 -14.599 1.00 87.00 411 PHE A N 1
ATOM 3114 C CA . PHE A 1 411 ? 13.999 6.658 -13.247 1.00 87.00 411 PHE A CA 1
ATOM 3115 C C . PHE A 1 411 ? 14.614 5.677 -12.232 1.00 87.00 411 PHE A C 1
ATOM 3117 O O . PHE A 1 411 ? 14.235 4.507 -12.209 1.00 87.00 411 PHE A O 1
ATOM 3124 N N . HIS A 1 412 ? 15.554 6.148 -11.398 1.00 87.25 412 HIS A N 1
ATOM 3125 C CA . HIS A 1 412 ? 16.312 5.335 -10.418 1.00 87.25 412 HIS A CA 1
ATOM 3126 C C . HIS A 1 412 ? 17.049 4.116 -11.006 1.00 87.25 412 HIS A C 1
ATOM 3128 O O . HIS A 1 412 ? 17.281 3.131 -10.312 1.00 87.25 412 HIS A O 1
ATOM 3134 N N . CYS A 1 413 ? 17.424 4.148 -12.287 1.00 90.50 413 CYS A N 1
ATOM 3135 C CA . CYS A 1 413 ? 18.292 3.127 -12.893 1.00 90.50 413 CYS A CA 1
ATOM 3136 C C . CYS A 1 413 ? 19.768 3.337 -12.497 1.00 90.50 413 CYS A C 1
ATOM 3138 O O . CYS A 1 413 ? 20.637 3.456 -13.358 1.00 90.50 413 CYS A O 1
ATOM 3140 N N . ASP A 1 414 ? 20.047 3.434 -11.198 1.00 87.69 414 ASP A N 1
ATOM 3141 C CA . ASP A 1 414 ? 21.300 3.974 -10.650 1.00 87.69 414 ASP A CA 1
ATOM 3142 C C . ASP A 1 414 ? 22.537 3.123 -10.952 1.00 87.69 414 ASP A C 1
ATOM 3144 O O . ASP A 1 414 ? 23.653 3.621 -10.894 1.00 87.69 414 ASP A O 1
ATOM 3148 N N . ALA A 1 415 ? 22.355 1.847 -11.290 1.00 90.69 415 ALA A N 1
ATOM 3149 C CA . ALA A 1 415 ? 23.446 0.945 -11.648 1.00 90.69 415 ALA A CA 1
ATOM 3150 C C . ALA A 1 415 ? 23.595 0.733 -13.167 1.00 90.69 415 ALA A C 1
ATOM 3152 O O . ALA A 1 415 ? 24.440 -0.061 -13.589 1.00 90.69 415 ALA A O 1
ATOM 3153 N N . VAL A 1 416 ? 22.784 1.407 -13.992 1.00 93.25 416 VAL A N 1
ATOM 3154 C CA . VAL A 1 416 ? 22.891 1.367 -15.458 1.00 93.25 416 VAL A CA 1
ATOM 3155 C C . VAL A 1 416 ? 23.974 2.342 -15.914 1.00 93.25 416 VAL A C 1
ATOM 3157 O O . VAL A 1 416 ? 23.905 3.534 -15.624 1.00 93.25 416 VAL A O 1
ATOM 3160 N N . THR A 1 417 ? 24.954 1.833 -16.659 1.00 94.12 417 THR A N 1
ATOM 3161 C CA . THR A 1 417 ? 26.102 2.601 -17.172 1.00 94.12 417 THR A CA 1
ATOM 3162 C C . THR A 1 417 ? 25.980 2.904 -18.659 1.00 94.12 417 THR A C 1
ATOM 3164 O O . THR A 1 417 ? 26.400 3.966 -19.114 1.00 94.12 417 THR A O 1
ATOM 3167 N N . ASP A 1 418 ? 25.365 2.000 -19.422 1.00 95.94 418 ASP A N 1
ATOM 3168 C CA . ASP A 1 418 ? 25.301 2.070 -20.879 1.00 95.94 418 ASP A CA 1
ATOM 3169 C C . ASP A 1 418 ? 23.870 1.830 -21.351 1.00 95.94 418 ASP A C 1
ATOM 3171 O O . ASP A 1 418 ? 23.221 0.869 -20.934 1.00 95.94 418 ASP A O 1
ATOM 3175 N N . VAL A 1 419 ? 23.376 2.677 -22.252 1.00 97.31 419 VAL A N 1
ATOM 3176 C CA . VAL A 1 419 ? 22.052 2.517 -22.862 1.00 97.31 419 VAL A CA 1
ATOM 3177 C C . VAL A 1 419 ? 22.184 2.508 -24.377 1.00 97.31 419 VAL A C 1
ATOM 3179 O O . VAL A 1 419 ? 22.534 3.518 -24.981 1.00 97.31 419 VAL A O 1
ATOM 3182 N N . TYR A 1 420 ? 21.873 1.371 -24.994 1.00 98.00 420 TYR A N 1
ATOM 3183 C CA . TYR A 1 420 ? 21.894 1.194 -26.445 1.00 98.00 420 TYR A CA 1
ATOM 3184 C C . TYR A 1 420 ? 20.543 1.585 -27.034 1.00 98.00 420 TYR A C 1
ATOM 3186 O O . TYR A 1 420 ? 19.524 0.968 -26.715 1.00 98.00 420 TYR A O 1
ATOM 3194 N N . LEU A 1 421 ? 20.541 2.623 -27.871 1.00 97.88 421 LEU A N 1
ATOM 3195 C CA . LEU A 1 421 ? 19.346 3.205 -28.474 1.00 97.88 421 LEU A CA 1
ATOM 3196 C C . LEU A 1 421 ? 19.245 2.817 -29.958 1.00 97.88 421 LEU A C 1
ATOM 3198 O O . LEU A 1 421 ? 20.188 3.080 -30.708 1.00 97.88 421 LEU A O 1
ATOM 3202 N N . PRO A 1 422 ? 18.114 2.245 -30.414 1.00 96.94 422 PRO A N 1
ATOM 3203 C CA . PRO A 1 422 ? 17.914 1.950 -31.827 1.00 96.94 422 PRO A CA 1
ATOM 3204 C C . PRO A 1 422 ? 17.672 3.226 -32.646 1.00 96.94 422 PRO A C 1
ATOM 3206 O O . PRO A 1 422 ? 17.193 4.241 -32.131 1.00 96.94 422 PRO A O 1
ATOM 3209 N N . ASP A 1 423 ? 17.920 3.146 -33.959 1.00 95.75 423 ASP A N 1
ATOM 3210 C CA . ASP A 1 423 ? 17.711 4.246 -34.921 1.00 95.75 423 ASP A CA 1
ATOM 3211 C C . ASP A 1 423 ? 16.251 4.747 -34.948 1.00 95.75 423 ASP A C 1
ATOM 3213 O O . ASP A 1 423 ? 15.979 5.857 -35.411 1.00 95.75 423 ASP A O 1
ATOM 3217 N N . SER A 1 424 ? 15.302 3.939 -34.460 1.00 97.50 424 SER A N 1
ATOM 3218 C CA . SER A 1 424 ? 13.887 4.297 -34.367 1.00 97.50 424 SER A CA 1
ATOM 3219 C C . SER A 1 424 ? 13.583 5.358 -33.306 1.00 97.50 424 SER A C 1
ATOM 3221 O O . SER A 1 424 ? 12.524 5.980 -33.388 1.00 97.50 424 SER A O 1
ATOM 3223 N N . VAL A 1 425 ? 14.474 5.596 -32.332 1.00 98.38 425 VAL A N 1
ATOM 3224 C CA . VAL A 1 425 ? 14.257 6.587 -31.266 1.00 98.38 425 VAL A CA 1
ATOM 3225 C C . VAL A 1 425 ? 14.326 8.001 -31.839 1.00 98.38 425 VAL A C 1
ATOM 3227 O O . VAL A 1 425 ? 15.393 8.507 -32.182 1.00 98.38 425 VAL A O 1
ATOM 3230 N N . ILE A 1 426 ? 13.171 8.663 -31.883 1.00 97.50 426 ILE A N 1
ATOM 3231 C CA . ILE A 1 426 ? 12.988 10.017 -32.429 1.00 97.50 426 ILE A CA 1
ATOM 3232 C C . ILE A 1 426 ? 12.442 11.012 -31.398 1.00 97.50 426 ILE A C 1
ATOM 3234 O O . ILE A 1 426 ? 12.183 12.171 -31.723 1.00 97.50 426 ILE A O 1
ATOM 3238 N N . ASN A 1 427 ? 12.239 10.573 -30.155 1.00 97.31 427 ASN A N 1
ATOM 3239 C CA . ASN A 1 427 ? 11.809 11.423 -29.056 1.00 97.31 427 ASN A CA 1
ATOM 3240 C C . ASN A 1 427 ? 12.395 10.926 -27.726 1.00 97.31 427 ASN A C 1
ATOM 3242 O O . ASN A 1 427 ? 12.181 9.783 -27.330 1.00 97.31 427 ASN A O 1
ATOM 3246 N N . ILE A 1 428 ? 13.117 11.792 -27.015 1.00 96.62 428 ILE A N 1
ATOM 3247 C CA . ILE A 1 428 ? 13.637 11.505 -25.674 1.00 96.62 428 ILE A CA 1
ATOM 3248 C C . ILE A 1 428 ? 13.122 12.591 -24.742 1.00 96.62 428 ILE A C 1
ATOM 3250 O O . ILE A 1 428 ? 13.462 13.768 -24.892 1.00 96.62 428 ILE A O 1
ATOM 3254 N N . ASN A 1 429 ? 12.293 12.204 -23.772 1.00 94.44 429 ASN A N 1
ATOM 3255 C CA . ASN A 1 429 ? 11.842 13.135 -22.754 1.00 94.44 429 ASN A CA 1
ATOM 3256 C C . ASN A 1 429 ? 13.052 13.641 -21.940 1.00 94.44 429 ASN A C 1
ATOM 3258 O O . ASN A 1 429 ? 13.841 12.821 -21.468 1.00 94.44 429 ASN A O 1
ATOM 3262 N N . PRO A 1 430 ? 13.193 14.957 -21.683 1.00 87.81 430 PRO A N 1
ATOM 3263 C CA . PRO A 1 430 ? 14.312 15.489 -20.899 1.00 87.81 430 PRO A CA 1
ATOM 3264 C C . PRO A 1 430 ? 14.427 14.920 -19.478 1.00 87.81 430 PRO A C 1
ATOM 3266 O O . PRO A 1 430 ? 15.469 15.047 -18.846 1.00 87.81 430 PRO A O 1
ATOM 3269 N N . GLN A 1 431 ? 13.349 14.330 -18.955 1.00 89.50 431 GLN A N 1
ATOM 3270 C CA . GLN A 1 431 ? 13.295 13.697 -17.640 1.00 89.50 431 GLN A CA 1
ATOM 3271 C C . GLN A 1 431 ? 13.360 12.161 -17.716 1.00 89.50 431 GLN A C 1
ATOM 3273 O O . GLN A 1 431 ? 13.104 11.505 -16.711 1.00 89.50 431 GLN A O 1
ATOM 3278 N N . ALA A 1 432 ? 13.686 11.567 -18.872 1.00 91.75 432 ALA A N 1
ATOM 3279 C CA . ALA A 1 432 ? 13.806 10.113 -19.021 1.00 91.75 432 ALA A CA 1
ATOM 3280 C C . ALA A 1 432 ? 14.825 9.521 -18.030 1.00 91.75 432 ALA A C 1
ATOM 3282 O O . ALA A 1 432 ? 14.530 8.530 -17.375 1.00 91.75 432 ALA A O 1
ATOM 3283 N N . PHE A 1 433 ? 15.965 10.191 -17.842 1.00 88.94 433 PHE A N 1
ATOM 3284 C CA . PHE A 1 433 ? 17.063 9.775 -16.953 1.00 88.94 433 PHE A CA 1
ATOM 3285 C C . PHE A 1 433 ? 17.078 10.525 -15.607 1.00 88.94 433 PHE A C 1
ATOM 3287 O O . PHE A 1 433 ? 18.109 10.651 -14.947 1.00 88.94 433 PHE A O 1
ATOM 3294 N N . LYS A 1 434 ? 15.938 11.090 -15.195 1.00 78.06 434 LYS A N 1
ATOM 3295 C CA . LYS A 1 434 ? 15.826 11.856 -13.949 1.00 78.06 434 LYS A CA 1
ATOM 3296 C C . LYS A 1 434 ? 16.122 10.967 -12.733 1.00 78.06 434 LYS A C 1
ATOM 3298 O O . LYS A 1 434 ? 15.638 9.844 -12.659 1.00 78.06 434 LYS A O 1
ATOM 3303 N N . ARG A 1 435 ? 16.839 11.520 -11.744 1.00 71.62 435 ARG A N 1
ATOM 3304 C CA . ARG A 1 435 ? 17.240 10.843 -10.490 1.00 71.62 435 ARG A CA 1
ATOM 3305 C C . ARG A 1 435 ? 18.128 9.612 -10.669 1.00 71.62 435 ARG A C 1
ATOM 3307 O O . ARG A 1 435 ? 18.313 8.897 -9.701 1.00 71.62 435 ARG A O 1
ATOM 3314 N N . ASN A 1 436 ? 18.714 9.411 -11.844 1.00 76.38 436 ASN A N 1
ATOM 3315 C CA . ASN A 1 436 ? 19.776 8.432 -11.984 1.00 76.38 436 ASN A CA 1
ATOM 3316 C C . ASN A 1 436 ? 21.031 8.909 -11.225 1.00 76.38 436 ASN A C 1
ATOM 3318 O O . ASN A 1 436 ? 21.466 10.048 -11.421 1.00 76.38 436 ASN A O 1
ATOM 3322 N N . LYS A 1 437 ? 21.570 8.064 -10.344 1.00 69.06 437 LYS A N 1
ATOM 3323 C CA . LYS A 1 437 ? 22.767 8.327 -9.528 1.00 69.06 437 LYS A CA 1
ATOM 3324 C C . LYS A 1 437 ? 23.994 7.505 -9.948 1.00 69.06 437 LYS A C 1
ATOM 3326 O O . LYS A 1 437 ? 24.883 7.328 -9.119 1.00 69.06 437 LYS A O 1
ATOM 3331 N N . SER A 1 438 ? 24.057 7.009 -11.188 1.00 70.00 438 SER A N 1
ATOM 3332 C CA . SER A 1 438 ? 25.217 6.246 -11.676 1.00 70.00 438 SER A CA 1
ATOM 3333 C C . SER A 1 438 ? 26.534 6.946 -11.340 1.00 70.00 438 SER A C 1
ATOM 3335 O O . SER A 1 438 ? 26.762 8.087 -11.747 1.00 70.00 438 SER A O 1
ATOM 3337 N N . GLU A 1 439 ? 27.403 6.241 -10.605 1.00 60.81 439 GLU A N 1
ATOM 3338 C CA . GLU A 1 439 ? 28.724 6.720 -10.170 1.00 60.81 439 GLU A CA 1
ATOM 3339 C C . GLU A 1 439 ? 29.597 7.137 -11.365 1.00 60.81 439 GLU A C 1
ATOM 3341 O O . GLU A 1 439 ? 30.405 8.060 -11.263 1.00 60.81 439 GLU A O 1
ATOM 3346 N N . TYR A 1 440 ? 29.384 6.493 -12.516 1.00 65.56 440 TYR A N 1
ATOM 3347 C CA . TYR A 1 440 ? 30.123 6.719 -13.757 1.00 65.56 440 TYR A CA 1
ATOM 3348 C C . TYR A 1 440 ? 29.350 7.548 -14.793 1.00 65.56 440 TYR A C 1
ATOM 3350 O O . TYR A 1 440 ? 29.851 7.755 -15.895 1.00 65.56 440 TYR A O 1
ATOM 3358 N N . GLY A 1 441 ? 28.142 8.020 -14.466 1.00 79.56 441 GLY A N 1
ATOM 3359 C CA . GLY A 1 441 ? 27.217 8.587 -15.449 1.00 79.56 441 GLY A CA 1
ATOM 3360 C C . GLY A 1 441 ? 26.582 7.520 -16.353 1.00 79.56 441 GLY A C 1
ATOM 3361 O O . GLY A 1 441 ? 26.804 6.320 -16.185 1.00 79.56 441 GLY A O 1
ATOM 3362 N N . ILE A 1 442 ? 25.739 7.959 -17.289 1.00 90.62 442 ILE A N 1
ATOM 3363 C CA . ILE A 1 442 ? 25.125 7.098 -18.310 1.00 90.62 442 ILE A CA 1
ATOM 3364 C C . ILE A 1 442 ? 25.708 7.477 -19.667 1.00 90.62 442 ILE A C 1
ATOM 3366 O O . ILE A 1 442 ? 25.674 8.653 -20.029 1.00 90.62 442 ILE A O 1
ATOM 3370 N N . THR A 1 443 ? 26.148 6.482 -20.436 1.00 94.44 443 THR A N 1
ATOM 3371 C CA . THR A 1 443 ? 26.545 6.641 -21.841 1.00 94.44 443 THR A CA 1
ATOM 3372 C C . THR A 1 443 ? 25.440 6.145 -22.775 1.00 94.44 443 THR A C 1
ATOM 3374 O O . THR A 1 443 ? 25.019 4.989 -22.700 1.00 94.44 443 THR A O 1
ATOM 3377 N N . LEU A 1 444 ? 24.971 7.007 -23.680 1.00 95.81 444 LEU A N 1
ATOM 3378 C CA . LEU A 1 444 ? 24.006 6.657 -24.724 1.00 95.81 444 LEU A CA 1
ATOM 3379 C C . LEU A 1 444 ? 24.730 6.175 -25.987 1.00 95.81 444 LEU A C 1
ATOM 3381 O O . LEU A 1 444 ? 25.347 6.961 -26.706 1.00 95.81 444 LEU A O 1
ATOM 3385 N N . HIS A 1 445 ? 24.619 4.885 -26.291 1.00 97.62 445 HIS A N 1
ATOM 3386 C CA . HIS A 1 445 ? 25.136 4.301 -27.528 1.00 97.62 445 HIS A CA 1
ATOM 3387 C C . HIS A 1 445 ? 24.112 4.518 -28.635 1.00 97.62 445 HIS A C 1
ATOM 3389 O O . HIS A 1 445 ? 23.006 3.971 -28.590 1.00 97.62 445 HIS A O 1
ATOM 3395 N N . CYS A 1 446 ? 24.450 5.381 -29.587 1.00 95.81 446 CYS A N 1
ATOM 3396 C CA . CYS A 1 446 ? 23.543 5.816 -30.637 1.00 95.81 446 CYS A CA 1
ATOM 3397 C C . CYS A 1 446 ? 24.304 6.163 -31.916 1.00 95.81 446 CYS A C 1
ATOM 3399 O O . CYS A 1 446 ? 25.343 6.825 -31.907 1.00 95.81 446 CYS A O 1
ATOM 3401 N N . LYS A 1 447 ? 23.730 5.765 -33.051 1.00 95.00 447 LYS A N 1
ATOM 3402 C CA . LYS A 1 447 ? 24.350 5.945 -34.361 1.00 95.00 447 LYS A CA 1
ATOM 3403 C C . LYS A 1 447 ? 24.634 7.424 -34.667 1.00 95.00 447 LYS A C 1
ATOM 3405 O O . LYS A 1 447 ? 23.752 8.269 -34.448 1.00 95.00 447 LYS A O 1
ATOM 3410 N N . PRO A 1 448 ? 25.791 7.753 -35.272 1.00 94.56 448 PRO A N 1
ATOM 3411 C CA . PRO A 1 448 ? 26.076 9.099 -35.760 1.00 94.56 448 PRO A CA 1
ATOM 3412 C C . PRO A 1 448 ? 24.978 9.644 -36.686 1.00 94.56 448 PRO A C 1
ATOM 3414 O O . PRO A 1 448 ? 24.568 8.985 -37.644 1.00 94.56 448 PRO A O 1
ATOM 3417 N N . GLY A 1 449 ? 24.511 10.864 -36.406 1.00 92.88 449 GLY A N 1
ATOM 3418 C CA . GLY A 1 449 ? 23.445 11.534 -37.165 1.00 92.88 449 GLY A CA 1
ATOM 3419 C C . GLY A 1 449 ? 22.020 11.052 -36.863 1.00 92.88 449 GLY A C 1
ATOM 3420 O O . GLY A 1 449 ? 21.087 11.481 -37.537 1.00 92.88 449 GLY A O 1
ATOM 3421 N N . SER A 1 450 ? 21.832 10.161 -35.882 1.00 95.94 450 SER A N 1
ATOM 3422 C CA . SER A 1 450 ? 20.501 9.815 -35.369 1.00 95.94 450 SER A CA 1
ATOM 3423 C C . SER A 1 450 ? 19.917 10.942 -34.511 1.00 95.94 450 SER A C 1
ATOM 3425 O O . SER A 1 450 ? 20.646 11.760 -33.947 1.00 95.94 450 SER A O 1
ATOM 3427 N N . TYR A 1 451 ? 18.591 10.948 -34.337 1.00 96.44 451 TYR A N 1
ATOM 3428 C CA . TYR A 1 451 ? 17.942 11.868 -33.398 1.00 96.44 451 TYR A CA 1
ATOM 3429 C C . TYR A 1 451 ? 18.465 11.678 -31.967 1.00 96.44 451 TYR A C 1
ATOM 3431 O O . TYR A 1 451 ? 18.685 12.654 -31.253 1.00 96.44 451 TYR A O 1
ATOM 3439 N N . ALA A 1 452 ? 18.681 10.427 -31.545 1.00 94.50 452 ALA A N 1
ATOM 3440 C CA . ALA A 1 452 ? 19.211 10.105 -30.223 1.00 94.50 452 ALA A CA 1
ATOM 3441 C C . ALA A 1 452 ? 20.574 10.770 -29.971 1.00 94.50 452 ALA A C 1
ATOM 3443 O O . ALA A 1 452 ? 20.787 11.317 -28.889 1.00 94.50 452 ALA A O 1
ATOM 3444 N N . ARG A 1 453 ? 21.446 10.810 -30.989 1.00 94.44 453 ARG A N 1
ATOM 3445 C CA . ARG A 1 453 ? 22.743 11.494 -30.924 1.00 94.44 453 ARG A CA 1
ATOM 3446 C C . ARG A 1 453 ? 22.593 12.997 -30.696 1.00 94.44 453 ARG A C 1
ATOM 3448 O O . ARG A 1 453 ? 23.175 13.538 -29.760 1.00 94.44 453 ARG A O 1
ATOM 3455 N N . GLU A 1 454 ? 21.759 13.659 -31.495 1.00 94.56 454 GLU A N 1
ATOM 3456 C CA . GLU A 1 454 ? 21.479 15.096 -31.338 1.00 94.56 454 GLU A CA 1
ATOM 3457 C C . GLU A 1 454 ? 20.827 15.414 -29.980 1.00 94.56 454 GLU A C 1
ATOM 3459 O O . GLU A 1 454 ? 21.089 16.452 -29.364 1.00 94.56 454 GLU A O 1
ATOM 3464 N N . ALA A 1 455 ? 19.957 14.525 -29.494 1.00 93.31 455 ALA A N 1
ATOM 3465 C CA . ALA A 1 455 ? 19.311 14.666 -28.198 1.00 93.31 455 ALA A CA 1
ATOM 3466 C C . ALA A 1 455 ? 20.314 14.534 -27.042 1.00 93.31 455 ALA A C 1
ATOM 3468 O O . ALA A 1 455 ? 20.264 15.361 -26.131 1.00 93.31 455 ALA A O 1
ATOM 3469 N N . ALA A 1 456 ? 21.232 13.564 -27.099 1.00 92.44 456 ALA A N 1
ATOM 3470 C CA . ALA A 1 456 ? 22.289 13.381 -26.104 1.00 92.44 456 ALA A CA 1
ATOM 3471 C C . ALA A 1 456 ? 23.187 14.626 -26.000 1.00 92.44 456 ALA A C 1
ATOM 3473 O O . ALA A 1 456 ? 23.378 15.156 -24.905 1.00 92.44 456 ALA A O 1
ATOM 3474 N N . GLU A 1 457 ? 23.623 15.174 -27.143 1.00 92.69 457 GLU A N 1
ATOM 3475 C CA . GLU A 1 457 ? 24.393 16.425 -27.224 1.00 92.69 457 GLU A CA 1
ATOM 3476 C C . GLU A 1 457 ? 23.655 17.606 -26.586 1.00 92.69 457 GLU A C 1
ATOM 3478 O O . GLU A 1 457 ? 24.214 18.338 -25.769 1.00 92.69 457 GLU A O 1
ATOM 3483 N N . ARG A 1 458 ? 22.371 17.780 -26.923 1.00 92.62 458 ARG A N 1
ATOM 3484 C CA . ARG A 1 458 ? 21.538 18.864 -26.382 1.00 92.62 458 ARG A CA 1
ATOM 3485 C C . ARG A 1 458 ? 21.299 18.727 -24.878 1.00 92.62 458 ARG A C 1
ATOM 3487 O O . ARG A 1 458 ? 21.145 19.737 -24.195 1.00 92.62 458 ARG A O 1
ATOM 3494 N N . MET A 1 459 ? 21.200 17.496 -24.381 1.00 89.44 459 MET A N 1
ATOM 3495 C CA . MET A 1 459 ? 20.938 17.191 -22.973 1.00 89.44 459 MET A CA 1
ATOM 3496 C C . MET A 1 459 ? 22.216 17.143 -22.127 1.00 89.44 459 MET A C 1
ATOM 3498 O O . MET A 1 459 ? 22.110 17.151 -20.903 1.00 89.44 459 MET A O 1
ATOM 3502 N N . GLY A 1 460 ? 23.398 17.129 -22.754 1.00 89.62 460 GLY A N 1
ATOM 3503 C CA . GLY A 1 460 ? 24.681 17.005 -22.063 1.00 89.62 460 GLY A CA 1
ATOM 3504 C C . GLY A 1 460 ? 24.885 15.631 -21.422 1.00 89.62 460 GLY A C 1
ATOM 3505 O O . GLY A 1 460 ? 25.484 15.553 -20.355 1.00 89.62 460 GLY A O 1
ATOM 3506 N N . ILE A 1 461 ? 24.339 14.576 -22.034 1.00 90.25 461 ILE A N 1
ATOM 3507 C CA . ILE A 1 461 ? 24.552 13.184 -21.615 1.00 90.25 461 ILE A CA 1
ATOM 3508 C C . ILE A 1 461 ? 25.676 12.601 -22.473 1.00 90.25 461 ILE A C 1
ATOM 3510 O O . ILE A 1 461 ? 25.697 12.846 -23.681 1.00 90.25 461 ILE A O 1
ATOM 3514 N N . ASP A 1 462 ? 26.584 11.837 -21.865 1.00 93.25 462 ASP A N 1
ATOM 3515 C CA . ASP A 1 462 ? 27.661 11.159 -22.586 1.00 93.25 462 ASP A CA 1
ATOM 3516 C C . ASP A 1 462 ? 27.093 10.198 -23.638 1.00 93.25 462 ASP A C 1
ATOM 3518 O O . ASP A 1 462 ? 26.028 9.600 -23.465 1.00 93.25 462 ASP A O 1
ATOM 3522 N N . TYR A 1 463 ? 27.794 10.051 -24.758 1.00 93.88 463 TYR A N 1
ATOM 3523 C CA . TYR A 1 463 ? 27.351 9.210 -25.865 1.00 93.88 463 TYR A CA 1
ATOM 3524 C C . TYR A 1 463 ? 28.523 8.536 -26.581 1.00 93.88 463 TYR A C 1
ATOM 3526 O O . TYR A 1 463 ? 29.645 9.047 -26.592 1.00 93.88 463 TYR A O 1
ATOM 3534 N N . ALA A 1 464 ? 28.241 7.400 -27.216 1.00 94.44 464 ALA A N 1
ATOM 3535 C CA . ALA A 1 464 ? 29.185 6.615 -28.006 1.00 94.44 464 ALA A CA 1
ATOM 3536 C C . ALA A 1 464 ? 28.516 6.060 -29.277 1.00 94.44 464 ALA A C 1
ATOM 3538 O O . ALA A 1 464 ? 27.289 6.113 -29.407 1.00 94.44 464 ALA A O 1
ATOM 3539 N N . ASP A 1 465 ? 29.339 5.600 -30.222 1.00 90.00 465 ASP A N 1
ATOM 3540 C CA . ASP A 1 465 ? 28.917 5.070 -31.529 1.00 90.00 465 ASP A CA 1
ATOM 3541 C C . ASP A 1 465 ? 28.600 3.570 -31.489 1.00 90.00 465 ASP A C 1
ATOM 3543 O O . ASP A 1 465 ? 29.384 2.820 -30.857 1.00 90.00 465 ASP A O 1
#

Sequence (465 aa):
LYDSYAALLLYKGIEREVTVPDTVEGRPVTILGDGRNCFLQYDMDLEKEIFGAYDTEAYNQAIADGKSAEEALDAAYANCPYGRETYQKKRELGVGKPQVLHLPDTVTAIRRRAFSGLYQPSRFTVPASVTEIEEGAFREYNGTAIEVEDGSASFRSVCGLLYTADGTTLLAVPSNLNQDGAGGLEEILTTEPAGRPGGTEGETGAAAVRYRLCIPEGTARIGAEAAVFLWSNDSAGYVLECPSSLREIGKKAFYNADLTEVLLNDGLTSIGASAFERTDLTGLVLPDSLAQIDRYAFNGILGLDRLQLPASLRELPRSCFGLREPDDENQVQGRCAEVVLGAKIEQMDEGAFYNLPLDNYGISKRNHQFTVTDGILLSADGTRLLSCPSGRTGAVTVPEGVTELTHGSFFHCDAVTDVYLPDSVININPQAFKRNKSEYGITLHCKPGSYAREAAERMGIDYAD